Protein 7K28 (pdb70)

Solvent-accessible surface area: 22450 Å² total; per-residue (Å²): 217,33,0,13,0,4,0,0,61,104,79,80,0,12,23,66,0,8,0,8,35,40,111,98,37,51,42,84,143,30,27,70,7,151,63,36,4,11,12,8,14,16,10,38,21,77,41,60,4,8,1,0,0,0,56,36,41,36,132,108,34,89,97,11,18,30,34,2,17,17,2,46,44,171,75,68,119,40,62,107,28,28,81,7,69,44,27,0,20,81,13,4,17,7,46,8,97,26,42,0,11,0,0,0,0,8,76,49,123,101,32,13,39,26,0,1,47,4,26,34,126,152,64,47,32,80,114,23,20,77,8,103,24,112,0,17,8,10,5,14,5,31,9,53,94,2,0,7,0,4,0,0,39,42,32,116,89,76,22,48,26,0,0,2,4,10,38,18,59,75,67,13,102,96,31,65,42,6,90,30,68,2,5,7,17,2,13,13,52,5,122,62,21,0,5,0,0,0,0,58,45,37,153,70,31,15,36,28,1,0,73,9,42,19,38,91,43,66,9,71,83,19,24,81,4,121,65,115,0,9,18,13,4,25,16,44,10,160,28,110,0,14,0,2,0,0,78,48,26,168,75,48,15,41,3,1,0,10,1,27,26,131,80,62,69,32,62,59,64,25,137,5,91,34,9,0,10,13,11,3,12,9,28,28,157,42,0,12,0,5,0,0,7,81,191,78,1,15,21,65,0,6,1,9,29,39,105,98,38,58,51,76,140,35,29,64,9,139,88,35,6,0,10,9,15,20,12,40,23,74,40,60,4,9,1,0,0,0,35,35,9,35,118,144,36,64,95,24,20,36,36,1,20,12,3,45,52,182,72,62,111,21,55,113,30,24,83,9,70,41,25,0,10,27,11,3,17,6,43,8,81,30,57,0,8,0,0,0,0,9,77,59,124,97,34,11,41,25,0,1,69,5,35,41,180,173,71,56,26,75,108,19,16,81,4,98,26,111,0,11,10,9,6,16,6,43,6,21,107,15,0,7,0,3,1,0,34,38,32,119,87,48,18,48,22,0,0,1,5,66,35,154,168,71,68,13,118,66,37,66,42,7,89,26,63,1,0,4,17,2,11,12,37,5,14,10,0,0,0,0,1,0,0,11,48,29,155,81,11,17,38,30,2,0,34,9,15,33,79,60,43,62,15,70,93,24,12,76,6,117,78,118,0,0,12,13,4,25,14,45,8,132,22,107,2,12,0,1,0,0,18,42,31,163,76,32,17,44,5,0,0,5,1,24,13,99,84,65,69,13,56,63,62,24,148,5,92,32,10,0,1,10,10,2,13,9,25,28,86,29,104,0,8,8,6,148,140

Radius of gyration: 26.22 Å; Cα contacts (8 Å, |Δi|>4): 1902; chains: 3; bounding box: 52×44×84 Å

InterPro domains:
  IPR000210 BTB/POZ domain [PF00651] (67-178)
  IPR000210 BTB/POZ domain [PS50097] (77-149)
  IPR000210 BTB/POZ domain [SM00225] (77-179)
  IPR006652 Kelch repeat type 1 [PF01344] (321-359)
  IPR006652 Kelch repeat type 1 [PF01344] (361-410)
  IPR006652 Kelch repeat type 1 [PF01344] (412-456)
  IPR006652 Kelch repeat type 1 [SM00612] (327-372)
  IPR006652 Kelch repeat type 1 [SM00612] (373-423)
  IPR006652 Kelch repeat type 1 [SM00612] (424-470)
  IPR006652 Kelch repeat type 1 [SM00612] (471-517)
  IPR006652 Kelch repeat type 1 [SM00612] (518-564)
  IPR006652 Kelch repeat type 1 [SM00612] (565-611)
  IPR011333 SKP1/BTB/POZ domain superfamily [G3DSA:3.30.710.10] (45-180)
  IPR011333 SKP1/BTB/POZ domain superfamily [SSF54695] (53-177)
  IPR011705 BTB/Kelch-associated [PF07707] (184-284)
  IPR011705 BTB/Kelch-associated [SM00875] (184-286)
  IPR015915 Kelch-type beta-propeller [G3DSA:2.120.10.80] (309-624)
  IPR015915 Kelch-type beta-propeller [SSF117281] (327-608)
  IPR017096 BTB-kelch protein [PIRSF037037] (39-613)
  IPR030563 Kelch-like ECH-associated protein 1, BTB/POZ domain [cd18248] (56-180)

Organism: Homo sapiens (NCBI:txid9606)

Secondary structure (DSSP, 8-state):
--EEEE--BSSSB---EEEE-TTT--EEE-PPPSS--BS-EEEEETTEEEEE--EEEETTEEEE---EEEEETTTTEEEE-PPPSS--BT-EEEEETTEEEEE--EETTEE---EEEEETTTTEEEEEPPPSS--BS-EEEEETTEEEEEEEE-SS-EEEEEEEEETTTTEEEE-PPPSS--BS-EEEEETTEEEEE--B-SS-B---EEEEETTTTEEEEEPPPSS--BS-EEEEETTEEEEE--B-SS-B--EEEEEETTTTEEEEEEE-SS--BS-EEEE-/--EEEE--BSSSB---EEEEETTTTEEEE-PPPSS--BS-EEEEETTEEEEE--EEEETTEEEE---EEEEETTTTEEEE-PPPSS--BT-EEEEETTEEEEE--EETTEE---EEEEETTTTEEEEEPPPSS--BS-EEEEETTEEEEEEEE-SS-EEEEEEEEETTTTEEEE-PPPSS--BS-EEEEETTEEEEE--B-SS-B---EEEEETTTTEEEE-PPPSS--BS-EEEEETTEEEEE--B-SS-B--EEEEEETTTTEEEEEEE-SS--BS-EEEE-/--TTT----

GO terms:
  GO:0043161 proteasome-mediated ubiquitin-dependent protein catabolic process (P, IDA)
  GO:1902883 negative regulation of response to oxidative stress (P, IDA)
  GO:0006511 ubiquitin-dependent protein catabolic process (P, IDA)
  GO:1990756 ubiquitin-like ligase-substrate adaptor activity (F, IDA)
  GO:0140416 transcription regulator inhibitor activity (F, IDA)
  GO:0000122 negative regulation of transcription by RNA polymerase II (P, IDA)
  GO:0005829 cytosol (C, TAS)
  GO:0032436 positive regulation of proteasomal ubiquitin-dependent protein catabolic process (P, TAS)
  GO:0061629 RNA polymerase II-specific DNA-binding transcription factor binding (F, IPI)
  GO:0005515 protein binding (F, IPI)
  GO:0034599 cellular response to oxidative stress (P, IDA)
  GO:0005737 cytoplasm (C, IDA)
  GO:0016234 inclusion body (C, IDA)
  GO:0010506 regulation of autophagy (P, IDA)
  GO:0031463 Cul3-RING ubiquitin ligase complex (C, IDA)
  GO:0016567 protein ubiquitination (P, IDA)
  GO:0005634 nucleus (C, EXP)
  GO:0005737 cytoplasm (C, EXP)
  GO:0005654 nucleoplasm (C, IDA)
  GO:0005829 cytosol (C, IDA)

B-factor: mean 45.56, std 20.28, range [18.05, 123.78]

Structure (mmCIF, N/CA/C/O backbone):
data_7K28
#
_entry.id   7K28
#
_cell.length_a   162.008
_cell.length_b   68.615
_cell.length_c   77.350
_cell.angle_alpha   90.000
_cell.angle_beta   117.900
_cell.angle_gamma   90.000
#
_symmetry.space_group_name_H-M   'C 1 2 1'
#
loop_
_entity.id
_entity.type
_entity.pdbx_description
1 polymer 'Kelch-like ECH-associated protein 1'
2 polymer 'Nrf2 peptide,ADEETGEFL'
#
loop_
_atom_site.group_PDB
_atom_site.id
_atom_site.type_symbol
_atom_site.label_atom_id
_atom_site.label_alt_id
_atom_site.label_comp_id
_atom_site.label_asym_id
_atom_site.label_entity_id
_atom_site.label_seq_id
_atom_site.pdbx_PDB_ins_code
_atom_site.Cartn_x
_atom_site.Cartn_y
_atom_site.Cartn_z
_atom_site.occupancy
_atom_site.B_iso_or_equiv
_atom_site.auth_seq_id
_atom_site.auth_comp_id
_atom_site.auth_asym_id
_atom_site.auth_atom_id
_atom_site.pdbx_PDB_model_num
ATOM 1 N N . ARG A 1 2 ? 31.391 18.113 23.934 1.00 41.85 326 ARG A N 1
ATOM 2 C CA . ARG A 1 2 ? 30.269 19.006 24.210 1.00 36.23 326 ARG A CA 1
ATOM 3 C C . ARG A 1 2 ? 29.347 18.467 25.300 1.00 34.17 326 ARG A C 1
ATOM 4 O O . ARG A 1 2 ? 29.120 17.262 25.405 1.00 32.21 326 ARG A O 1
ATOM 12 N N . LEU A 1 3 ? 28.825 19.386 26.106 1.00 31.68 327 LEU A N 1
ATOM 13 C CA . LEU A 1 3 ? 27.982 19.073 27.245 1.00 30.31 327 LEU A CA 1
ATOM 14 C C . LEU A 1 3 ? 26.648 19.803 27.133 1.00 29.10 327 LEU A C 1
ATOM 15 O O . LEU A 1 3 ? 26.534 20.848 26.469 1.00 29.78 327 LEU A O 1
ATOM 20 N N . ILE A 1 4 ? 25.650 19.228 27.812 1.00 25.35 328 ILE A N 1
ATOM 21 C CA . ILE A 1 4 ? 24.304 19.784 27.932 1.00 24.04 328 ILE A CA 1
ATOM 22 C C . ILE A 1 4 ? 24.233 20.581 29.232 1.00 22.59 328 ILE A C 1
ATOM 23 O O . ILE A 1 4 ? 24.153 20.003 30.319 1.00 25.33 328 ILE A O 1
ATOM 28 N N . TYR A 1 5 ? 24.223 21.905 29.125 1.00 23.18 329 TYR A N 1
ATOM 29 C CA . TYR A 1 5 ? 24.179 22.800 30.274 1.00 24.79 329 TYR A CA 1
ATOM 30 C C . TYR A 1 5 ? 22.732 23.161 30.607 1.00 22.65 329 TYR A C 1
ATOM 31 O O . TYR A 1 5 ? 21.960 23.537 29.713 1.00 24.87 329 TYR A O 1
ATOM 40 N N . THR A 1 6 ? 22.382 23.054 31.894 1.00 23.19 330 THR A N 1
ATOM 41 C CA . THR A 1 6 ? 21.119 23.531 32.445 1.00 24.73 330 THR A CA 1
ATOM 42 C C . THR A 1 6 ? 21.409 24.612 33.481 1.00 26.91 330 THR A C 1
ATOM 43 O O . THR A 1 6 ? 22.214 24.410 34.400 1.00 28.54 330 THR A O 1
ATOM 47 N N . ALA A 1 7 ? 20.777 25.766 33.307 1.00 26.02 331 ALA A N 1
ATOM 48 C CA . ALA A 1 7 ? 20.969 26.928 34.156 1.00 27.55 331 ALA A CA 1
ATOM 49 C C . ALA A 1 7 ? 19.647 27.385 34.747 1.00 30.21 331 ALA A C 1
ATOM 50 O O . ALA A 1 7 ? 18.641 27.493 34.040 1.00 20.31 331 ALA A O 1
ATOM 52 N N . GLY A 1 8 ? 19.660 27.647 36.051 1.00 20.75 332 GLY A N 1
ATOM 53 C CA . GLY A 1 8 ? 18.486 28.168 36.746 1.00 23.26 332 GLY A CA 1
ATOM 54 C C . GLY A 1 8 ? 17.425 27.097 36.945 1.00 26.28 332 GLY A C 1
ATOM 55 O O . GLY A 1 8 ? 17.716 25.905 37.077 1.00 27.50 332 GLY A O 1
ATOM 56 N N . GLY A 1 9 ? 16.176 27.528 36.960 1.00 25.43 333 GLY A N 1
ATOM 57 C CA . GLY A 1 9 ? 15.067 26.635 37.204 1.00 25.63 333 GLY A CA 1
ATOM 58 C C . GLY A 1 9 ? 14.321 26.992 38.475 1.00 25.69 333 GLY A C 1
ATOM 59 O O . GLY A 1 9 ? 14.608 27.984 39.144 1.00 26.16 333 GLY A O 1
ATOM 60 N N . TYR A 1 10 ? 13.325 26.176 38.808 1.00 27.51 334 TYR A N 1
ATOM 61 C CA . TYR A 1 10 ? 12.507 26.442 39.986 1.00 25.09 334 TYR A CA 1
ATOM 62 C C . TYR A 1 10 ? 11.956 25.193 40.672 1.00 26.39 334 TYR A C 1
ATOM 63 O O . TYR A 1 10 ? 11.094 24.498 40.134 1.00 26.59 334 TYR A O 1
ATOM 72 N N . PHE A 1 11 ? 12.469 24.922 41.868 1.00 26.68 335 PHE A N 1
ATOM 73 C CA . PHE A 1 11 ? 12.030 23.795 42.681 1.00 31.50 335 PHE A CA 1
ATOM 74 C C . PHE A 1 11 ? 11.531 24.408 43.980 1.00 35.18 335 PHE A C 1
ATOM 75 O O . PHE A 1 11 ? 12.225 24.357 45.001 1.00 35.15 335 PHE A O 1
ATOM 83 N N . ARG A 1 12 ? 10.353 25.042 43.882 1.00 42.46 336 ARG A N 1
ATOM 84 C CA . ARG A 1 12 ? 9.624 25.774 44.947 1.00 42.59 336 ARG A CA 1
ATOM 85 C C . ARG A 1 12 ? 10.229 27.144 45.323 1.00 40.65 336 ARG A C 1
ATOM 86 O O . ARG A 1 12 ? 9.797 27.779 46.288 1.00 41.63 336 ARG A O 1
ATOM 88 N N . GLN A 1 13 ? 11.192 27.579 44.508 1.00 34.96 337 GLN A N 1
ATOM 89 C CA . GLN A 1 13 ? 11.942 28.830 44.614 1.00 34.32 337 GLN A CA 1
ATOM 90 C C . GLN A 1 13 ? 12.878 28.850 43.407 1.00 31.46 337 GLN A C 1
ATOM 91 O O . GLN A 1 13 ? 13.275 27.793 42.912 1.00 30.51 337 GLN A O 1
ATOM 97 N N . SER A 1 14 ? 13.256 30.032 42.929 1.00 28.87 338 SER A N 1
ATOM 98 C CA . SER A 1 14 ? 14.154 30.077 41.783 1.00 29.32 338 SER A CA 1
ATOM 99 C C . SER A 1 14 ? 15.554 29.638 42.189 1.00 27.13 338 SER A C 1
ATOM 100 O O . SER A 1 14 ? 15.959 29.766 43.347 1.00 27.47 338 SER A O 1
ATOM 103 N N . LEU A 1 15 ? 16.289 29.105 41.219 1.00 24.98 339 LEU A N 1
ATOM 104 C CA . LEU A 1 15 ? 17.533 28.397 41.472 1.00 24.27 339 LEU A CA 1
ATOM 105 C C . LEU A 1 15 ? 18.695 29.091 40.775 1.00 24.58 339 LEU A C 1
ATOM 106 O O . LEU A 1 15 ? 18.520 29.798 39.780 1.00 27.52 339 LEU A O 1
ATOM 111 N N . SER A 1 16 ? 19.893 28.865 41.311 1.00 26.45 340 SER A N 1
ATOM 112 C CA . SER A 1 16 ? 21.119 29.422 40.763 1.00 29.61 340 SER A CA 1
ATOM 113 C C . SER A 1 16 ? 21.981 28.379 40.063 1.00 27.51 340 SER A C 1
ATOM 114 O O . SER A 1 16 ? 23.047 28.727 39.541 1.00 25.85 340 SER A O 1
ATOM 117 N N . TYR A 1 17 ? 21.547 27.117 40.034 1.00 25.71 341 TYR A N 1
ATOM 118 C CA . TYR A 1 17 ? 22.385 26.024 39.550 1.00 25.88 341 TYR A CA 1
ATOM 119 C C . TYR A 1 17 ? 22.791 26.217 38.095 1.00 27.46 341 TYR A C 1
ATOM 120 O O . TYR A 1 17 ? 21.968 26.561 37.243 1.00 28.13 341 TYR A O 1
ATOM 129 N N . LEU A 1 18 ? 24.069 25.985 37.812 1.00 26.76 342 LEU A N 1
ATOM 130 C CA . LEU A 1 18 ? 24.542 25.720 36.460 1.00 23.65 342 LEU A CA 1
ATOM 131 C C . LEU A 1 18 ? 25.208 24.356 36.498 1.00 22.33 342 LEU A C 1
ATOM 132 O O . LEU A 1 18 ? 26.250 24.188 37.142 1.00 22.31 342 LEU A O 1
ATOM 137 N N . GLU A 1 19 ? 24.607 23.386 35.815 1.00 22.03 343 GLU A N 1
ATOM 138 C CA . GLU A 1 19 ? 25.131 22.030 35.790 1.00 25.38 343 GLU A CA 1
ATOM 139 C C . GLU A 1 19 ? 25.250 21.556 34.354 1.00 28.89 343 GLU A C 1
ATOM 140 O O . GLU A 1 19 ? 24.444 21.926 33.500 1.00 28.73 343 GLU A O 1
ATOM 146 N N . ALA A 1 20 ? 26.251 20.728 34.087 1.00 30.04 344 ALA A N 1
ATOM 147 C CA . ALA A 1 20 ? 26.515 20.261 32.735 1.00 26.87 344 ALA A CA 1
ATOM 148 C C . ALA A 1 20 ? 26.518 18.744 32.714 1.00 29.94 344 ALA A C 1
ATOM 149 O O . ALA A 1 20 ? 27.243 18.103 33.483 1.00 32.75 344 ALA A O 1
ATOM 151 N N . TYR A 1 21 ? 25.722 18.184 31.816 1.00 26.99 345 TYR A N 1
ATOM 152 C CA . TYR A 1 21 ? 25.578 16.751 31.662 1.00 27.01 345 TYR A CA 1
ATOM 153 C C . TYR A 1 21 ? 26.440 16.275 30.504 1.00 27.81 345 TYR A C 1
ATOM 154 O O . TYR A 1 21 ? 26.529 16.932 29.459 1.00 32.25 345 TYR A O 1
ATOM 163 N N . ASN A 1 22 ? 27.043 15.110 30.704 1.00 24.69 346 ASN A N 1
ATOM 164 C CA . ASN A 1 22 ? 27.918 14.460 29.734 1.00 25.31 346 ASN A CA 1
ATOM 165 C C . ASN A 1 22 ? 27.202 13.180 29.351 1.00 27.80 346 ASN A C 1
ATOM 166 O O . ASN A 1 22 ? 27.203 12.206 30.127 1.00 32.72 346 ASN A O 1
ATOM 171 N N . PRO A 1 23 ? 26.543 13.147 28.190 1.00 28.32 347 PRO A N 1
ATOM 172 C CA . PRO A 1 23 ? 25.792 11.945 27.803 1.00 27.71 347 PRO A CA 1
ATOM 173 C C . PRO A 1 23 ? 26.657 10.704 27.705 1.00 30.40 347 PRO A C 1
ATOM 174 O O . PRO A 1 23 ? 26.117 9.591 27.739 1.00 29.52 347 PRO A O 1
ATOM 178 N N . SER A 1 24 ? 27.980 10.865 27.598 1.00 34.72 348 SER A N 1
ATOM 179 C CA . SER A 1 24 ? 28.883 9.725 27.461 1.00 32.56 348 SER A CA 1
ATOM 180 C C . SER A 1 24 ? 29.155 9.042 28.803 1.00 28.51 348 SER A C 1
ATOM 181 O O . SER A 1 24 ? 28.895 7.845 28.960 1.00 27.80 348 SER A O 1
ATOM 184 N N . ASP A 1 25 ? 29.684 9.772 29.791 1.00 24.98 349 ASP A N 1
ATOM 185 C CA . ASP A 1 25 ? 30.009 9.150 31.074 1.00 25.05 349 ASP A CA 1
ATOM 186 C C . ASP A 1 25 ? 28.895 9.321 32.103 1.00 26.31 349 ASP A C 1
ATOM 187 O O . ASP A 1 25 ? 29.058 8.913 33.258 1.00 29.43 349 ASP A O 1
ATOM 192 N N . GLY A 1 26 ? 27.788 9.953 31.715 1.00 25.76 350 GLY A N 1
ATOM 193 C CA . GLY A 1 26 ? 26.623 10.136 32.558 1.00 27.91 350 GLY A CA 1
ATOM 194 C C . GLY A 1 26 ? 26.795 11.102 33.703 1.00 28.56 350 GLY A C 1
ATOM 195 O O . GLY A 1 26 ? 25.910 11.188 34.556 1.00 25.78 350 GLY A O 1
ATOM 196 N N . THR A 1 27 ? 27.882 11.863 33.719 1.00 27.63 351 THR A N 1
ATOM 197 C CA . THR A 1 27 ? 28.254 12.735 34.825 1.00 29.35 351 THR A CA 1
ATOM 198 C C . THR A 1 27 ? 27.512 14.073 34.782 1.00 29.35 351 THR A C 1
ATOM 199 O O . THR A 1 27 ? 27.155 14.577 33.713 1.00 25.19 351 THR A O 1
ATOM 203 N N . TRP A 1 28 ? 27.277 14.642 35.966 1.00 30.98 352 TRP A N 1
ATOM 204 C CA . TRP A 1 28 ? 26.738 15.992 36.108 1.00 31.95 352 TRP A CA 1
ATOM 205 C C . TRP A 1 28 ? 27.814 16.850 36.750 1.00 33.20 352 TRP A C 1
ATOM 206 O O . TRP A 1 28 ? 28.240 16.578 37.878 1.00 35.60 352 TRP A O 1
ATOM 217 N N . LEU A 1 29 ? 28.217 17.902 36.053 1.00 29.52 353 LEU A N 1
ATOM 218 C CA . LEU A 1 29 ? 29.287 18.776 36.503 1.00 30.09 353 LEU A CA 1
ATOM 219 C C . LEU A 1 29 ? 28.650 20.003 37.140 1.00 26.28 353 LEU A C 1
ATOM 220 O O . LEU A 1 29 ? 27.753 20.611 36.551 1.00 25.97 353 LEU A O 1
ATOM 225 N N . ARG A 1 30 ? 29.101 20.362 38.336 1.00 26.77 354 ARG A N 1
ATOM 226 C CA . ARG A 1 30 ? 28.588 21.541 39.025 1.00 28.77 354 ARG A CA 1
ATOM 227 C C . ARG A 1 30 ? 29.522 22.704 38.722 1.00 31.77 354 ARG A C 1
ATOM 228 O O . ARG A 1 30 ? 30.690 22.693 39.121 1.00 35.64 354 ARG A O 1
ATOM 236 N N . LEU A 1 31 ? 29.001 23.706 38.030 1.00 29.54 355 LEU A N 1
ATOM 237 C CA . LEU A 1 31 ? 29.762 24.861 37.592 1.00 28.40 355 LEU A CA 1
ATOM 238 C C . LEU A 1 31 ? 29.349 26.100 38.381 1.00 28.58 355 LEU A C 1
ATOM 239 O O . LEU A 1 31 ? 28.683 26.014 39.420 1.00 27.13 355 LEU A O 1
ATOM 244 N N . ALA A 1 32 ? 29.759 27.262 37.884 1.00 29.29 356 ALA A N 1
ATOM 245 C CA . ALA A 1 32 ? 29.546 28.509 38.604 1.00 28.84 356 ALA A CA 1
ATOM 246 C C . ALA A 1 32 ? 28.063 28.845 38.688 1.00 25.38 356 ALA A C 1
ATOM 247 O O . ALA A 1 32 ? 27.345 28.791 37.687 1.00 23.23 356 ALA A O 1
ATOM 249 N N . ASP A 1 33 ? 27.610 29.178 39.895 1.00 25.64 357 ASP A N 1
ATOM 250 C CA . ASP A 1 33 ? 26.238 29.620 40.100 1.00 25.33 357 ASP A CA 1
ATOM 251 C C . ASP A 1 33 ? 25.920 30.821 39.217 1.00 25.97 357 ASP A C 1
ATOM 252 O O . ASP A 1 33 ? 26.793 31.633 38.896 1.00 29.36 357 ASP A O 1
ATOM 257 N N . LEU A 1 34 ? 24.654 30.930 38.816 1.00 28.81 358 LEU A N 1
ATOM 258 C CA . LEU A 1 34 ? 24.172 32.193 38.277 1.00 26.23 358 LEU A CA 1
ATOM 259 C C . LEU A 1 34 ? 24.355 33.297 39.312 1.00 27.73 358 LEU A C 1
ATOM 260 O O . LEU A 1 34 ? 24.317 33.060 40.524 1.00 26.82 358 LEU A O 1
ATOM 265 N N . GLN A 1 35 ? 24.577 34.515 38.820 1.00 29.37 359 GLN A N 1
ATOM 266 C CA . GLN A 1 35 ? 24.694 35.653 39.723 1.00 31.19 359 GLN A CA 1
ATOM 267 C C . GLN A 1 35 ? 23.404 35.863 40.503 1.00 32.46 359 GLN A C 1
ATOM 268 O O . GLN A 1 35 ? 23.434 36.210 41.689 1.00 33.60 359 GLN A O 1
ATOM 274 N N . VAL A 1 36 ? 22.265 35.633 39.857 1.00 29.26 360 VAL A N 1
ATOM 275 C CA . VAL A 1 36 ? 20.942 35.787 40.461 1.00 29.59 360 VAL A CA 1
ATOM 276 C C . VAL A 1 36 ? 20.143 34.514 40.208 1.00 28.36 360 VAL A C 1
ATOM 277 O O . VAL A 1 36 ? 20.158 34.007 39.081 1.00 26.70 360 VAL A O 1
ATOM 281 N N . PRO A 1 37 ? 19.453 33.952 41.200 1.00 25.91 361 PRO A N 1
ATOM 282 C CA . PRO A 1 37 ? 18.575 32.813 40.907 1.00 28.94 361 PRO A CA 1
ATOM 283 C C . PRO A 1 37 ? 17.481 33.227 39.934 1.00 28.31 361 PRO A C 1
ATOM 284 O O . PRO A 1 37 ? 16.880 34.294 40.069 1.00 28.04 361 PRO A O 1
ATOM 288 N N . ARG A 1 38 ? 17.209 32.363 38.956 1.00 29.74 362 ARG A N 1
ATOM 289 C CA . ARG A 1 38 ? 16.177 32.653 37.969 1.00 29.67 362 ARG A CA 1
ATOM 290 C C . ARG A 1 38 ? 15.515 31.371 37.488 1.00 26.96 362 ARG A C 1
ATOM 291 O O . ARG A 1 38 ? 16.174 30.342 37.320 1.00 28.00 362 ARG A O 1
ATOM 299 N N . SER A 1 39 ? 14.206 31.463 37.253 1.00 28.00 363 SER A N 1
ATOM 300 C CA . SER A 1 39 ? 13.421 30.421 36.610 1.00 28.97 363 SER A CA 1
ATOM 301 C C . SER A 1 39 ? 12.630 31.040 35.468 1.00 26.08 363 SER A C 1
ATOM 302 O O . SER A 1 39 ? 12.446 32.256 35.403 1.00 24.98 363 SER A O 1
ATOM 305 N N . GLY A 1 40 ? 12.163 30.191 34.558 1.00 22.12 364 GLY A N 1
ATOM 306 C CA . GLY A 1 40 ? 11.515 30.705 33.368 1.00 21.97 364 GLY A CA 1
ATOM 307 C C . GLY A 1 40 ? 12.450 31.395 32.407 1.00 26.69 364 GLY A C 1
ATOM 308 O O . GLY A 1 40 ? 11.994 32.140 31.535 1.00 25.37 364 GLY A O 1
ATOM 309 N N . LEU A 1 41 ? 13.752 31.175 32.545 1.00 21.67 365 LEU A N 1
ATOM 310 C CA . LEU A 1 41 ? 14.727 31.782 31.661 1.00 24.64 365 LEU A CA 1
ATOM 311 C C . LEU A 1 41 ? 14.905 30.891 30.441 1.00 25.02 365 LEU A C 1
ATOM 312 O O . LEU A 1 41 ? 14.383 29.779 30.371 1.00 27.42 365 LEU A O 1
ATOM 317 N N . ALA A 1 42 ? 15.637 31.398 29.460 1.00 23.55 366 ALA A N 1
ATOM 318 C CA . ALA A 1 42 ? 16.021 30.585 28.320 1.00 24.17 366 ALA A CA 1
ATOM 319 C C . ALA A 1 42 ? 17.535 30.596 28.180 1.00 23.82 366 ALA A C 1
ATOM 320 O O . ALA A 1 42 ? 18.210 31.537 28.604 1.00 24.95 366 ALA A O 1
ATOM 322 N N . GLY A 1 43 ? 18.061 29.529 27.586 1.00 21.66 367 GLY A N 1
ATOM 323 C CA . GLY A 1 43 ? 19.483 29.409 27.339 1.00 22.96 367 GLY A CA 1
ATOM 324 C C . GLY A 1 43 ? 19.778 29.259 25.863 1.00 27.50 367 GLY A C 1
ATOM 325 O O . GLY A 1 43 ? 18.977 28.717 25.105 1.00 24.51 367 GLY A O 1
ATOM 326 N N . CYS A 1 44 ? 20.927 29.775 25.457 1.00 28.16 368 CYS A N 1
ATOM 327 C CA . CYS A 1 44 ? 21.347 29.635 24.072 1.00 27.35 368 CYS A CA 1
ATOM 328 C C . CYS A 1 44 ? 22.855 29.773 24.044 1.00 31.42 368 CYS A C 1
ATOM 329 O O . CYS A 1 44 ? 23.476 30.075 25.058 1.00 31.51 368 CYS A O 1
ATOM 332 N N . VAL A 1 45 ? 23.451 29.491 22.890 1.00 30.26 369 VAL A N 1
ATOM 333 C CA . VAL A 1 45 ? 24.900 29.523 22.728 1.00 29.40 369 VAL A CA 1
ATOM 334 C C . VAL A 1 45 ? 25.259 30.325 21.485 1.00 32.32 369 VAL A C 1
ATOM 335 O O . VAL A 1 45 ? 24.757 30.042 20.392 1.00 33.40 369 VAL A O 1
ATOM 339 N N . VAL A 1 46 ? 26.138 31.312 21.649 1.00 27.70 370 VAL A N 1
ATOM 340 C CA . VAL A 1 46 ? 26.696 32.049 20.517 1.00 27.80 370 VAL A CA 1
ATOM 341 C C . VAL A 1 46 ? 28.206 32.113 20.686 1.00 31.68 370 VAL A C 1
ATOM 342 O O . VAL A 1 46 ? 28.706 32.325 21.796 1.00 34.89 370 VAL A O 1
ATOM 346 N N . GLY A 1 47 ? 28.931 31.934 19.585 1.00 36.10 371 GLY A N 1
ATOM 347 C CA . GLY A 1 47 ? 30.338 31.600 19.723 1.00 37.92 371 GLY A CA 1
ATOM 348 C C . GLY A 1 47 ? 30.418 30.268 20.439 1.00 43.82 371 GLY A C 1
ATOM 349 O O . GLY A 1 47 ? 29.791 29.284 20.036 1.00 53.64 371 GLY A O 1
ATOM 350 N N . GLY A 1 48 ? 31.179 30.227 21.529 1.00 38.91 372 GLY A N 1
ATOM 351 C CA . GLY A 1 48 ? 31.120 29.093 22.430 1.00 37.60 372 GLY A CA 1
ATOM 352 C C . GLY A 1 48 ? 30.559 29.490 23.780 1.00 35.54 372 GLY A C 1
ATOM 353 O O . GLY A 1 48 ? 30.689 28.760 24.768 1.00 41.10 372 GLY A O 1
ATOM 354 N N . LEU A 1 49 ? 29.911 30.649 23.818 1.00 26.63 373 LEU A N 1
ATOM 355 C CA . LEU A 1 49 ? 29.466 31.282 25.052 1.00 25.54 373 LEU A CA 1
ATOM 356 C C . LEU A 1 49 ? 28.012 30.926 25.341 1.00 24.35 373 LEU A C 1
ATOM 357 O O . LEU A 1 49 ? 27.161 31.002 24.444 1.00 24.81 373 LEU A O 1
ATOM 362 N N . LEU A 1 50 ? 27.737 30.541 26.591 1.00 26.19 374 LEU A N 1
ATOM 363 C CA . LEU A 1 50 ? 26.391 30.161 27.016 1.00 32.81 374 LEU A CA 1
ATOM 364 C C . LEU A 1 50 ? 25.678 31.381 27.590 1.00 33.33 374 LEU A C 1
ATOM 365 O O . LEU A 1 50 ? 26.124 31.947 28.585 1.00 33.44 374 LEU A O 1
ATOM 370 N N . TYR A 1 51 ? 24.554 31.763 26.999 1.00 30.93 375 TYR A N 1
ATOM 371 C CA . TYR A 1 51 ? 23.788 32.919 27.438 1.00 29.56 375 TYR A CA 1
ATOM 372 C C . TYR A 1 51 ? 22.537 32.467 28.179 1.00 27.78 375 TYR A C 1
ATOM 373 O O . TYR A 1 51 ? 21.827 31.561 27.716 1.00 26.69 375 TYR A O 1
ATOM 382 N N . ALA A 1 52 ? 22.289 33.097 29.327 1.00 28.12 376 ALA A N 1
ATOM 383 C CA . ALA A 1 52 ? 21.056 32.970 30.092 1.00 25.76 376 ALA A CA 1
ATOM 384 C C . ALA A 1 52 ? 20.258 34.257 29.931 1.00 26.45 376 ALA A C 1
ATOM 385 O O . ALA A 1 52 ? 20.785 35.348 30.182 1.00 29.73 376 ALA A O 1
ATOM 387 N N . VAL A 1 53 ? 18.999 34.129 29.514 1.00 25.82 377 VAL A N 1
ATOM 388 C CA . VAL A 1 53 ? 18.176 35.251 29.084 1.00 24.93 377 VAL A CA 1
ATOM 389 C C . VAL A 1 53 ? 16.872 35.259 29.874 1.00 25.15 377 VAL A C 1
ATOM 390 O O . VAL A 1 53 ? 16.138 34.261 29.892 1.00 24.81 377 VAL A O 1
ATOM 394 N N . GLY A 1 54 ? 16.588 36.394 30.517 1.00 26.85 378 GLY A N 1
ATOM 395 C CA . GLY A 1 54 ? 15.288 36.642 31.123 1.00 30.59 378 GLY A CA 1
ATOM 396 C C . GLY A 1 54 ? 14.998 35.771 32.334 1.00 33.67 378 GLY A C 1
ATOM 397 O O . GLY A 1 54 ? 15.887 35.407 33.111 1.00 24.85 378 GLY A O 1
ATOM 398 N N . GLY A 1 55 ? 13.718 35.445 32.496 1.00 31.33 379 GLY A N 1
ATOM 399 C CA . GLY A 1 55 ? 13.262 34.647 33.613 1.00 26.17 379 GLY A CA 1
ATOM 400 C C . GLY A 1 55 ? 12.701 35.470 34.756 1.00 32.75 379 GLY A C 1
ATOM 401 O O . GLY A 1 55 ? 12.177 36.569 34.535 1.00 27.73 379 GLY A O 1
ATOM 402 N N . ARG A 1 56 ? 12.819 34.961 35.983 1.00 27.87 380 ARG A N 1
ATOM 403 C CA . ARG A 1 56 ? 12.305 35.661 37.151 1.00 29.23 380 ARG A CA 1
ATOM 404 C C . ARG A 1 56 ? 12.996 35.119 38.392 1.00 31.52 380 ARG A C 1
ATOM 405 O O . ARG A 1 56 ? 13.273 33.920 38.486 1.00 30.58 380 ARG A O 1
ATOM 413 N N . ASN A 1 57 ? 13.244 36.011 39.347 1.00 35.82 381 ASN A N 1
ATOM 414 C CA . ASN A 1 57 ? 13.812 35.669 40.646 1.00 41.83 381 ASN A CA 1
ATOM 415 C C . ASN A 1 57 ? 12.658 35.577 41.632 1.00 49.26 381 ASN A C 1
ATOM 416 O O . ASN A 1 57 ? 12.085 36.596 42.034 1.00 49.34 381 ASN A O 1
ATOM 421 N N . ASN A 1 58 ? 12.282 34.342 41.956 1.00 55.04 382 ASN A N 1
ATOM 422 C CA . ASN A 1 58 ? 11.255 34.040 42.946 1.00 60.19 382 ASN A CA 1
ATOM 423 C C . ASN A 1 58 ? 11.991 33.592 44.209 1.00 62.97 382 ASN A C 1
ATOM 424 O O . ASN A 1 58 ? 12.463 32.454 44.288 1.00 62.00 382 ASN A O 1
ATOM 429 N N . SER A 1 59 ? 12.101 34.476 45.192 1.00 65.89 383 SER A N 1
ATOM 430 C CA . SER A 1 59 ? 12.918 34.261 46.374 1.00 67.54 383 SER A CA 1
ATOM 431 C C . SER A 1 59 ? 12.060 34.460 47.613 1.00 70.95 383 SER A C 1
ATOM 432 O O . SER A 1 59 ? 11.051 35.174 47.570 1.00 72.16 383 SER A O 1
ATOM 435 N N . PRO A 1 60 ? 12.467 33.888 48.752 1.00 73.73 384 PRO A N 1
ATOM 436 C CA . PRO A 1 60 ? 11.668 34.032 49.983 1.00 82.37 384 PRO A CA 1
ATOM 437 C C . PRO A 1 60 ? 11.372 35.470 50.377 1.00 91.95 384 PRO A C 1
ATOM 438 O O . PRO A 1 60 ? 10.515 35.681 51.245 1.00 91.84 384 PRO A O 1
ATOM 442 N N . ASP A 1 61 ? 12.037 36.461 49.778 1.00 101.37 385 ASP A N 1
ATOM 443 C CA . ASP A 1 61 ? 11.803 37.854 50.139 1.00 106.47 385 ASP A CA 1
ATOM 444 C C . ASP A 1 61 ? 11.466 38.721 48.929 1.00 106.37 385 ASP A C 1
ATOM 445 O O . ASP A 1 61 ? 11.494 39.951 49.038 1.00 108.74 385 ASP A O 1
ATOM 447 N N . GLY A 1 62 ? 11.140 38.125 47.786 1.00 103.28 386 GLY A N 1
ATOM 448 C CA . GLY A 1 62 ? 10.786 38.940 46.634 1.00 99.67 386 GLY A CA 1
ATOM 449 C C . GLY A 1 62 ? 10.413 38.085 45.443 1.00 95.37 386 GLY A C 1
ATOM 450 O O . GLY A 1 62 ? 10.562 36.862 45.457 1.00 96.31 386 GLY A O 1
ATOM 451 N N . ASN A 1 63 ? 9.975 38.762 44.378 1.00 84.39 387 ASN A N 1
ATOM 452 C CA . ASN A 1 63 ? 9.475 38.101 43.173 1.00 69.29 387 ASN A CA 1
ATOM 453 C C . ASN A 1 63 ? 9.563 38.988 41.936 1.00 59.00 387 ASN A C 1
ATOM 454 O O . ASN A 1 63 ? 8.544 39.512 41.473 1.00 63.97 387 ASN A O 1
ATOM 459 N N . THR A 1 64 ? 10.769 39.197 41.417 1.00 44.90 388 THR A N 1
ATOM 460 C CA . THR A 1 64 ? 10.999 40.160 40.340 1.00 41.38 388 THR A CA 1
ATOM 461 C C . THR A 1 64 ? 11.291 39.455 39.016 1.00 36.15 388 THR A C 1
ATOM 462 O O . THR A 1 64 ? 12.226 38.655 38.933 1.00 31.86 388 THR A O 1
ATOM 466 N N . ASP A 1 65 ? 10.494 39.749 37.986 1.00 33.15 389 ASP A N 1
ATOM 467 C CA . ASP A 1 65 ? 10.838 39.312 36.634 1.00 34.63 389 ASP A CA 1
ATOM 468 C C . ASP A 1 65 ? 12.145 39.970 36.191 1.00 33.06 389 ASP A C 1
ATOM 469 O O . ASP A 1 65 ? 12.465 41.088 36.597 1.00 35.32 389 ASP A O 1
ATOM 474 N N . SER A 1 66 ? 12.913 39.273 35.352 1.00 28.74 390 SER A N 1
ATOM 475 C CA . SER A 1 66 ? 14.269 39.696 35.007 1.00 29.85 390 SER A CA 1
ATOM 476 C C . SER A 1 66 ? 14.378 40.053 33.528 1.00 32.81 390 SER A C 1
ATOM 477 O O . SER A 1 66 ? 13.955 39.278 32.663 1.00 31.12 390 SER A O 1
ATOM 480 N N . SER A 1 67 ? 14.937 41.231 33.247 1.00 27.50 391 SER A N 1
ATOM 481 C CA . SER A 1 67 ? 15.353 41.645 31.907 1.00 27.02 391 SER A CA 1
ATOM 482 C C . SER A 1 67 ? 16.773 41.200 31.557 1.00 32.91 391 SER A C 1
ATOM 483 O O . SER A 1 67 ? 17.269 41.544 30.479 1.00 27.08 391 SER A O 1
ATOM 486 N N . ALA A 1 68 ? 17.437 40.462 32.442 1.00 27.91 392 ALA A N 1
ATOM 487 C CA . ALA A 1 68 ? 18.888 40.339 32.387 1.00 25.95 392 ALA A CA 1
ATOM 488 C C . ALA A 1 68 ? 19.347 39.391 31.286 1.00 27.52 392 ALA A C 1
ATOM 489 O O . ALA A 1 68 ? 18.639 38.457 30.899 1.00 32.20 392 ALA A O 1
ATOM 491 N N . LEU A 1 69 ? 20.549 39.659 30.780 1.00 27.40 393 LEU A N 1
ATOM 492 C CA . LEU A 1 69 ? 21.287 38.760 29.900 1.00 29.05 393 LEU A CA 1
ATOM 493 C C . LEU A 1 69 ? 22.643 38.502 30.536 1.00 30.89 393 LEU A C 1
ATOM 494 O O . LEU A 1 69 ? 23.351 39.448 30.892 1.00 27.78 393 LEU A O 1
ATOM 499 N N . ASP A 1 70 ? 23.002 37.232 30.691 1.00 31.65 394 ASP A N 1
ATOM 500 C CA . ASP A 1 70 ? 24.264 36.876 31.326 1.00 26.20 394 ASP A CA 1
ATOM 501 C C . ASP A 1 70 ? 24.979 35.830 30.487 1.00 27.24 394 ASP A C 1
ATOM 502 O O . ASP A 1 70 ? 24.346 35.002 29.834 1.00 27.92 394 ASP A O 1
ATOM 507 N N . CYS A 1 71 ? 26.308 35.892 30.490 1.00 27.97 395 CYS A N 1
ATOM 508 C CA . CYS A 1 71 ? 27.151 35.101 29.605 1.00 29.32 395 CYS A CA 1
ATOM 509 C C . CYS A 1 71 ? 28.134 34.269 30.418 1.00 26.83 395 CYS A C 1
ATOM 510 O O . CYS A 1 71 ? 28.871 34.806 31.247 1.00 26.30 395 CYS A O 1
ATOM 513 N N . TYR A 1 72 ? 28.144 32.965 30.169 1.00 25.90 396 TYR A N 1
ATOM 514 C CA . TYR A 1 72 ? 29.024 32.012 30.825 1.00 27.70 396 TYR A CA 1
ATOM 515 C C . TYR A 1 72 ? 30.089 31.530 29.851 1.00 30.15 396 TYR A C 1
ATOM 516 O O . TYR A 1 72 ? 29.771 31.123 28.722 1.00 28.11 396 TYR A O 1
ATOM 525 N N . ASN A 1 73 ? 31.349 31.585 30.295 1.00 26.23 397 ASN A N 1
ATOM 526 C CA . ASN A 1 73 ? 32.467 31.117 29.491 1.00 30.18 397 ASN A CA 1
ATOM 527 C C . ASN A 1 73 ? 32.964 29.790 30.039 1.00 31.74 397 ASN A C 1
ATOM 528 O O . ASN A 1 73 ? 33.523 29.763 31.145 1.00 29.87 397 ASN A O 1
ATOM 533 N N . PRO A 1 74 ? 32.805 28.678 29.319 1.00 32.88 398 PRO A N 1
ATOM 534 C CA . PRO A 1 74 ? 33.332 27.399 29.825 1.00 31.96 398 PRO A CA 1
ATOM 535 C C . PRO A 1 74 ? 34.844 27.379 29.968 1.00 35.29 398 PRO A C 1
ATOM 536 O O . PRO A 1 74 ? 35.368 26.507 30.672 1.00 34.05 398 PRO A O 1
ATOM 540 N N . MET A 1 75 ? 35.558 28.306 29.325 1.00 41.44 399 MET A N 1
ATOM 541 C CA . MET A 1 75 ? 37.014 28.319 29.404 1.00 44.75 399 MET A CA 1
ATOM 542 C C . MET A 1 75 ? 37.519 28.957 30.692 1.00 42.60 399 MET A C 1
ATOM 543 O O . MET A 1 75 ? 38.643 28.670 31.121 1.00 42.76 399 MET A O 1
ATOM 548 N N . THR 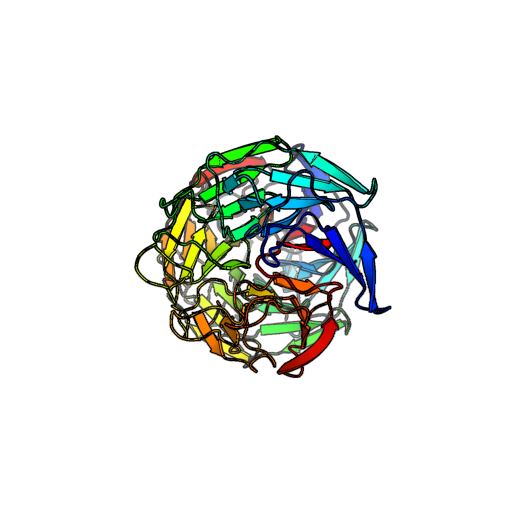A 1 76 ? 36.716 29.820 31.313 1.00 38.85 400 THR A N 1
ATOM 549 C CA . THR A 1 76 ? 37.064 30.440 32.583 1.00 35.74 400 THR A CA 1
ATOM 550 C C . THR A 1 76 ? 36.186 29.964 33.732 1.00 30.95 400 THR A C 1
ATOM 551 O O . THR A 1 76 ? 36.535 30.202 34.894 1.00 31.91 400 THR A O 1
ATOM 555 N N . ASN A 1 77 ? 35.061 29.305 33.438 1.00 29.89 401 ASN A N 1
ATOM 556 C CA . ASN A 1 77 ? 34.057 28.949 34.443 1.00 33.54 401 ASN A CA 1
ATOM 557 C C . ASN A 1 77 ? 33.578 30.193 35.184 1.00 34.78 401 ASN A C 1
ATOM 558 O O . ASN A 1 77 ? 33.430 30.197 36.407 1.00 33.36 401 ASN A O 1
ATOM 563 N N . GLN A 1 78 ? 33.350 31.270 34.439 1.00 34.96 402 GLN A N 1
ATOM 564 C CA . GLN A 1 78 ? 32.840 32.497 35.022 1.00 34.72 402 GLN A CA 1
ATOM 565 C C . GLN A 1 78 ? 31.666 33.050 34.223 1.00 31.52 402 GLN A C 1
ATOM 566 O O . GLN A 1 78 ? 31.586 32.908 32.993 1.00 26.62 402 GLN A O 1
ATOM 572 N N . TRP A 1 79 ? 30.742 33.658 34.968 1.00 33.44 403 TRP A N 1
ATOM 573 C CA . TRP A 1 79 ? 29.643 34.446 34.434 1.00 31.84 403 TRP A CA 1
ATOM 574 C C . TRP A 1 79 ? 30.036 35.915 34.360 1.00 29.74 403 TRP A C 1
ATOM 575 O O . TRP A 1 79 ? 30.792 36.421 35.193 1.00 32.33 403 TRP A O 1
ATOM 586 N N . SER A 1 80 ? 29.505 36.598 33.350 1.00 29.47 404 SER A N 1
ATOM 587 C CA . SER A 1 80 ? 29.696 38.018 33.156 1.00 31.39 404 SER A CA 1
ATOM 588 C C . SER A 1 80 ? 28.388 38.608 32.646 1.00 29.26 404 SER A C 1
ATOM 589 O O . SER A 1 80 ? 27.736 38.017 31.774 1.00 25.73 404 SER A O 1
ATOM 592 N N . PRO A 1 81 ? 27.970 39.752 33.168 1.00 27.99 405 PRO A N 1
ATOM 593 C CA . PRO A 1 81 ? 26.716 40.344 32.697 1.00 26.96 405 PRO A CA 1
ATOM 594 C C . PRO A 1 81 ? 26.872 40.960 31.316 1.00 28.17 405 PRO A C 1
ATOM 595 O O . PRO A 1 81 ? 27.963 41.375 30.916 1.00 27.57 405 PRO A O 1
ATOM 599 N N . CYS A 1 82 ? 25.763 41.008 30.584 1.00 23.94 406 CYS A N 1
ATOM 600 C CA . CYS A 1 82 ? 25.665 41.733 29.330 1.00 27.22 406 CYS A CA 1
ATOM 601 C C . CYS A 1 82 ? 24.639 42.843 29.504 1.00 26.36 406 CYS A C 1
ATOM 602 O O . CYS A 1 82 ? 24.033 42.999 30.569 1.00 25.32 406 CYS A O 1
ATOM 605 N N . ALA A 1 83 ? 24.459 43.629 28.452 1.00 28.38 407 ALA A N 1
ATOM 606 C CA . ALA A 1 83 ? 23.414 44.638 28.474 1.00 25.55 407 ALA A CA 1
ATOM 607 C C . ALA A 1 83 ? 22.055 43.956 28.619 1.00 26.52 407 ALA A C 1
ATOM 608 O O . ALA A 1 83 ? 21.830 42.890 28.034 1.00 32.59 407 ALA A O 1
ATOM 610 N N . PRO A 1 84 ? 21.138 44.522 29.388 1.00 24.54 408 PRO A N 1
ATOM 611 C CA . PRO A 1 84 ? 19.835 43.879 29.574 1.00 26.43 408 PRO A CA 1
ATOM 612 C C . PRO A 1 84 ? 18.864 44.203 28.446 1.00 29.00 408 PRO A C 1
ATOM 613 O O . PRO A 1 84 ? 19.033 45.165 27.696 1.00 31.92 408 PRO A O 1
ATOM 617 N N . MET A 1 85 ? 17.826 43.372 28.349 1.00 28.82 409 MET A N 1
ATOM 618 C CA . MET A 1 85 ? 16.744 43.612 27.406 1.00 26.45 409 MET A CA 1
ATOM 619 C C . MET A 1 85 ? 15.957 44.846 27.832 1.00 24.68 409 MET A C 1
ATOM 620 O O . MET A 1 85 ? 16.067 45.331 28.964 1.00 23.52 409 MET A O 1
ATOM 625 N N . SER A 1 86 ? 15.134 45.342 26.908 1.00 23.55 410 SER A N 1
ATOM 626 C CA . SER A 1 86 ? 14.396 46.568 27.175 1.00 29.20 410 SER A CA 1
ATOM 627 C C . SER A 1 86 ? 13.320 46.356 28.229 1.00 30.82 410 SER A C 1
ATOM 628 O O . SER A 1 86 ? 12.916 47.314 28.894 1.00 33.01 410 SER A O 1
ATOM 631 N N . VAL A 1 87 ? 12.850 45.122 28.403 1.00 32.05 411 VAL A N 1
ATOM 632 C CA . VAL A 1 87 ? 11.819 44.828 29.404 1.00 30.08 411 VAL A CA 1
ATOM 633 C C . VAL A 1 87 ? 12.105 43.476 30.025 1.00 28.52 411 VAL A C 1
ATOM 634 O O . VAL A 1 87 ? 12.735 42.607 29.410 1.00 28.74 411 VAL A O 1
ATOM 638 N N . PRO A 1 88 ? 11.653 43.270 31.263 1.00 27.06 412 PRO A N 1
ATOM 639 C CA . PRO A 1 88 ? 11.715 41.920 31.839 1.00 27.12 412 PRO A CA 1
ATOM 640 C C . PRO A 1 88 ? 10.849 40.950 31.043 1.00 26.74 412 PRO A C 1
ATOM 641 O O . PRO A 1 88 ? 9.827 41.327 30.462 1.00 28.81 412 PRO A O 1
ATOM 645 N N . ARG A 1 89 ? 11.280 39.687 31.002 1.00 25.04 413 ARG A N 1
ATOM 646 C CA . ARG A 1 89 ? 10.626 38.654 30.187 1.00 21.74 413 ARG A CA 1
ATOM 647 C C . ARG A 1 89 ? 10.696 37.335 30.950 1.00 23.68 413 ARG A C 1
ATOM 648 O O . ARG A 1 89 ? 11.670 36.594 30.818 1.00 26.50 413 ARG A O 1
ATOM 656 N N . ASN A 1 90 ? 9.674 37.060 31.753 1.00 24.13 414 ASN A N 1
ATOM 657 C CA . ASN A 1 90 ? 9.561 35.763 32.402 1.00 22.63 414 ASN A CA 1
ATOM 658 C C . ASN A 1 90 ? 8.864 34.775 31.482 1.00 21.46 414 ASN A C 1
ATOM 659 O O . ASN A 1 90 ? 7.933 35.139 30.761 1.00 23.32 414 ASN A O 1
ATOM 664 N N . ARG A 1 91 ? 9.311 33.516 31.517 1.00 20.46 415 ARG A N 1
ATOM 665 C CA . ARG A 1 91 ? 8.824 32.476 30.606 1.00 19.98 415 ARG A CA 1
ATOM 666 C C . ARG A 1 91 ? 9.041 32.899 29.151 1.00 21.64 415 ARG A C 1
ATOM 667 O O . ARG A 1 91 ? 8.141 32.853 28.309 1.00 21.83 415 ARG A O 1
ATOM 675 N N . ILE A 1 92 ? 10.284 33.295 28.881 1.00 22.70 416 ILE A N 1
ATOM 676 C CA . ILE A 1 92 ? 10.721 33.827 27.597 1.00 21.67 416 ILE A CA 1
ATOM 677 C C . ILE A 1 92 ? 10.995 32.689 26.620 1.00 20.22 416 ILE A C 1
ATOM 678 O O . ILE A 1 92 ? 11.160 31.532 27.000 1.00 20.50 416 ILE A O 1
ATOM 683 N N . GLY A 1 93 ? 11.046 33.024 25.335 1.00 21.17 417 GLY A N 1
ATOM 684 C CA . GLY A 1 93 ? 11.613 32.143 24.335 1.00 22.82 417 GLY A CA 1
ATOM 685 C C . GLY A 1 93 ? 12.739 32.871 23.629 1.00 27.23 417 GLY A C 1
ATOM 686 O O . GLY A 1 93 ? 12.740 34.095 23.543 1.00 28.96 417 GLY A O 1
ATOM 687 N N . VAL A 1 94 ? 13.723 32.112 23.150 1.00 28.16 418 VAL A N 1
ATOM 688 C CA . VAL A 1 94 ? 14.862 32.701 22.453 1.00 25.34 418 VAL A CA 1
ATOM 689 C C . VAL A 1 94 ? 15.292 31.808 21.296 1.00 24.40 418 VAL A C 1
ATOM 690 O O . VAL A 1 94 ? 15.154 30.580 21.333 1.00 24.97 418 VAL A O 1
ATOM 694 N N . GLY A 1 95 ? 15.810 32.458 20.259 1.00 21.09 419 GLY A N 1
ATOM 695 C CA . GLY A 1 95 ? 16.407 31.752 19.148 1.00 25.24 419 GLY A CA 1
ATOM 696 C C . GLY A 1 95 ? 17.642 32.490 18.677 1.00 27.55 419 GLY A C 1
ATOM 697 O O . GLY A 1 95 ? 17.858 33.648 19.012 1.00 29.93 419 GLY A O 1
ATOM 698 N N . VAL A 1 96 ? 18.470 31.795 17.905 1.00 29.22 420 VAL A N 1
ATOM 699 C CA . VAL A 1 96 ? 19.717 32.380 17.423 1.00 28.84 420 VAL A CA 1
ATOM 700 C C . VAL A 1 96 ? 19.711 32.377 15.903 1.00 30.96 420 VAL A C 1
ATOM 701 O O . VAL A 1 96 ? 19.432 31.349 15.276 1.00 33.55 420 VAL A O 1
ATOM 705 N N . ILE A 1 97 ? 20.016 33.532 15.312 1.00 32.14 421 ILE A N 1
ATOM 706 C CA . ILE A 1 97 ? 20.100 33.667 13.861 1.00 32.69 421 ILE A CA 1
ATOM 707 C C . ILE A 1 97 ? 21.294 34.555 13.550 1.00 35.77 421 ILE A C 1
ATOM 708 O O . ILE A 1 97 ? 21.346 35.701 14.009 1.00 37.53 421 ILE A O 1
ATOM 713 N N . ASP A 1 98 ? 22.232 34.044 12.752 1.00 36.13 422 ASP A N 1
ATOM 714 C CA . ASP A 1 98 ? 23.412 34.798 12.317 1.00 38.18 422 ASP A CA 1
ATOM 715 C C . ASP A 1 98 ? 24.160 35.397 13.507 1.00 34.29 422 ASP A C 1
ATOM 716 O O . ASP A 1 98 ? 24.598 36.549 13.484 1.00 33.93 422 ASP A O 1
ATOM 721 N N . GLY A 1 99 ? 24.312 34.594 14.559 1.00 32.39 423 GLY A N 1
ATOM 722 C CA . GLY A 1 99 ? 25.004 35.048 15.748 1.00 32.44 423 GLY A CA 1
ATOM 723 C C . GLY A 1 99 ? 24.288 36.107 16.555 1.00 32.39 423 GLY A C 1
ATOM 724 O O . GLY A 1 99 ? 24.908 36.716 17.432 1.00 32.96 423 GLY A O 1
ATOM 725 N N . HIS A 1 100 ? 23.010 36.354 16.283 1.00 30.26 424 HIS A N 1
ATOM 726 C CA . HIS A 1 100 ? 22.204 37.299 17.043 1.00 28.04 424 HIS A CA 1
ATOM 727 C C . HIS A 1 100 ? 21.139 36.556 17.844 1.00 29.26 424 HIS A C 1
ATOM 728 O O . HIS A 1 100 ? 20.557 35.576 17.360 1.00 29.83 424 HIS A O 1
ATOM 735 N N . ILE A 1 101 ? 20.883 37.026 19.068 1.00 28.88 425 ILE A N 1
ATOM 736 C CA . ILE A 1 101 ? 19.939 36.369 19.974 1.00 29.27 425 ILE A CA 1
ATOM 737 C C . ILE A 1 101 ? 18.604 37.097 19.903 1.00 25.92 425 ILE A C 1
ATOM 738 O O . ILE A 1 101 ? 18.511 38.273 20.257 1.00 26.58 425 ILE A O 1
ATOM 743 N N . TYR A 1 102 ? 17.561 36.401 19.480 1.00 22.60 426 TYR A N 1
ATOM 744 C CA . TYR A 1 102 ? 16.211 36.938 19.492 1.00 23.89 426 TYR A CA 1
ATOM 745 C C . TYR A 1 102 ? 15.521 36.502 20.774 1.00 24.32 426 TYR A C 1
ATOM 746 O O . TYR A 1 102 ? 15.411 35.301 21.049 1.00 24.89 426 TYR A O 1
ATOM 755 N N . ALA A 1 103 ? 15.070 37.482 21.547 1.00 22.19 427 ALA A N 1
ATOM 756 C CA . ALA A 1 103 ? 14.246 37.286 22.726 1.00 23.03 427 ALA A CA 1
ATOM 757 C C . ALA A 1 103 ? 12.800 37.577 22.358 1.00 27.16 427 ALA A C 1
ATOM 758 O O . ALA A 1 103 ? 12.491 38.658 21.839 1.00 29.44 427 ALA A O 1
ATOM 760 N N . VAL A 1 104 ? 11.931 36.610 22.635 1.00 26.17 428 VAL A N 1
ATOM 761 C CA . VAL A 1 104 ? 10.566 36.566 22.146 1.00 27.31 428 VAL A CA 1
ATOM 762 C C . VAL A 1 104 ? 9.619 36.400 23.322 1.00 28.07 428 VAL A C 1
ATOM 763 O O . VAL A 1 104 ? 9.774 35.471 24.129 1.00 27.95 428 VAL A O 1
ATOM 767 N N . GLY A 1 105 ? 8.638 37.297 23.406 1.00 27.75 429 GLY A N 1
ATOM 768 C CA . GLY A 1 105 ? 7.532 37.111 24.324 1.00 27.13 429 GLY A CA 1
ATOM 769 C C . GLY A 1 105 ? 7.956 37.227 25.771 1.00 23.01 429 GLY A C 1
ATOM 770 O O . GLY A 1 105 ? 8.841 38.010 26.134 1.00 23.61 429 GLY A O 1
ATOM 771 N N . GLY A 1 106 ? 7.322 36.419 26.609 1.00 20.51 430 GLY A N 1
ATOM 772 C CA . GLY A 1 106 ? 7.521 36.500 28.036 1.00 23.66 430 GLY A CA 1
ATOM 773 C C . GLY A 1 106 ? 6.575 37.492 28.681 1.00 25.62 430 GLY A C 1
ATOM 774 O O . GLY A 1 106 ? 5.835 38.228 28.024 1.00 31.76 430 GLY A O 1
ATOM 775 N N . SER A 1 107 ? 6.603 37.505 30.007 1.00 23.31 431 SER A N 1
ATOM 776 C CA . SER A 1 107 ? 5.731 38.360 30.790 1.00 22.72 431 SER A CA 1
ATOM 777 C C . SER A 1 107 ? 6.549 39.294 31.669 1.00 26.27 431 SER A C 1
ATOM 778 O O . SER A 1 107 ? 7.694 39.003 32.028 1.00 27.66 431 SER A O 1
ATOM 781 N N . HIS A 1 108 ? 5.945 40.431 32.001 1.00 26.98 432 HIS A N 1
ATOM 782 C CA . HIS A 1 108 ? 6.448 41.331 33.036 1.00 30.29 432 HIS A CA 1
ATOM 783 C C . HIS A 1 108 ? 5.253 41.645 33.928 1.00 32.50 432 HIS A C 1
ATOM 784 O O . HIS A 1 108 ? 4.392 42.450 33.561 1.00 23.72 432 HIS A O 1
ATOM 791 N N . GLY A 1 109 ? 5.210 41.030 35.102 1.00 32.64 433 GLY A N 1
ATOM 792 C CA . GLY A 1 109 ? 4.018 41.169 35.915 1.00 33.10 433 GLY A CA 1
ATOM 793 C C . GLY A 1 109 ? 2.844 40.597 35.148 1.00 34.11 433 GLY A C 1
ATOM 794 O O . GLY A 1 109 ? 2.884 39.460 34.667 1.00 33.60 433 GLY A O 1
ATOM 795 N N . CYS A 1 110 ? 1.793 41.396 34.995 1.00 33.47 434 CYS A N 1
ATOM 796 C CA A CYS A 1 110 ? 0.635 40.931 34.248 0.58 34.75 434 CYS A CA 1
ATOM 797 C CA B CYS A 1 110 ? 0.597 41.007 34.261 0.42 34.84 434 CYS A CA 1
ATOM 798 C C . CYS A 1 110 ? 0.684 41.324 32.775 1.00 32.57 434 CYS A C 1
ATOM 799 O O . CYS A 1 110 ? -0.222 40.949 32.022 1.00 32.14 434 CYS A O 1
ATOM 804 N N . ILE A 1 111 ? 1.729 42.027 32.343 1.00 30.76 435 ILE A N 1
ATOM 805 C CA . ILE A 1 111 ? 1.915 42.344 30.931 1.00 29.95 435 ILE A CA 1
ATOM 806 C C . ILE A 1 111 ? 2.410 41.097 30.214 1.00 31.04 435 ILE A C 1
ATOM 807 O O . ILE A 1 111 ? 3.442 40.527 30.584 1.00 28.92 435 ILE A O 1
ATOM 812 N N . HIS A 1 112 ? 1.679 40.667 29.188 1.00 27.93 436 HIS A N 1
ATOM 813 C CA . HIS A 1 112 ? 2.090 39.548 28.345 1.00 28.48 436 HIS A CA 1
ATOM 814 C C . HIS A 1 112 ? 2.613 40.114 27.029 1.00 27.52 436 HIS A C 1
ATOM 815 O O . HIS A 1 112 ? 1.850 40.696 26.253 1.00 26.74 436 HIS A O 1
ATOM 822 N N . HIS A 1 113 ? 3.914 39.947 26.785 1.00 26.88 437 HIS A N 1
ATOM 823 C CA . HIS A 1 113 ? 4.572 40.596 25.657 1.00 25.90 437 HIS A CA 1
ATOM 824 C C . HIS A 1 113 ? 4.230 39.915 24.338 1.00 25.13 437 HIS A C 1
ATOM 825 O O . HIS A 1 113 ? 4.211 38.683 24.249 1.00 28.63 437 HIS A O 1
ATOM 832 N N . ASN A 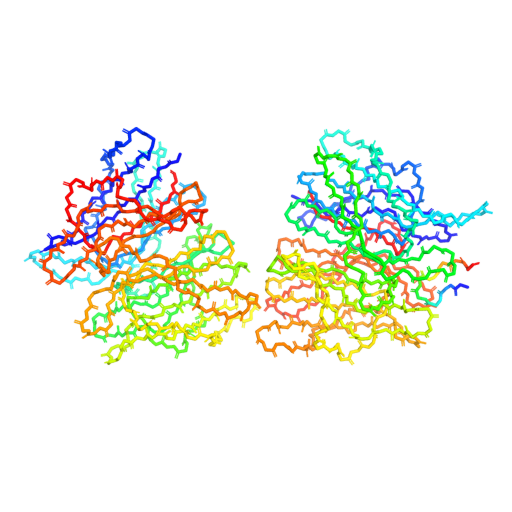1 114 ? 3.964 40.723 23.312 1.00 25.86 438 ASN A N 1
ATOM 833 C CA . ASN A 1 114 ? 4.161 40.315 21.928 1.00 25.88 438 ASN A CA 1
ATOM 834 C C . ASN A 1 114 ? 5.449 40.882 21.339 1.00 28.27 438 ASN A C 1
ATOM 835 O O . ASN A 1 114 ? 5.809 40.529 20.212 1.00 31.25 438 ASN A O 1
ATOM 840 N N . SER A 1 115 ? 6.143 41.750 22.075 1.00 28.11 439 SER A N 1
ATOM 841 C CA . SER A 1 115 ? 7.359 42.378 21.575 1.00 27.18 439 SER A CA 1
ATOM 842 C C . SER A 1 115 ? 8.494 41.367 21.443 1.00 30.19 439 SER A C 1
ATOM 843 O O . SER A 1 115 ? 8.553 40.363 22.157 1.00 28.14 439 SER A O 1
ATOM 846 N N . VAL A 1 116 ? 9.408 41.661 20.519 1.00 33.53 440 VAL A N 1
ATOM 847 C CA . VAL A 1 116 ? 10.573 40.834 20.229 1.00 30.91 440 VAL A CA 1
ATOM 848 C C . VAL A 1 116 ? 11.777 41.755 20.096 1.00 31.94 440 VAL A C 1
ATOM 849 O O . VAL A 1 116 ? 11.671 42.842 19.518 1.00 29.90 440 VAL A O 1
ATOM 853 N N . GLU A 1 117 ? 12.922 41.334 20.634 1.00 27.33 441 GLU A N 1
ATOM 854 C CA . GLU A 1 117 ? 14.121 42.150 20.487 1.00 23.96 441 GLU A CA 1
ATOM 855 C C . GLU A 1 117 ? 15.333 41.277 20.188 1.00 23.78 441 GLU A C 1
ATOM 856 O O . GLU A 1 117 ? 15.342 40.073 20.434 1.00 23.13 441 GLU A O 1
ATOM 862 N N . ARG A 1 118 ? 16.357 41.910 19.624 1.00 29.27 442 ARG A N 1
ATOM 863 C CA . ARG A 1 118 ? 17.504 41.233 19.043 1.00 28.11 442 ARG A CA 1
ATOM 864 C C . ARG A 1 118 ? 18.783 41.743 19.690 1.00 29.20 442 ARG A C 1
ATOM 865 O O . ARG A 1 118 ? 19.002 42.954 19.774 1.00 29.17 442 ARG A O 1
ATOM 873 N N . TYR A 1 119 ? 19.618 40.816 20.141 1.00 26.66 443 TYR A N 1
ATOM 874 C CA . TYR A 1 119 ? 20.875 41.114 20.807 1.00 25.47 443 TYR A CA 1
ATOM 875 C C . TYR A 1 119 ? 22.032 40.836 19.863 1.00 29.09 443 TYR A C 1
ATOM 876 O O . TYR A 1 119 ? 22.127 39.736 19.301 1.00 29.37 443 TYR A O 1
ATOM 885 N N . GLU A 1 120 ? 22.908 41.834 19.710 1.00 31.68 444 GLU A N 1
ATOM 886 C CA . GLU A 1 120 ? 24.157 41.688 18.983 1.00 34.24 444 GLU A CA 1
ATOM 887 C C . GLU A 1 120 ? 25.282 41.578 19.998 1.00 34.17 444 GLU A C 1
ATOM 888 O O . GLU A 1 120 ? 25.524 42.539 20.757 1.00 34.75 444 GLU A O 1
ATOM 894 N N . PRO A 1 121 ? 25.9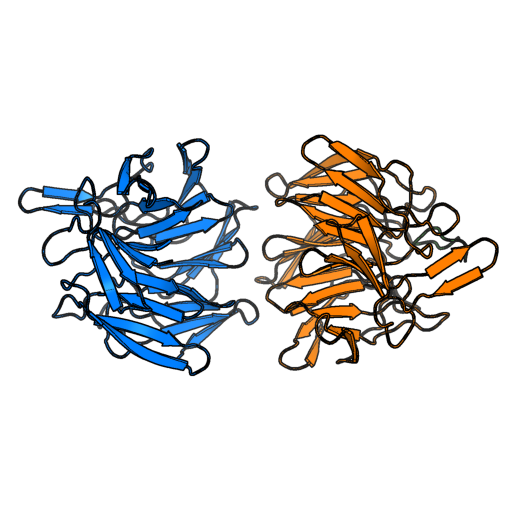58 40.425 20.076 1.00 30.56 445 PRO A N 1
ATOM 895 C CA . PRO A 1 121 ? 27.054 40.262 21.043 1.00 28.32 445 PRO A CA 1
ATOM 896 C C . PRO A 1 121 ? 28.276 41.089 20.716 1.00 30.90 445 PRO A C 1
ATOM 897 O O . PRO A 1 121 ? 29.044 41.425 21.626 1.00 31.20 445 PRO A O 1
ATOM 901 N N . GLU A 1 122 ? 28.487 41.423 19.445 1.00 33.70 446 GLU A N 1
ATOM 902 C CA . GLU A 1 122 ? 29.720 42.095 19.072 1.00 38.14 446 GLU A CA 1
ATOM 903 C C . GLU A 1 122 ? 29.655 43.586 19.356 1.00 37.63 446 GLU A C 1
ATOM 904 O O . GLU A 1 122 ? 30.702 44.237 19.444 1.00 41.56 446 GLU A O 1
ATOM 910 N N . ARG A 1 123 ? 28.453 44.128 19.535 1.00 34.68 447 ARG A N 1
ATOM 911 C CA . ARG A 1 123 ? 28.258 45.469 20.063 1.00 34.55 447 ARG A CA 1
ATOM 912 C C . ARG A 1 123 ? 27.666 45.468 21.467 1.00 31.67 447 ARG A C 1
ATOM 913 O O . ARG A 1 123 ? 27.488 46.545 22.048 1.00 33.81 447 ARG A O 1
ATOM 921 N N . ASP A 1 124 ? 27.382 44.294 22.032 1.00 30.37 448 ASP A N 1
ATOM 922 C CA . ASP A 1 124 ? 26.670 44.154 23.304 1.00 31.97 448 ASP A CA 1
ATOM 923 C C . ASP A 1 124 ? 25.458 45.087 23.367 1.00 35.06 448 ASP A C 1
ATOM 924 O O . ASP A 1 124 ? 25.362 45.973 24.219 1.00 26.97 448 ASP A O 1
ATOM 929 N N . GLU A 1 125 ? 24.528 44.901 22.431 1.00 33.24 449 GLU A N 1
ATOM 930 C CA . GLU A 1 125 ? 23.404 45.831 22.433 1.00 32.50 449 GLU A CA 1
ATOM 931 C C . GLU A 1 125 ? 22.140 45.164 21.907 1.00 29.41 449 GLU A C 1
ATOM 932 O O . GLU A 1 125 ? 22.186 44.311 21.018 1.00 26.90 449 GLU A O 1
ATOM 938 N N . TRP A 1 126 ? 21.008 45.589 22.466 1.00 30.95 450 TRP A N 1
ATOM 939 C CA . TRP A 1 126 ? 19.685 45.091 22.116 1.00 30.60 450 TRP A CA 1
ATOM 940 C C . TRP A 1 126 ? 18.951 46.134 21.285 1.00 33.35 450 TRP A C 1
ATOM 941 O O . TRP A 1 126 ? 19.075 47.336 21.534 1.00 35.27 450 TRP A O 1
ATOM 952 N N . HIS A 1 127 ? 18.190 45.671 20.296 1.00 31.75 451 HIS A N 1
ATOM 953 C CA . HIS A 1 127 ? 17.316 46.539 19.519 1.00 32.51 451 HIS A CA 1
ATOM 954 C C . HIS A 1 127 ? 15.979 45.849 19.295 1.00 29.99 451 HIS A C 1
ATOM 955 O O . HIS A 1 127 ? 15.930 44.643 19.047 1.00 28.76 451 HIS A O 1
ATOM 962 N N . LEU A 1 128 ? 14.898 46.619 19.353 1.00 35.02 452 LEU A N 1
ATOM 963 C CA . LEU A 1 128 ? 13.569 46.061 19.153 1.00 36.54 452 LEU A CA 1
ATOM 964 C C . LEU A 1 128 ? 13.317 45.782 17.676 1.00 35.96 452 LEU A C 1
ATOM 965 O O . LEU A 1 128 ? 13.657 46.591 16.809 1.00 38.36 452 LEU A O 1
ATOM 970 N N . VAL A 1 129 ? 12.742 44.615 17.390 1.00 31.30 453 VAL A N 1
ATOM 971 C CA . VAL A 1 129 ? 12.296 44.302 16.037 1.00 32.71 453 VAL A CA 1
ATOM 972 C C . VAL A 1 129 ? 10.773 44.264 16.025 1.00 32.21 453 VAL A C 1
ATOM 973 O O . VAL A 1 129 ? 10.128 44.603 17.024 1.00 34.10 453 VAL A O 1
ATOM 977 N N . ALA A 1 130 ? 10.188 43.847 14.906 1.00 30.56 454 ALA A N 1
ATOM 978 C CA . ALA A 1 130 ? 8.737 43.869 14.772 1.00 32.25 454 ALA A CA 1
ATOM 979 C C . ALA A 1 130 ? 8.089 42.938 15.796 1.00 32.99 454 ALA A C 1
ATOM 980 O O . ALA A 1 130 ? 8.557 41.805 15.976 1.00 34.75 454 ALA A O 1
ATOM 982 N N . PRO A 1 131 ? 7.017 43.357 16.466 1.00 33.06 455 PRO A N 1
ATOM 983 C CA . PRO A 1 131 ? 6.368 42.477 17.445 1.00 32.19 455 PRO A CA 1
ATOM 984 C C . PRO A 1 131 ? 5.615 41.337 16.775 1.00 32.55 455 PRO A C 1
ATOM 985 O O . PRO A 1 131 ? 5.223 41.412 15.607 1.00 31.93 455 PRO A O 1
ATOM 989 N N . MET A 1 132 ? 5.415 40.262 17.545 1.00 32.64 456 MET A N 1
ATOM 990 C CA . MET A 1 132 ? 4.617 39.132 17.081 1.00 30.03 456 MET A CA 1
ATOM 991 C C . MET A 1 132 ? 3.164 39.543 16.836 1.00 34.16 456 MET A C 1
ATOM 992 O O . MET A 1 132 ? 2.689 40.593 17.283 1.00 34.14 456 MET A O 1
ATOM 997 N N . LEU A 1 133 ? 2.455 38.685 16.106 1.00 32.22 457 LEU A N 1
ATOM 998 C CA . LEU A 1 133 ? 1.014 38.828 15.968 1.00 33.36 457 LEU A CA 1
ATOM 999 C C . LEU A 1 133 ? 0.279 38.499 17.257 1.00 32.47 457 LEU A C 1
ATOM 1000 O O . LEU A 1 133 ? -0.895 38.860 17.392 1.00 28.92 457 LEU A O 1
ATOM 1005 N N . THR A 1 134 ? 0.938 37.829 18.199 1.00 32.39 458 THR A N 1
ATOM 1006 C CA . THR A 1 134 ? 0.280 37.286 19.375 1.00 30.09 458 THR A CA 1
ATOM 1007 C C . THR A 1 134 ? 1.145 37.533 20.601 1.00 28.13 458 THR A C 1
ATOM 1008 O O . THR A 1 134 ? 2.372 37.412 20.538 1.00 26.13 458 THR A O 1
ATOM 1012 N N . ARG A 1 135 ? 0.505 37.894 21.712 1.00 28.10 459 ARG A N 1
ATOM 1013 C CA . ARG A 1 135 ? 1.187 37.880 22.997 1.00 28.71 459 ARG A CA 1
ATOM 1014 C C . ARG A 1 135 ? 1.390 36.432 23.421 1.00 29.13 459 ARG A C 1
ATOM 1015 O O . ARG A 1 135 ? 0.437 35.648 23.444 1.00 26.77 459 ARG A O 1
ATOM 1023 N N . ARG A 1 136 ? 2.633 36.056 23.711 1.00 26.07 460 ARG A N 1
ATOM 1024 C CA . ARG A 1 136 ? 2.957 34.672 24.042 1.00 29.56 460 ARG A CA 1
ATOM 1025 C C . ARG A 1 136 ? 3.948 34.651 25.191 1.00 30.36 460 ARG A C 1
ATOM 1026 O O . ARG A 1 136 ? 5.071 35.141 25.044 1.00 29.78 460 ARG A O 1
ATOM 1034 N N . ILE A 1 137 ? 3.544 34.081 26.321 1.00 26.52 461 ILE A N 1
ATOM 1035 C CA . ILE A 1 137 ? 4.485 33.689 27.359 1.00 24.68 461 ILE A CA 1
ATOM 1036 C C . ILE A 1 137 ? 4.417 32.172 27.471 1.00 24.40 461 ILE A C 1
ATOM 1037 O O . ILE A 1 137 ? 3.422 31.541 27.108 1.00 26.60 461 ILE A O 1
ATOM 1042 N N . GLY A 1 138 ? 5.479 31.583 28.008 1.00 19.94 462 GLY A N 1
ATOM 1043 C CA . GLY A 1 138 ? 5.617 30.139 27.891 1.00 19.80 462 GLY A CA 1
ATOM 1044 C C . GLY A 1 138 ? 5.680 29.701 26.445 1.00 24.47 462 GLY A C 1
ATOM 1045 O O . GLY A 1 138 ? 5.115 28.663 26.079 1.00 22.94 462 GLY A O 1
ATOM 1046 N N . VAL A 1 139 ? 6.341 30.503 25.602 1.00 27.02 463 VAL A N 1
ATOM 1047 C CA . VAL A 1 139 ? 6.394 30.307 24.157 1.00 26.27 463 VAL A CA 1
ATOM 1048 C C . VAL A 1 139 ? 7.617 29.473 23.811 1.00 21.58 463 VAL A C 1
ATOM 1049 O O . VAL A 1 139 ? 8.691 29.661 24.387 1.00 26.04 463 VAL A O 1
ATOM 1053 N N . GLY A 1 140 ? 7.453 28.541 22.875 1.00 23.43 464 GLY A N 1
ATOM 1054 C CA . GLY A 1 140 ? 8.580 27.793 22.342 1.00 25.08 464 GLY A CA 1
ATOM 1055 C C . GLY A 1 140 ? 9.134 28.489 21.112 1.00 28.03 464 GLY A C 1
ATOM 1056 O O . GLY A 1 140 ? 8.393 29.059 20.326 1.00 28.49 464 GLY A O 1
ATOM 1057 N N . VAL A 1 141 ? 10.449 28.472 20.975 1.00 26.74 465 VAL A N 1
ATOM 1058 C CA . VAL A 1 141 ? 11.098 29.197 19.894 1.00 25.28 465 VAL A CA 1
ATOM 1059 C C . VAL A 1 141 ? 12.121 28.287 19.246 1.00 25.20 465 VAL A C 1
ATOM 1060 O O . VAL A 1 141 ? 12.883 27.601 19.937 1.00 26.06 465 VAL A O 1
ATOM 1064 N N . ALA A 1 142 ? 12.137 28.287 17.918 1.00 28.36 466 ALA A N 1
ATOM 1065 C CA . ALA A 1 142 ? 13.088 27.488 17.161 1.00 32.62 466 ALA A CA 1
ATOM 1066 C C . ALA A 1 142 ? 13.514 28.269 15.927 1.00 33.38 466 ALA A C 1
ATOM 1067 O O . ALA A 1 142 ? 12.843 29.206 15.498 1.00 32.85 466 ALA A O 1
ATOM 1069 N N . VAL A 1 143 ? 14.663 27.907 15.372 1.00 32.36 467 VAL A N 1
ATOM 1070 C CA . VAL A 1 143 ? 15.178 28.568 14.181 1.00 30.16 467 VAL A CA 1
ATOM 1071 C C . VAL A 1 143 ? 15.377 27.519 13.105 1.00 29.48 467 VAL A C 1
ATOM 1072 O O . VAL A 1 143 ? 16.026 26.494 13.341 1.00 34.73 467 VAL A O 1
ATOM 1076 N N . LEU A 1 144 ? 14.812 27.774 11.929 1.00 28.75 468 LEU A N 1
ATOM 1077 C CA . LEU A 1 144 ? 14.929 26.844 10.817 1.00 34.63 468 LEU A CA 1
ATOM 1078 C C . LEU A 1 144 ? 15.150 27.661 9.557 1.00 37.81 468 LEU A C 1
ATOM 1079 O O . LEU A 1 144 ? 14.351 28.549 9.241 1.00 37.05 468 LEU A O 1
ATOM 1084 N N . ASN A 1 145 ? 16.266 27.390 8.877 1.00 44.07 469 ASN A N 1
ATOM 1085 C CA . ASN A 1 145 ? 16.636 28.089 7.648 1.00 46.90 469 ASN A CA 1
ATOM 1086 C C . ASN A 1 145 ? 16.686 29.599 7.871 1.00 46.75 469 ASN A C 1
ATOM 1087 O O . ASN A 1 145 ? 16.256 30.386 7.025 1.00 47.58 469 ASN A O 1
ATOM 1092 N N . ARG A 1 146 ? 17.187 29.997 9.044 1.00 42.30 470 ARG A N 1
ATOM 1093 C CA . ARG A 1 146 ? 17.374 31.403 9.406 1.00 44.07 470 ARG A CA 1
ATOM 1094 C C . ARG A 1 146 ? 16.044 32.139 9.562 1.00 39.91 470 ARG A C 1
ATOM 1095 O O . ARG A 1 146 ? 15.990 33.369 9.497 1.00 39.02 470 ARG A O 1
ATOM 1103 N N . LEU A 1 147 ? 14.955 31.391 9.753 1.00 37.11 471 LEU A N 1
ATOM 1104 C CA . LEU A 1 147 ? 13.652 31.971 10.052 1.00 35.66 471 LEU A CA 1
ATOM 1105 C C . LEU A 1 147 ? 13.307 31.604 11.485 1.00 33.94 471 LEU A C 1
ATOM 1106 O O . LEU A 1 147 ? 13.634 30.499 11.942 1.00 34.06 471 LEU A O 1
ATOM 1111 N N . LEU A 1 148 ? 12.646 32.521 12.193 1.00 30.11 472 LEU A N 1
ATOM 1112 C CA . LEU A 1 148 ? 12.443 32.362 13.631 1.00 29.81 472 LEU A CA 1
ATOM 1113 C C . LEU A 1 148 ? 10.991 31.999 13.910 1.00 28.62 472 LEU A C 1
ATOM 1114 O O . LEU A 1 148 ? 10.087 32.753 13.563 1.00 30.75 472 LEU A O 1
ATOM 1119 N N . TYR A 1 149 ? 10.766 30.862 14.559 1.00 26.72 473 TYR A N 1
ATOM 1120 C CA . TYR A 1 149 ? 9.426 30.361 14.819 1.00 28.32 473 TYR A CA 1
ATOM 1121 C C . TYR A 1 149 ? 9.078 30.508 16.291 1.00 28.24 473 TYR A C 1
ATOM 1122 O O . TYR A 1 149 ? 9.836 30.058 17.163 1.00 25.86 473 TYR A O 1
ATOM 1131 N N . ALA A 1 150 ? 7.922 31.119 16.547 1.00 28.09 474 ALA A N 1
ATOM 1132 C CA . ALA A 1 150 ? 7.306 31.190 17.864 1.00 27.61 474 ALA A CA 1
ATOM 1133 C C . ALA A 1 150 ? 6.074 30.299 17.879 1.00 30.40 474 ALA A C 1
ATOM 1134 O O . ALA A 1 150 ? 5.191 30.434 17.027 1.00 28.22 474 ALA A O 1
ATOM 1136 N N . VAL A 1 151 ? 6.022 29.399 18.854 1.00 29.47 475 VAL A N 1
ATOM 1137 C CA . VAL A 1 151 ? 5.113 28.261 18.861 1.00 28.40 475 VAL A CA 1
ATOM 1138 C C . VAL A 1 151 ? 4.394 28.212 20.202 1.00 26.82 475 VAL A C 1
ATOM 1139 O O . VAL A 1 151 ? 5.038 28.191 21.258 1.00 23.80 475 VAL A O 1
ATOM 1143 N N . GLY A 1 152 ? 3.060 28.207 20.156 1.00 25.93 476 GLY A N 1
ATOM 1144 C CA . GLY A 1 152 ? 2.255 28.000 21.348 1.00 25.58 476 GLY A CA 1
ATOM 1145 C C . GLY A 1 152 ? 2.362 29.157 22.329 1.00 28.66 476 GLY A C 1
ATOM 1146 O O . GLY A 1 152 ? 2.609 30.307 21.959 1.00 31.52 476 GLY A O 1
ATOM 1147 N N . GLY A 1 153 ? 2.148 28.842 23.601 1.00 22.66 477 GLY A N 1
ATOM 1148 C CA . GLY A 1 153 ? 2.242 29.806 24.676 1.00 24.91 477 GLY A CA 1
ATOM 1149 C C . GLY A 1 153 ? 0.901 30.199 25.264 1.00 27.85 477 GLY A C 1
ATOM 1150 O O . GLY A 1 153 ? -0.110 29.515 25.104 1.00 28.67 477 GLY A O 1
ATOM 1151 N N . PHE A 1 154 ? 0.911 31.326 25.975 1.00 25.68 478 PHE A N 1
ATOM 1152 C CA . PHE A 1 154 ? 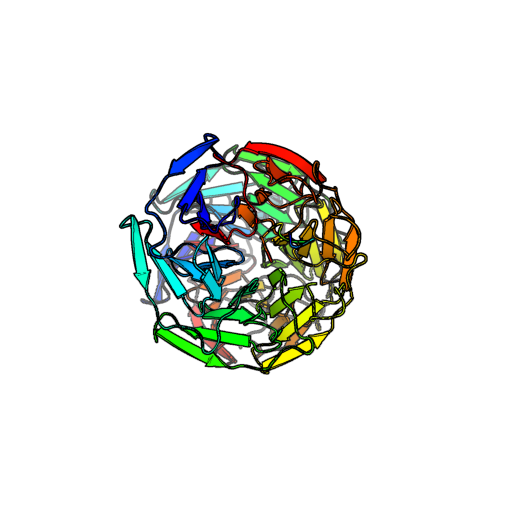-0.225 31.799 26.756 1.00 25.36 478 PHE A CA 1
ATOM 1153 C C . PHE A 1 154 ? -0.307 33.310 26.609 1.00 24.95 478 PHE A C 1
ATOM 1154 O O . PHE A 1 154 ? 0.658 34.012 26.919 1.00 23.52 478 PHE A O 1
ATOM 1162 N N . ASP A 1 155 ? -1.455 33.814 26.148 1.00 25.16 479 ASP A N 1
ATOM 1163 C CA . ASP A 1 155 ? -1.596 35.236 25.853 1.00 28.11 479 ASP A CA 1
ATOM 1164 C C . ASP A 1 155 ? -2.171 36.038 27.010 1.00 28.46 479 ASP A C 1
ATOM 1165 O O . ASP A 1 155 ? -2.463 37.223 26.837 1.00 29.01 479 ASP A O 1
ATOM 1170 N N . GLY A 1 156 ? -2.350 35.423 28.176 1.00 25.03 480 GLY A N 1
ATOM 1171 C CA . GLY A 1 156 ? -2.945 36.065 29.323 1.00 28.12 480 GLY A CA 1
ATOM 1172 C C . GLY A 1 156 ? -4.376 35.647 29.573 1.00 30.95 480 GLY A C 1
ATOM 1173 O O . GLY A 1 156 ? -4.851 35.735 30.711 1.00 31.65 480 GLY A O 1
ATOM 1174 N N . THR A 1 157 ? -5.063 35.184 28.534 1.00 29.70 481 THR A N 1
ATOM 1175 C CA . THR A 1 157 ? -6.429 34.689 28.629 1.00 31.04 481 THR A CA 1
ATOM 1176 C C . THR A 1 157 ? -6.561 33.267 28.111 1.00 29.68 481 THR A C 1
ATOM 1177 O O . THR A 1 157 ? -7.189 32.426 28.767 1.00 29.70 481 THR A O 1
ATOM 1181 N N . ASN A 1 158 ? -5.991 32.973 26.948 1.00 29.35 482 ASN A N 1
ATOM 1182 C CA . ASN A 1 158 ? -6.044 31.650 26.349 1.00 28.36 482 ASN A CA 1
ATOM 1183 C C . ASN A 1 158 ? -4.645 31.112 26.091 1.00 29.93 482 ASN A C 1
ATOM 1184 O O . ASN A 1 158 ? -3.704 31.868 25.831 1.00 34.77 482 ASN A O 1
ATOM 1189 N N . ARG A 1 159 ? -4.517 29.796 26.211 1.00 26.94 483 ARG A N 1
ATOM 1190 C CA . ARG A 1 159 ? -3.345 29.078 25.745 1.00 25.15 483 ARG A CA 1
ATOM 1191 C C . ARG A 1 159 ? -3.527 28.701 24.277 1.00 29.29 483 ARG A C 1
ATOM 1192 O O . ARG A 1 159 ? -4.651 28.568 23.785 1.00 24.48 483 ARG A O 1
ATOM 1200 N N . LEU A 1 160 ? -2.404 28.555 23.577 1.00 29.05 484 LEU A N 1
ATOM 1201 C CA . LEU A 1 160 ? -2.356 28.626 22.123 1.00 26.51 484 LEU A CA 1
ATOM 1202 C C . LEU A 1 160 ? -1.798 27.349 21.511 1.00 25.46 484 LEU A C 1
ATOM 1203 O O . LEU A 1 160 ? -0.885 26.731 22.064 1.00 24.70 484 LEU A O 1
ATOM 1208 N N . ASN A 1 161 ? -2.369 26.948 20.375 1.00 27.30 485 ASN A N 1
ATOM 1209 C CA . ASN A 1 161 ? -1.725 25.996 19.481 1.00 24.55 485 ASN A CA 1
ATOM 1210 C C . ASN A 1 161 ? -1.193 26.660 18.219 1.00 27.62 485 ASN A C 1
ATOM 1211 O O . ASN A 1 161 ? -0.559 25.987 17.401 1.00 31.29 485 ASN A O 1
ATOM 1216 N N . SER A 1 162 ? -1.436 27.958 18.045 1.00 24.52 486 SER A N 1
ATOM 1217 C CA . SER A 1 162 ? -0.999 28.661 16.850 1.00 24.95 486 SER A CA 1
ATOM 1218 C C . SER A 1 162 ? 0.516 28.860 16.872 1.00 30.79 486 SER A C 1
ATOM 1219 O O . SER A 1 162 ? 1.167 28.816 17.920 1.00 24.12 486 SER A O 1
ATOM 1222 N N . ALA A 1 163 ? 1.079 29.070 15.686 1.00 27.87 487 ALA A N 1
ATOM 1223 C CA . ALA A 1 163 ? 2.493 29.376 15.549 1.00 30.14 487 ALA A CA 1
ATOM 1224 C C . ALA A 1 163 ? 2.689 30.418 14.461 1.00 33.54 487 ALA A C 1
ATOM 1225 O O . ALA A 1 163 ? 1.904 30.501 13.515 1.00 29.96 487 ALA A O 1
ATOM 1227 N N . GLU A 1 164 ? 3.740 31.223 14.616 1.00 33.22 488 GLU A N 1
ATOM 1228 C CA . GLU A 1 164 ? 4.072 32.248 13.637 1.00 28.52 488 GLU A CA 1
ATOM 1229 C C . GLU A 1 164 ? 5.576 32.256 13.377 1.00 28.65 488 GLU A C 1
ATOM 1230 O O . GLU A 1 164 ? 6.370 31.704 14.143 1.00 28.87 488 GLU A O 1
ATOM 1236 N N . CYS A 1 165 ? 5.948 32.870 12.255 1.00 31.72 489 CYS A N 1
ATOM 1237 C CA . CYS A 1 165 ? 7.292 32.822 11.695 1.00 32.82 489 CYS A CA 1
ATOM 1238 C C . CYS A 1 165 ? 7.755 34.242 11.403 1.00 32.62 489 CYS A C 1
ATOM 1239 O O . CYS A 1 165 ? 7.046 35.006 10.742 1.00 34.49 489 CYS A O 1
ATOM 1242 N N . TYR A 1 166 ? 8.937 34.590 11.900 1.00 31.91 490 TYR A N 1
ATOM 1243 C CA . TYR A 1 166 ? 9.556 35.890 11.704 1.00 32.63 490 TYR A CA 1
ATOM 1244 C C . TYR A 1 166 ? 10.595 35.792 10.599 1.00 33.71 490 TYR A C 1
ATOM 1245 O O . TYR A 1 166 ? 11.479 34.916 10.645 1.00 34.27 490 TYR A O 1
ATOM 1254 N N . TYR A 1 167 ? 10.462 36.683 9.601 1.00 35.02 491 TYR A N 1
ATOM 1255 C CA . TYR A 1 167 ? 11.408 36.866 8.510 1.00 36.18 491 TYR A CA 1
ATOM 1256 C C . TYR A 1 167 ? 12.304 38.044 8.858 1.00 36.98 491 TYR A C 1
ATOM 1257 O O . TYR A 1 167 ? 11.850 39.197 8.797 1.00 37.58 491 TYR A O 1
ATOM 1266 N N . PRO A 1 168 ? 13.565 37.826 9.236 1.00 39.34 492 PRO A N 1
ATOM 1267 C CA . PRO A 1 168 ? 14.419 38.972 9.592 1.00 44.98 492 PRO A CA 1
ATOM 1268 C C . PRO A 1 168 ? 14.655 39.927 8.435 1.00 56.18 492 PRO A C 1
ATOM 1269 O O . PRO A 1 168 ? 14.818 41.133 8.665 1.00 53.31 492 PRO A O 1
ATOM 1273 N N . GLU A 1 169 ? 14.665 39.431 7.195 1.00 71.36 493 GLU A N 1
ATOM 1274 C CA . GLU A 1 169 ? 14.989 40.292 6.063 1.00 76.36 493 GLU A CA 1
ATOM 1275 C C . GLU A 1 169 ? 13.836 41.221 5.708 1.00 73.83 493 GLU A C 1
ATOM 1276 O O . GLU A 1 169 ? 14.045 42.242 5.043 1.00 75.87 493 GLU A O 1
ATOM 1282 N N . ARG A 1 170 ? 12.623 40.893 6.146 1.00 65.91 494 ARG A N 1
ATOM 1283 C CA . ARG A 1 170 ? 11.456 41.728 5.912 1.00 59.67 494 ARG A CA 1
ATOM 1284 C C . ARG A 1 170 ? 10.870 42.281 7.202 1.00 49.95 494 ARG A C 1
ATOM 1285 O O . ARG A 1 170 ? 9.931 43.084 7.147 1.00 46.68 494 ARG A O 1
ATOM 1293 N N . ASN A 1 171 ? 11.433 41.905 8.353 1.00 47.00 495 ASN A N 1
ATOM 1294 C CA . ASN A 1 171 ? 11.031 42.402 9.669 1.00 42.78 495 ASN A CA 1
ATOM 1295 C C . ASN A 1 171 ? 9.516 42.307 9.832 1.00 39.26 495 ASN A C 1
ATOM 1296 O O . ASN A 1 171 ? 8.819 43.286 10.108 1.00 38.03 495 ASN A O 1
ATOM 1301 N N . GLU A 1 172 ? 9.011 41.094 9.631 1.00 40.86 496 GLU A N 1
ATOM 1302 C CA . GLU A 1 172 ? 7.580 40.865 9.706 1.00 41.45 496 GLU A CA 1
ATOM 1303 C C . GLU A 1 172 ? 7.309 39.426 10.119 1.00 37.87 496 GLU A C 1
ATOM 1304 O O . GLU A 1 172 ? 8.084 38.505 9.819 1.00 38.21 496 GLU A O 1
ATOM 1310 N N . TRP A 1 173 ? 6.201 39.261 10.836 1.00 31.41 497 TRP A N 1
ATOM 1311 C CA . TRP A 1 173 ? 5.728 37.974 11.317 1.00 30.37 497 TRP A CA 1
ATOM 1312 C C . TRP A 1 173 ? 4.572 37.515 10.435 1.00 33.84 497 TRP A C 1
ATOM 1313 O O . TRP A 1 173 ? 3.745 38.326 10.005 1.00 37.07 497 TRP A O 1
ATOM 1324 N N . ARG A 1 174 ? 4.521 36.210 10.178 1.00 36.46 498 ARG A N 1
ATOM 1325 C CA . ARG A 1 174 ? 3.488 35.570 9.372 1.00 38.93 498 ARG A CA 1
ATOM 1326 C C . ARG A 1 174 ? 2.981 34.344 10.114 1.00 37.01 498 ARG A C 1
ATOM 1327 O O . ARG A 1 174 ? 3.784 33.532 10.578 1.00 33.86 498 ARG A O 1
ATOM 1335 N N . MET A 1 175 ? 1.665 34.177 10.182 1.00 34.55 499 MET A N 1
ATOM 1336 C CA . MET A 1 175 ? 1.118 32.986 10.815 1.00 31.65 499 MET A CA 1
ATOM 1337 C C . MET A 1 175 ? 1.427 31.758 9.967 1.00 34.57 499 MET A C 1
ATOM 1338 O O . MET A 1 175 ? 1.388 31.813 8.736 1.00 36.71 499 MET A O 1
ATOM 1343 N N . ILE A 1 176 ? 1.733 30.641 10.629 1.00 34.89 500 ILE A N 1
ATOM 1344 C CA . ILE A 1 176 ? 1.915 29.370 9.929 1.00 34.79 500 ILE A CA 1
ATOM 1345 C C . ILE A 1 176 ? 0.827 28.401 10.370 1.00 33.99 500 ILE A C 1
ATOM 1346 O O . ILE A 1 176 ? -0.099 28.782 11.095 1.00 29.55 500 ILE A O 1
ATOM 1351 N N . THR A 1 177 ? 0.924 27.148 9.926 1.00 34.21 501 THR A N 1
ATOM 1352 C CA . THR A 1 177 ? -0.019 26.128 10.363 1.00 35.11 501 THR A CA 1
ATOM 1353 C C . THR A 1 177 ? 0.050 25.951 11.873 1.00 35.97 501 THR A C 1
ATOM 1354 O O . THR A 1 177 ? 1.135 25.900 12.457 1.00 36.23 501 THR A O 1
ATOM 1358 N N . ALA A 1 178 ? -1.115 25.875 12.504 1.00 31.60 502 ALA A N 1
ATOM 1359 C CA . ALA A 1 178 ? -1.166 25.692 13.945 1.00 27.05 502 ALA A CA 1
ATOM 1360 C C . ALA A 1 178 ? -0.814 24.255 14.305 1.00 28.80 502 ALA A C 1
ATOM 1361 O O . ALA A 1 178 ? -0.979 23.331 13.501 1.00 29.87 502 ALA A O 1
ATOM 1363 N N . MET A 1 179 ? -0.318 24.073 15.526 1.00 28.48 503 MET A N 1
ATOM 1364 C CA . MET A 1 179 ? -0.060 22.740 16.041 1.00 29.42 503 MET A CA 1
ATOM 1365 C C . MET A 1 179 ? -1.359 21.948 16.167 1.00 30.97 503 MET A C 1
ATOM 1366 O O . MET A 1 179 ? -2.464 22.492 16.139 1.00 31.81 503 MET A O 1
ATOM 1371 N N . ASN A 1 180 ? -1.209 20.632 16.315 1.00 29.25 504 ASN A N 1
ATOM 1372 C CA . ASN A 1 180 ? -2.367 19.806 16.630 1.00 28.50 504 ASN A CA 1
ATOM 1373 C C . ASN A 1 180 ? -2.861 20.056 18.048 1.00 29.42 504 ASN A C 1
ATOM 1374 O O . ASN A 1 180 ? -4.060 19.930 18.314 1.00 30.82 504 ASN A O 1
ATOM 1379 N N . THR A 1 181 ? -1.966 20.420 18.964 1.00 25.80 505 THR A N 1
ATOM 1380 C CA . THR A 1 181 ? -2.290 20.528 20.381 1.00 26.86 505 THR A CA 1
ATOM 1381 C C . THR A 1 181 ? -1.941 21.900 20.933 1.00 27.25 505 THR A C 1
ATOM 1382 O O . THR A 1 181 ? -0.899 22.469 20.600 1.00 26.78 505 THR A O 1
ATOM 1386 N N . ILE A 1 182 ? -2.820 22.414 21.793 1.00 26.89 506 ILE A N 1
ATOM 1387 C CA . ILE A 1 182 ? -2.545 23.644 22.528 1.00 27.52 506 ILE A CA 1
ATOM 1388 C C . ILE A 1 182 ? -1.468 23.369 23.570 1.00 24.58 506 ILE A C 1
ATOM 1389 O O . ILE A 1 182 ? -1.559 22.402 24.339 1.00 26.48 506 ILE A O 1
ATOM 1394 N N . ARG A 1 183 ? -0.434 24.213 23.596 1.00 24.37 507 ARG A N 1
ATOM 1395 C CA . ARG A 1 183 ? 0.724 23.999 24.459 1.00 26.52 507 ARG A CA 1
ATOM 1396 C C . ARG A 1 183 ? 1.258 25.336 24.938 1.00 31.61 507 ARG A C 1
ATOM 1397 O O . ARG A 1 183 ? 1.630 26.183 24.123 1.00 29.62 507 ARG A O 1
ATOM 1405 N N . SER A 1 184 ? 1.290 25.520 26.250 1.00 29.90 508 SER A N 1
ATOM 1406 C CA . SER A 1 184 ? 2.112 26.536 26.885 1.00 25.70 508 SER A CA 1
ATOM 1407 C C . SER A 1 184 ? 3.184 25.836 27.709 1.00 24.55 508 SER A C 1
ATOM 1408 O O . SER A 1 184 ? 2.942 24.769 28.274 1.00 27.19 508 SER A O 1
ATOM 1411 N N . GLY A 1 185 ? 4.360 26.447 27.784 1.00 23.13 509 GLY A N 1
ATOM 1412 C CA . GLY A 1 185 ? 5.493 25.823 28.446 1.00 19.72 509 GLY A CA 1
ATOM 1413 C C . GLY A 1 185 ? 5.950 24.526 27.822 1.00 19.07 509 GLY A C 1
ATOM 1414 O O . GLY A 1 185 ? 6.431 23.643 28.538 1.00 19.22 509 GLY A O 1
ATOM 1415 N N . ALA A 1 186 ? 5.824 24.387 26.504 1.00 18.05 510 ALA A N 1
ATOM 1416 C CA . ALA A 1 186 ? 6.391 23.214 25.860 1.00 21.94 510 ALA A CA 1
ATOM 1417 C C . ALA A 1 186 ? 7.876 23.425 25.574 1.00 23.00 510 ALA A C 1
ATOM 1418 O O . ALA A 1 186 ? 8.377 24.554 25.610 1.00 21.91 510 ALA A O 1
ATOM 1420 N N . GLY A 1 187 ? 8.569 22.341 25.257 1.00 23.30 511 GLY A N 1
ATOM 1421 C CA . GLY A 1 187 ? 9.929 22.416 24.775 1.00 26.19 511 GLY A CA 1
ATOM 1422 C C . GLY A 1 187 ? 9.945 22.361 23.263 1.00 28.55 511 GLY A C 1
ATOM 1423 O O . GLY A 1 187 ? 9.421 21.425 22.662 1.00 31.53 511 GLY A O 1
ATOM 1424 N N . VAL A 1 188 ? 10.559 23.366 22.652 1.00 24.28 512 VAL A N 1
ATOM 1425 C CA . VAL A 1 188 ? 10.541 23.507 21.204 1.00 23.74 512 VAL A CA 1
ATOM 1426 C C . VAL A 1 188 ? 11.973 23.638 20.722 1.00 28.73 512 VAL A C 1
ATOM 1427 O O . VAL A 1 188 ? 12.727 24.482 21.220 1.00 27.83 512 VAL A O 1
ATOM 1431 N N . CYS A 1 189 ? 12.340 22.796 19.762 1.00 28.48 513 CYS A N 1
ATOM 1432 C CA . CYS A 1 189 ? 13.697 22.760 19.239 1.00 28.71 513 CYS A CA 1
ATOM 1433 C C . CYS A 1 189 ? 13.651 22.399 17.763 1.00 28.81 513 CYS A C 1
ATOM 1434 O O . CYS A 1 189 ? 12.602 22.051 17.224 1.00 29.34 513 CYS A O 1
ATOM 1437 N N . VAL A 1 190 ? 14.796 22.502 17.096 1.00 33.01 514 VAL A N 1
ATOM 1438 C CA . VAL A 1 190 ? 14.936 22.038 15.723 1.00 34.95 514 VAL A CA 1
ATOM 1439 C C . VAL A 1 190 ? 15.808 20.793 15.751 1.00 36.78 514 VAL A C 1
ATOM 1440 O O . VAL A 1 190 ? 16.863 20.776 16.398 1.00 34.61 514 VAL A O 1
ATOM 1444 N N . LEU A 1 191 ? 15.368 19.757 15.042 1.00 40.48 515 LEU A N 1
ATOM 1445 C CA . LEU A 1 191 ? 16.144 18.538 14.874 1.00 41.00 515 LEU A CA 1
ATOM 1446 C C . LEU A 1 191 ? 16.047 18.106 13.424 1.00 43.63 515 LEU A C 1
ATOM 1447 O O . LEU A 1 191 ? 14.949 18.054 12.856 1.00 42.66 515 LEU A O 1
ATOM 1452 N N . HIS A 1 192 ? 17.202 17.809 12.833 1.00 47.53 516 HIS A N 1
ATOM 1453 C CA . HIS A 1 192 ? 17.317 17.509 11.408 1.00 51.65 516 HIS A CA 1
ATOM 1454 C C . HIS A 1 192 ? 16.709 18.706 10.683 1.00 54.24 516 HIS A C 1
ATOM 1455 O O . HIS A 1 192 ? 17.235 19.820 10.849 1.00 60.03 516 HIS A O 1
ATOM 1462 N N . ASN A 1 193 ? 15.639 18.563 9.910 1.00 52.15 517 ASN A N 1
ATOM 1463 C CA . ASN A 1 193 ? 15.019 19.735 9.302 1.00 53.26 517 ASN A CA 1
ATOM 1464 C C . ASN A 1 193 ? 13.569 19.914 9.739 1.00 47.45 517 ASN A C 1
ATOM 1465 O O . ASN A 1 193 ? 12.719 20.355 8.963 1.00 49.89 517 ASN A O 1
ATOM 1470 N N . CYS A 1 194 ? 13.267 19.600 10.997 1.00 37.77 518 CYS A N 1
ATOM 1471 C CA . CYS A 1 194 ? 11.906 19.708 11.505 1.00 39.07 518 CYS A CA 1
ATOM 1472 C C . CYS A 1 194 ? 11.903 20.418 12.850 1.00 34.43 518 CYS A C 1
ATOM 1473 O O . CYS A 1 194 ? 12.900 20.410 13.582 1.00 31.07 518 CYS A O 1
ATOM 1476 N N . ILE A 1 195 ? 10.767 21.035 13.174 1.00 30.36 519 ILE A N 1
ATOM 1477 C CA . ILE A 1 195 ? 10.602 21.709 14.461 1.00 30.78 519 ILE A CA 1
ATOM 1478 C C . ILE A 1 195 ? 9.825 20.775 15.376 1.00 32.17 519 ILE A C 1
ATOM 1479 O O . ILE A 1 195 ? 8.728 20.336 15.033 1.00 33.95 519 ILE A O 1
ATOM 1484 N N . TYR A 1 196 ? 10.375 20.469 16.541 1.00 24.36 520 TYR A N 1
ATOM 1485 C CA . TYR A 1 196 ? 9.699 19.615 17.504 1.00 26.86 520 TYR A CA 1
ATOM 1486 C C . TYR A 1 196 ? 9.141 20.451 18.646 1.00 28.35 520 TYR A C 1
ATOM 1487 O O . TYR A 1 196 ? 9.809 21.359 19.157 1.00 27.24 520 TYR A O 1
ATOM 1496 N N . ALA A 1 197 ? 7.912 20.119 19.042 1.00 26.25 521 ALA A N 1
ATOM 1497 C CA . ALA A 1 197 ? 7.232 20.687 20.194 1.00 24.56 521 ALA A CA 1
ATOM 1498 C C . ALA A 1 197 ? 6.826 19.519 21.074 1.00 27.28 521 ALA A C 1
ATOM 1499 O O . ALA A 1 197 ? 6.041 18.664 20.650 1.00 23.45 521 ALA A O 1
ATOM 1501 N N . ALA A 1 198 ? 7.385 19.473 22.278 1.00 23.54 522 ALA A N 1
ATOM 1502 C CA . ALA A 1 198 ? 7.251 18.353 23.196 1.00 23.61 522 ALA A CA 1
ATOM 1503 C C . ALA A 1 198 ? 6.622 18.833 24.494 1.00 23.24 522 ALA A C 1
ATOM 1504 O O . ALA A 1 198 ? 7.051 19.848 25.057 1.00 25.35 522 ALA A O 1
ATOM 1506 N N . GLY A 1 199 ? 5.600 18.111 24.949 1.00 21.49 523 GLY A N 1
ATOM 1507 C CA . GLY A 1 199 ? 4.984 18.406 26.227 1.00 25.96 523 GLY A CA 1
ATOM 1508 C C . GLY A 1 199 ? 4.281 19.749 26.235 1.00 26.10 523 GLY A C 1
ATOM 1509 O O . GLY A 1 199 ? 3.739 20.216 25.228 1.00 28.55 523 GLY A O 1
ATOM 1510 N N . GLY A 1 200 ? 4.300 20.385 27.392 1.00 23.03 524 GLY A N 1
ATOM 1511 C CA . GLY A 1 200 ? 3.588 21.625 27.609 1.00 19.97 524 GLY A CA 1
ATOM 1512 C C . GLY A 1 200 ? 2.378 21.425 28.500 1.00 25.73 524 GLY A C 1
ATOM 1513 O O . GLY A 1 200 ? 2.232 20.418 29.193 1.00 27.45 524 GLY A O 1
ATOM 1514 N N . TYR A 1 201 ? 1.513 22.435 28.491 1.00 27.48 525 TYR A N 1
ATOM 1515 C CA . TYR A 1 201 ? 0.294 22.459 29.289 1.00 25.47 525 TYR A CA 1
ATOM 1516 C C . TYR A 1 201 ? -0.825 23.059 28.455 1.00 26.30 525 TYR A C 1
ATOM 1517 O O . TYR A 1 201 ? -0.650 24.134 27.879 1.00 26.02 525 TYR A O 1
ATOM 1526 N N . ASP A 1 202 ? -1.956 22.362 28.365 1.00 26.77 526 ASP A N 1
ATOM 1527 C CA . ASP A 1 202 ? -3.049 22.828 27.525 1.00 28.33 526 ASP A CA 1
ATOM 1528 C C . ASP A 1 202 ? -4.157 23.512 28.313 1.00 32.59 526 ASP A C 1
ATOM 1529 O O . ASP A 1 202 ? -5.246 23.719 27.771 1.00 34.71 526 ASP A O 1
ATOM 1534 N N . GLY A 1 203 ? -3.911 23.868 29.570 1.00 34.10 527 GLY A N 1
ATOM 1535 C CA . GLY A 1 203 ? -4.943 24.419 30.417 1.00 32.54 527 GLY A CA 1
ATOM 1536 C C . GLY A 1 203 ? -5.737 23.394 31.200 1.00 36.22 527 GLY A C 1
ATOM 1537 O O . GLY A 1 203 ? -6.541 23.781 32.057 1.00 32.50 527 GLY A O 1
ATOM 1538 N N . GLN A 1 204 ? -5.548 22.109 30.934 1.00 36.90 528 GLN A N 1
ATOM 1539 C CA . GLN A 1 204 ? -6.195 21.040 31.686 1.00 37.95 528 GLN A CA 1
ATOM 1540 C C . GLN A 1 204 ? -5.221 19.971 32.145 1.00 33.91 528 GLN A C 1
ATOM 1541 O O . GLN A 1 204 ? -5.282 19.544 33.300 1.00 35.85 528 GLN A O 1
ATOM 1547 N N . ASP A 1 205 ? -4.310 19.545 31.278 1.00 28.63 529 ASP A N 1
ATOM 1548 C CA . ASP A 1 205 ? -3.367 18.491 31.605 1.00 29.42 529 ASP A CA 1
ATOM 1549 C C . ASP A 1 205 ? -1.988 18.877 31.104 1.00 29.33 529 ASP A C 1
ATOM 1550 O O . ASP A 1 205 ? -1.845 19.558 30.085 1.00 31.29 529 ASP A O 1
ATOM 1555 N N . GLN A 1 206 ? -0.978 18.457 31.855 1.00 30.39 530 GLN A N 1
ATOM 1556 C CA . GLN A 1 206 ? 0.377 18.427 31.335 1.00 28.08 530 GLN A CA 1
ATOM 1557 C C . GLN A 1 206 ? 0.452 17.330 30.277 1.00 24.08 530 GLN A C 1
ATOM 1558 O O . GLN A 1 206 ? -0.229 16.304 30.369 1.00 26.04 530 GLN A O 1
ATOM 1564 N N . LEU A 1 207 ? 1.268 17.555 29.254 1.00 23.91 531 LEU A N 1
ATOM 1565 C CA . LEU A 1 207 ? 1.249 16.722 28.058 1.00 25.51 531 LEU A CA 1
ATOM 1566 C C . LEU A 1 207 ? 2.533 15.919 27.928 1.00 25.41 531 LEU A C 1
ATOM 1567 O O . LEU A 1 207 ? 3.617 16.403 28.268 1.00 24.60 531 LEU A O 1
ATOM 1572 N N . ASN A 1 208 ? 2.401 14.678 27.451 1.00 23.54 532 ASN A N 1
ATOM 1573 C CA . ASN A 1 208 ? 3.547 13.897 27.008 1.00 24.49 532 ASN A CA 1
ATOM 1574 C C . ASN A 1 208 ? 3.655 13.806 25.494 1.00 26.54 532 ASN A C 1
ATOM 1575 O O . ASN A 1 208 ? 4.657 13.285 24.991 1.00 30.05 532 ASN A O 1
ATOM 1580 N N . SER A 1 209 ? 2.663 14.295 24.755 1.00 23.23 533 SER A N 1
ATOM 1581 C CA . SER A 1 209 ? 2.703 14.205 23.303 1.00 24.06 533 SER A CA 1
ATOM 1582 C C . SER A 1 209 ? 3.831 15.059 22.729 1.00 23.24 533 SER A C 1
ATOM 1583 O O . SER A 1 209 ? 4.261 16.049 23.326 1.00 23.80 533 SER A O 1
ATOM 1586 N N . VAL A 1 210 ? 4.304 14.664 21.552 1.00 27.76 534 VAL A N 1
ATOM 1587 C CA . VAL A 1 210 ? 5.343 15.382 20.822 1.00 28.11 534 VAL A CA 1
ATOM 1588 C C . VAL A 1 210 ? 4.913 15.460 19.365 1.00 26.56 534 VAL A C 1
ATOM 1589 O O . VAL A 1 210 ? 4.454 14.466 18.795 1.00 25.47 534 VAL A O 1
ATOM 1593 N N . GLU A 1 211 ? 5.051 16.635 18.757 1.00 26.10 535 GLU A N 1
ATOM 1594 C CA . GLU A 1 211 ? 4.736 16.767 17.339 1.00 28.17 535 GLU A CA 1
ATOM 1595 C C . GLU A 1 211 ? 5.796 17.610 16.647 1.00 30.13 535 GLU A C 1
ATOM 1596 O O . GLU A 1 211 ? 6.398 18.498 17.250 1.00 29.59 535 GLU A O 1
ATOM 1602 N N . ARG A 1 212 ? 6.001 17.337 15.361 1.00 28.69 536 ARG A N 1
ATOM 1603 C CA . ARG A 1 212 ? 7.033 18.007 14.584 1.00 27.97 536 ARG A CA 1
ATOM 1604 C C . ARG A 1 212 ? 6.449 18.623 13.319 1.00 29.32 536 ARG A C 1
ATOM 1605 O O . ARG A 1 212 ? 5.578 18.046 12.662 1.00 29.52 536 ARG A O 1
ATOM 1613 N N . TYR A 1 213 ? 6.950 19.811 13.006 1.00 26.86 537 TYR A N 1
ATOM 1614 C CA . TYR A 1 213 ? 6.525 20.623 11.877 1.00 30.34 537 TYR A CA 1
ATOM 1615 C C . TYR A 1 213 ? 7.525 20.445 10.746 1.00 35.48 537 TYR A C 1
ATOM 1616 O O . TYR A 1 213 ? 8.738 20.608 10.956 1.00 32.53 537 TYR A O 1
ATOM 1625 N N . ASP A 1 214 ? 7.010 20.062 9.576 1.00 38.29 538 ASP A N 1
ATOM 1626 C CA . ASP A 1 214 ? 7.764 19.996 8.331 1.00 42.57 538 ASP A CA 1
ATOM 1627 C C . ASP A 1 214 ? 7.391 21.199 7.470 1.00 41.09 538 ASP A C 1
ATOM 1628 O O . ASP A 1 214 ? 6.209 21.389 7.135 1.00 40.77 538 ASP A O 1
ATOM 1633 N N . VAL A 1 215 ? 8.393 22.038 7.180 1.00 41.43 539 VAL A N 1
ATOM 1634 C CA . VAL A 1 215 ? 8.194 23.252 6.389 1.00 44.17 539 VAL A CA 1
ATOM 1635 C C . VAL A 1 215 ? 7.761 22.904 4.971 1.00 44.73 539 VAL A C 1
ATOM 1636 O O . VAL A 1 215 ? 6.919 23.591 4.377 1.00 46.90 539 VAL A O 1
ATOM 1640 N N . ALA A 1 216 ? 8.348 21.849 4.398 1.00 44.74 540 ALA A N 1
ATOM 1641 C CA . ALA A 1 216 ? 8.041 21.491 3.017 1.00 48.48 540 ALA A CA 1
ATOM 1642 C C . ALA A 1 216 ? 6.559 21.191 2.845 1.00 50.80 540 ALA A C 1
ATOM 1643 O O . ALA A 1 216 ? 5.930 21.663 1.890 1.00 52.74 540 ALA A O 1
ATOM 1645 N N . THR A 1 217 ? 5.984 20.410 3.756 1.00 49.45 541 THR A N 1
ATOM 1646 C CA . THR A 1 217 ? 4.555 20.132 3.742 1.00 47.27 541 THR A CA 1
ATOM 1647 C C . THR A 1 217 ? 3.756 21.120 4.580 1.00 43.53 541 THR A C 1
ATOM 1648 O O . THR A 1 217 ? 2.522 21.090 4.535 1.00 41.81 541 THR A O 1
ATOM 1652 N N . ALA A 1 218 ? 4.431 22.003 5.316 1.00 42.66 542 ALA A N 1
ATOM 1653 C CA . ALA A 1 218 ? 3.792 22.902 6.276 1.00 40.04 542 ALA A CA 1
ATOM 1654 C C . ALA A 1 218 ? 2.803 22.149 7.161 1.00 37.15 542 ALA A C 1
ATOM 1655 O O . ALA A 1 218 ? 1.658 22.567 7.351 1.00 36.77 542 ALA A O 1
ATOM 1657 N N . THR A 1 219 ? 3.250 21.019 7.710 1.00 37.92 543 THR A N 1
ATOM 1658 C CA . THR A 1 219 ? 2.349 20.151 8.464 1.00 37.36 543 THR A CA 1
ATOM 1659 C C . THR A 1 219 ? 2.972 19.719 9.787 1.00 34.65 543 THR A C 1
ATOM 1660 O O . THR A 1 219 ? 4.172 19.433 9.856 1.00 36.12 543 THR A O 1
ATOM 1664 N N . TRP A 1 220 ? 2.190 19.783 10.864 1.00 31.04 544 TRP A N 1
ATOM 1665 C CA . TRP A 1 220 ? 2.667 19.396 12.187 1.00 30.19 544 TRP A CA 1
ATOM 1666 C C . TRP A 1 220 ? 2.295 17.950 12.499 1.00 32.02 544 TRP A C 1
ATOM 1667 O O . TRP A 1 220 ? 1.184 17.669 12.949 1.00 34.82 544 TRP A O 1
ATOM 1678 N N . THR A 1 221 ? 3.230 17.037 12.257 1.00 30.14 545 THR A N 1
ATOM 1679 C CA . THR A 1 221 ? 2.999 15.620 12.512 1.00 30.50 545 THR A CA 1
ATOM 1680 C C . THR A 1 221 ? 3.299 15.263 13.963 1.00 30.72 545 THR A C 1
ATOM 1681 O O . THR A 1 221 ? 4.148 15.884 14.604 1.00 33.50 545 THR A O 1
ATOM 1685 N N . PHE A 1 222 ? 2.600 14.254 14.474 1.00 28.60 546 PHE A N 1
ATOM 1686 C CA . PHE A 1 222 ? 2.793 13.803 15.846 1.00 30.73 546 PHE A CA 1
ATOM 1687 C C . PHE A 1 222 ? 3.659 12.549 15.883 1.00 28.76 546 PHE A C 1
ATOM 1688 O O . PHE A 1 222 ? 3.401 11.585 15.161 1.00 30.02 546 PHE A O 1
ATOM 1696 N N . VAL A 1 223 ? 4.686 12.567 16.724 1.00 32.83 547 VAL A N 1
ATOM 1697 C CA . VAL A 1 223 ? 5.590 11.430 16.851 1.00 33.45 547 VAL A CA 1
ATOM 1698 C C . VAL A 1 223 ? 5.398 10.715 18.185 1.00 30.91 547 VAL A C 1
ATOM 1699 O O . VAL A 1 223 ? 4.483 11.033 18.945 1.00 30.44 547 VAL A O 1
ATOM 1703 N N . ALA A 1 224 ? 6.266 9.748 18.461 1.00 33.38 548 ALA A N 1
ATOM 1704 C CA . ALA A 1 224 ? 6.194 8.984 19.702 1.00 33.15 548 ALA A CA 1
ATOM 1705 C C . ALA A 1 224 ? 6.207 9.902 20.920 1.00 32.72 548 ALA A C 1
ATOM 1706 O O . ALA A 1 224 ? 7.106 10.728 21.071 1.00 30.78 548 ALA A O 1
ATOM 1708 N N . PRO A 1 225 ? 5.201 9.756 21.795 1.00 33.66 549 PRO A N 1
ATOM 1709 C CA . PRO A 1 225 ? 5.088 10.569 23.010 1.00 31.48 549 PRO A CA 1
ATOM 1710 C C . PRO A 1 225 ? 6.151 10.195 24.038 1.00 33.92 549 PRO A C 1
ATOM 1711 O O . PRO A 1 225 ? 6.618 9.056 24.054 1.00 30.70 549 PRO A O 1
ATOM 1715 N N . MET A 1 226 ? 6.524 11.149 24.885 1.00 34.97 550 MET A N 1
ATOM 1716 C CA . MET A 1 226 ? 7.532 10.912 25.911 1.00 32.03 550 MET A CA 1
ATOM 1717 C C . MET A 1 226 ? 6.957 10.127 27.086 1.00 30.76 550 MET A C 1
ATOM 1718 O O . MET A 1 226 ? 5.746 10.118 27.306 1.00 28.38 550 MET A O 1
ATOM 1723 N N . LYS A 1 227 ? 7.835 9.470 27.837 1.00 30.66 551 LYS A N 1
ATOM 1724 C CA . LYS A 1 227 ? 7.420 8.677 28.990 1.00 35.91 551 LYS A CA 1
ATOM 1725 C C . LYS A 1 227 ? 6.569 9.499 29.961 1.00 36.14 551 LYS A C 1
ATOM 1726 O O . LYS A 1 227 ? 5.509 9.050 30.411 1.00 34.96 551 LYS A O 1
ATOM 1732 N N . HIS A 1 228 ? 7.033 10.698 30.324 1.00 34.97 552 HIS A N 1
ATOM 1733 C CA . HIS A 1 228 ? 6.450 11.463 31.423 1.00 34.36 552 HIS A CA 1
ATOM 1734 C C . HIS A 1 228 ? 5.897 12.787 30.919 1.00 31.90 552 HIS A C 1
ATOM 1735 O O . HIS A 1 228 ? 6.632 13.583 30.318 1.00 31.65 552 HIS A O 1
ATOM 1742 N N . ARG A 1 229 ? 4.597 13.005 31.144 1.00 29.29 553 ARG A N 1
ATOM 1743 C CA . ARG A 1 229 ? 4.009 14.319 30.917 1.00 27.24 553 ARG A CA 1
ATOM 1744 C C . ARG A 1 229 ? 4.769 15.384 31.694 1.00 25.56 553 ARG A C 1
ATOM 1745 O O . ARG A 1 229 ? 5.175 15.165 32.838 1.00 29.79 553 ARG A O 1
ATOM 1753 N N . ARG A 1 230 ? 4.948 16.554 31.078 1.00 24.07 554 ARG A N 1
ATOM 1754 C CA . ARG A 1 230 ? 5.737 17.606 31.705 1.00 24.26 554 ARG A CA 1
ATOM 1755 C C . ARG A 1 230 ? 5.449 18.937 31.024 1.00 23.94 554 ARG A C 1
ATOM 1756 O O . ARG A 1 230 ? 5.296 18.996 29.804 1.00 23.29 554 ARG A O 1
ATOM 1764 N N . SER A 1 231 ? 5.367 19.994 31.827 1.00 21.86 555 SER A N 1
ATOM 1765 C CA . SER A 1 231 ? 5.308 21.362 31.341 1.00 24.57 555 SER A CA 1
ATOM 1766 C C . SER A 1 231 ? 6.458 22.152 31.953 1.00 21.04 555 SER A C 1
ATOM 1767 O O . SER A 1 231 ? 6.992 21.803 33.011 1.00 24.64 555 SER A O 1
ATOM 1770 N N . ALA A 1 232 ? 6.853 23.214 31.247 1.00 23.62 556 ALA A N 1
ATOM 1771 C CA . ALA A 1 232 ? 8.003 24.039 31.627 1.00 26.31 556 ALA A CA 1
ATOM 1772 C C . ALA A 1 232 ? 9.273 23.198 31.689 1.00 22.26 556 ALA A C 1
ATOM 1773 O O . ALA A 1 232 ? 10.072 23.311 32.616 1.00 24.40 556 ALA A O 1
ATOM 1775 N N . LEU A 1 233 ? 9.449 22.354 30.681 1.00 21.04 557 LEU A N 1
ATOM 1776 C CA . LEU A 1 233 ? 10.630 21.520 30.556 1.00 20.58 557 LEU A CA 1
ATOM 1777 C C . LEU A 1 233 ? 11.725 22.252 29.791 1.00 29.72 557 LEU A C 1
ATOM 1778 O O . LEU A 1 233 ? 11.453 23.111 28.948 1.00 29.47 557 LEU A O 1
ATOM 1783 N N . GLY A 1 234 ? 12.973 21.883 30.074 1.00 27.84 558 GLY A N 1
ATOM 1784 C CA . GLY A 1 234 ? 14.090 22.320 29.260 1.00 22.98 558 GLY A CA 1
ATOM 1785 C C . GLY A 1 234 ? 14.315 21.337 28.125 1.00 27.17 558 GLY A C 1
ATOM 1786 O O . GLY A 1 234 ? 13.986 20.161 28.234 1.00 26.50 558 GLY A O 1
ATOM 1787 N N . ILE A 1 235 ? 14.852 21.828 27.011 1.00 25.39 559 ILE A N 1
ATOM 1788 C CA . ILE A 1 235 ? 15.019 20.978 25.841 1.00 27.93 559 ILE A CA 1
ATOM 1789 C C . ILE A 1 235 ? 16.237 21.443 25.058 1.00 28.55 559 ILE A C 1
ATOM 1790 O O . ILE A 1 235 ? 16.574 22.632 25.053 1.00 21.87 559 ILE A O 1
ATOM 1795 N N . THR A 1 236 ? 16.912 20.485 24.414 1.00 25.93 560 THR A N 1
ATOM 1796 C CA . THR A 1 236 ? 18.040 20.802 23.540 1.00 29.03 560 THR A CA 1
ATOM 1797 C C . THR A 1 236 ? 18.338 19.607 22.642 1.00 28.98 560 THR A C 1
ATOM 1798 O O . THR A 1 236 ? 17.776 18.523 22.803 1.00 29.23 560 THR A O 1
ATOM 1802 N N . VAL A 1 237 ? 19.198 19.835 21.653 1.00 26.84 561 VAL A N 1
ATOM 1803 C CA . VAL A 1 237 ? 19.628 18.791 20.730 1.00 26.25 561 VAL A CA 1
ATOM 1804 C C . VAL A 1 237 ? 21.113 18.557 20.935 1.00 27.28 561 VAL A C 1
ATOM 1805 O O . VAL A 1 237 ? 21.906 19.505 20.923 1.00 31.21 561 VAL A O 1
ATOM 1809 N N . HIS A 1 238 ? 21.481 17.293 21.136 1.00 28.87 562 HIS A N 1
ATOM 1810 C CA . HIS A 1 238 ? 22.871 16.881 21.280 1.00 32.18 562 HIS A CA 1
ATOM 1811 C C . HIS A 1 238 ? 23.101 15.669 20.396 1.00 32.15 562 HIS A C 1
ATOM 1812 O O . HIS A 1 238 ? 22.386 14.667 20.516 1.00 30.10 562 HIS A O 1
ATOM 1819 N N . GLN A 1 239 ? 24.074 15.782 19.491 1.00 32.86 563 GLN A N 1
ATOM 1820 C CA . GLN A 1 239 ? 24.504 14.687 18.623 1.00 35.48 563 GLN A CA 1
ATOM 1821 C C . GLN A 1 239 ? 23.318 14.012 17.937 1.00 37.78 563 GLN A C 1
ATOM 1822 O O . GLN A 1 239 ? 23.190 12.785 17.911 1.00 37.29 563 GLN A O 1
ATOM 1828 N N . GLY A 1 240 ? 22.435 14.839 17.385 1.00 36.58 564 GLY A N 1
ATOM 1829 C CA . GLY A 1 240 ? 21.315 14.329 16.621 1.00 32.51 564 GLY A CA 1
ATOM 1830 C C . GLY A 1 240 ? 20.218 13.675 17.429 1.00 32.35 564 GLY A C 1
ATOM 1831 O O . GLY A 1 240 ? 19.418 12.922 16.868 1.00 34.61 564 GLY A O 1
ATOM 1832 N N . ARG A 1 241 ? 20.147 13.937 18.731 1.00 29.81 565 ARG A N 1
ATOM 1833 C CA . ARG A 1 241 ? 19.044 13.451 19.544 1.00 30.65 565 ARG A CA 1
ATOM 1834 C C . ARG A 1 241 ? 18.508 14.570 20.416 1.00 30.82 565 ARG A C 1
ATOM 1835 O O . ARG A 1 241 ? 19.228 15.510 20.764 1.00 33.31 565 ARG A O 1
ATOM 1843 N N . ILE A 1 242 ? 17.234 14.459 20.764 1.00 29.30 566 ILE A N 1
ATOM 1844 C CA . ILE A 1 242 ? 16.591 15.484 21.582 1.00 28.38 566 ILE A CA 1
ATOM 1845 C C . ILE A 1 242 ? 16.694 15.064 23.037 1.00 27.64 566 ILE A C 1
ATOM 1846 O O . ILE A 1 242 ? 16.582 13.884 23.360 1.00 28.45 566 ILE A O 1
ATOM 1851 N N . TYR A 1 243 ? 16.948 16.024 23.913 1.00 24.55 567 TYR A N 1
ATOM 1852 C CA . TYR A 1 243 ? 16.959 15.799 25.348 1.00 24.60 567 TYR A CA 1
ATOM 1853 C C . TYR A 1 243 ? 15.957 16.750 25.981 1.00 28.18 567 TYR A C 1
ATOM 1854 O O . TYR A 1 243 ? 15.975 17.956 25.699 1.00 30.80 567 TYR A O 1
ATOM 1863 N N . VAL A 1 244 ? 15.079 16.201 26.815 1.00 28.05 568 VAL A N 1
ATOM 1864 C CA . VAL A 1 244 ? 14.167 16.987 27.636 1.00 27.05 568 VAL A CA 1
ATOM 1865 C C . VAL A 1 244 ? 14.547 16.779 29.095 1.00 26.51 568 VAL A C 1
ATOM 1866 O O . VAL A 1 244 ? 14.834 15.653 29.526 1.00 29.23 568 VAL A O 1
ATOM 1870 N N . LEU A 1 245 ? 14.550 17.875 29.848 1.00 23.33 569 LEU A N 1
ATOM 1871 C CA . LEU A 1 245 ? 15.098 17.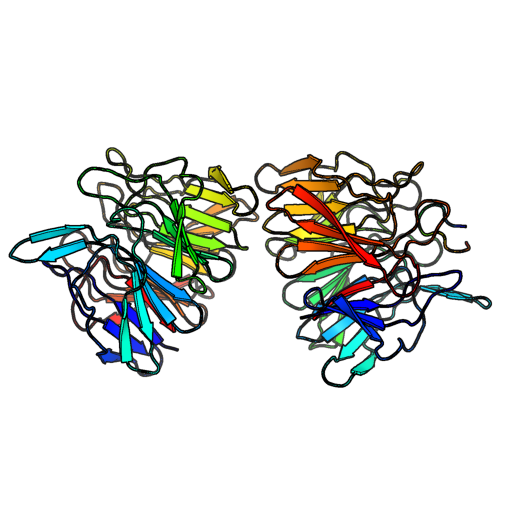939 31.196 1.00 24.47 569 LEU A CA 1
ATOM 1872 C C . LEU A 1 245 ? 14.058 18.549 32.121 1.00 26.29 569 LEU A C 1
ATOM 1873 O O . LEU A 1 245 ? 13.586 19.666 31.876 1.00 28.48 569 LEU A O 1
ATOM 1878 N N . GLY A 1 246 ? 13.708 17.825 33.180 1.00 23.67 570 GLY A N 1
ATOM 1879 C CA . GLY A 1 246 ? 12.836 18.363 34.212 1.00 25.07 570 GLY A CA 1
ATOM 1880 C C . GLY A 1 246 ? 11.444 18.691 33.708 1.00 24.32 570 GLY A C 1
ATOM 1881 O O . GLY A 1 246 ? 10.917 18.076 32.777 1.00 24.40 570 GLY A O 1
ATOM 1882 N N . GLY A 1 247 ? 10.847 19.693 34.332 1.00 24.43 571 GLY A N 1
ATOM 1883 C CA . GLY A 1 247 ? 9.476 20.070 34.072 1.00 25.95 571 GLY A CA 1
ATOM 1884 C C . GLY A 1 247 ? 8.589 19.781 35.265 1.00 25.70 571 GLY A C 1
ATOM 1885 O O . GLY A 1 247 ? 9.042 19.375 36.335 1.00 23.67 571 GLY A O 1
ATOM 1886 N N . TYR A 1 248 ? 7.297 19.991 35.056 1.00 28.11 572 TYR A N 1
ATOM 1887 C CA . TYR A 1 248 ? 6.294 19.889 36.101 1.00 24.43 572 TYR A CA 1
ATOM 1888 C C . TYR A 1 248 ? 5.127 19.069 35.580 1.00 27.98 572 TYR A C 1
ATOM 1889 O O . TYR A 1 248 ? 4.638 19.332 34.483 1.00 26.12 572 TYR A O 1
ATOM 1898 N N . ASP A 1 249 ? 4.655 18.099 36.367 1.00 23.13 573 ASP A N 1
ATOM 1899 C CA . ASP A 1 249 ? 3.623 17.190 35.879 1.00 27.00 573 ASP A CA 1
ATOM 1900 C C . ASP A 1 249 ? 2.292 17.362 36.607 1.00 28.22 573 ASP A C 1
ATOM 1901 O O . ASP A 1 249 ? 1.481 16.429 36.640 1.00 28.84 573 ASP A O 1
ATOM 1906 N N . GLY A 1 250 ? 2.064 18.515 37.228 1.00 28.16 574 GLY A N 1
ATOM 1907 C CA . GLY A 1 250 ? 0.883 18.715 38.034 1.00 27.03 574 GLY A CA 1
ATOM 1908 C C . GLY A 1 250 ? 1.026 18.308 39.483 1.00 30.23 574 GLY A C 1
ATOM 1909 O O . GLY A 1 250 ? 0.156 18.652 40.293 1.00 32.06 574 GLY A O 1
ATOM 1910 N N . HIS A 1 251 ? 2.100 17.603 39.839 1.00 27.73 575 HIS A N 1
ATOM 1911 C CA . HIS A 1 251 ? 2.317 17.187 41.219 1.00 31.91 575 HIS A CA 1
ATOM 1912 C C . HIS A 1 251 ? 3.769 17.356 41.636 1.00 33.54 575 HIS A C 1
ATOM 1913 O O . HIS A 1 251 ? 4.059 17.780 42.758 1.00 36.06 575 HIS A O 1
ATOM 1920 N N . THR A 1 252 ? 4.690 17.028 40.738 1.00 32.63 576 THR A N 1
ATOM 1921 C CA . THR A 1 252 ? 6.101 16.936 41.075 1.00 33.64 576 THR A CA 1
ATOM 1922 C C . THR A 1 252 ? 6.920 17.802 40.130 1.00 30.64 576 THR A C 1
ATOM 1923 O O . THR A 1 252 ? 6.562 17.997 38.964 1.00 32.12 576 THR A O 1
ATOM 1927 N N . PHE A 1 253 ? 8.025 18.324 40.647 1.00 31.03 577 PHE A N 1
ATOM 1928 C CA . PHE A 1 253 ? 9.050 18.929 39.813 1.00 32.07 577 PHE A CA 1
ATOM 1929 C C . PHE A 1 253 ? 10.004 17.807 39.424 1.00 29.27 577 PHE A C 1
ATOM 1930 O O . PHE A 1 253 ? 10.649 17.197 40.284 1.00 30.07 577 PHE A O 1
ATOM 1938 N N . LEU A 1 254 ? 10.072 17.529 38.128 1.00 27.70 578 LEU A N 1
ATOM 1939 C CA . LEU A 1 254 ? 10.725 16.330 37.628 1.00 29.12 578 LEU A CA 1
ATOM 1940 C C . LEU A 1 254 ? 12.234 16.522 37.586 1.00 30.10 578 LEU A C 1
ATOM 1941 O O . LEU A 1 254 ? 12.727 17.611 37.284 1.00 22.23 578 LEU A O 1
ATOM 1946 N N . ASP A 1 255 ? 12.966 15.457 37.906 1.00 28.64 579 ASP A N 1
ATOM 1947 C CA . ASP A 1 255 ? 14.388 15.388 37.607 1.00 27.50 579 ASP A CA 1
ATOM 1948 C C . ASP A 1 255 ? 14.701 14.430 36.462 1.00 28.85 579 ASP A C 1
ATOM 1949 O O . ASP A 1 255 ? 15.858 14.346 36.041 1.00 27.11 579 ASP A O 1
ATOM 1954 N N . SER A 1 256 ? 13.696 13.719 35.950 1.00 25.17 580 SER A N 1
ATOM 1955 C CA . SER A 1 256 ? 13.854 12.848 34.790 1.00 26.70 580 SER A CA 1
ATOM 1956 C C . SER A 1 256 ? 14.400 13.608 33.584 1.00 27.78 580 SER A C 1
ATOM 1957 O O . SER A 1 256 ? 13.975 14.729 33.290 1.00 29.56 580 SER A O 1
ATOM 1960 N N . VAL A 1 257 ? 15.344 12.989 32.876 1.00 27.39 581 VAL A N 1
ATOM 1961 C CA . VAL A 1 257 ? 15.818 13.467 31.581 1.00 24.42 581 VAL A CA 1
ATOM 1962 C C . VAL A 1 257 ? 15.551 12.374 30.556 1.00 29.01 581 VAL A C 1
ATOM 1963 O O . VAL A 1 257 ? 16.029 11.243 30.711 1.00 27.65 581 VAL A O 1
ATOM 1967 N N . GLU A 1 258 ? 14.775 12.702 29.527 1.00 27.37 582 GLU A N 1
ATOM 1968 C CA . GLU A 1 258 ? 14.459 11.757 28.466 1.00 26.04 582 GLU A CA 1
ATOM 1969 C C . GLU A 1 258 ? 15.170 12.159 27.181 1.00 26.79 582 GLU A C 1
ATOM 1970 O O . GLU A 1 258 ? 15.434 13.339 26.946 1.00 31.10 582 GLU A O 1
ATOM 1976 N N . CYS A 1 259 ? 15.482 11.167 26.348 1.00 25.59 583 CYS A N 1
ATOM 1977 C CA . CYS A 1 259 ? 16.210 11.411 25.111 1.00 26.88 583 CYS A CA 1
ATOM 1978 C C . CYS A 1 259 ? 15.492 10.718 23.959 1.00 28.33 583 CYS A C 1
ATOM 1979 O O . CYS A 1 259 ? 15.106 9.549 24.067 1.00 28.43 583 CYS A O 1
ATOM 1982 N N . TYR A 1 260 ? 15.321 11.451 22.863 1.00 29.22 584 TYR A N 1
ATOM 1983 C CA . TYR A 1 260 ? 14.588 11.017 21.683 1.00 30.73 584 TYR A CA 1
ATOM 1984 C C . TYR A 1 260 ? 15.562 10.755 20.543 1.00 33.49 584 TYR A C 1
ATOM 1985 O O . TYR A 1 260 ? 16.324 11.651 20.154 1.00 32.81 584 TYR A O 1
ATOM 1994 N N . ASP A 1 261 ? 15.513 9.525 20.019 1.00 34.19 585 ASP A N 1
ATOM 1995 C CA . ASP A 1 261 ? 16.247 9.084 18.842 1.00 36.19 585 ASP A CA 1
ATOM 1996 C C . ASP A 1 261 ? 15.309 9.099 17.645 1.00 38.41 585 ASP A C 1
ATOM 1997 O O . ASP A 1 261 ? 14.350 8.312 17.613 1.00 35.35 585 ASP A O 1
ATOM 2002 N N . PRO A 1 262 ? 15.527 9.963 16.650 1.00 39.09 586 PRO A N 1
ATOM 2003 C CA . PRO A 1 262 ? 14.566 10.045 15.540 1.00 36.51 586 PRO A CA 1
ATOM 2004 C C . PRO A 1 262 ? 14.611 8.855 14.598 1.00 37.18 586 PRO A C 1
ATOM 2005 O O . PRO A 1 262 ? 13.616 8.597 13.910 1.00 37.61 586 PRO A O 1
ATOM 2009 N N . ASP A 1 263 ? 15.727 8.120 14.539 1.00 40.90 587 ASP A N 1
ATOM 2010 C CA . ASP A 1 263 ? 15.792 6.972 13.638 1.00 42.05 587 ASP A CA 1
ATOM 2011 C C . ASP A 1 263 ? 14.936 5.814 14.132 1.00 40.58 587 ASP A C 1
ATOM 2012 O O . ASP A 1 263 ? 14.482 5.001 13.321 1.00 44.46 587 ASP A O 1
ATOM 2017 N N . THR A 1 264 ? 14.701 5.717 15.439 1.00 37.92 588 THR A N 1
ATOM 2018 C CA . THR A 1 264 ? 13.828 4.685 15.982 1.00 37.52 588 THR A CA 1
ATOM 2019 C C . THR A 1 264 ? 12.497 5.224 16.492 1.00 35.13 588 THR A C 1
ATOM 2020 O O . THR A 1 264 ? 11.641 4.427 16.888 1.00 37.66 588 THR A O 1
ATOM 2024 N N . ASP A 1 265 ? 12.279 6.536 16.435 1.00 32.40 589 ASP A N 1
ATOM 2025 C CA . ASP A 1 265 ? 11.087 7.176 16.993 1.00 32.85 589 ASP A CA 1
ATOM 2026 C C . ASP A 1 265 ? 10.781 6.633 18.392 1.00 37.62 589 ASP A C 1
ATOM 2027 O O . ASP A 1 265 ? 9.676 6.177 18.689 1.00 42.74 589 ASP A O 1
ATOM 2032 N N . THR A 1 266 ? 11.796 6.681 19.256 1.00 38.08 590 THR A N 1
ATOM 2033 C CA . THR A 1 266 ? 11.671 6.179 20.618 1.00 35.05 590 THR A CA 1
ATOM 2034 C C . THR A 1 266 ? 12.275 7.169 21.604 1.00 32.64 590 THR A C 1
ATOM 2035 O O . THR A 1 266 ? 13.265 7.843 21.310 1.00 36.48 590 THR A O 1
ATOM 2039 N N . TRP A 1 267 ? 11.666 7.235 22.784 1.00 31.80 591 TRP A N 1
ATOM 2040 C CA . TRP A 1 267 ? 12.147 8.035 23.901 1.00 35.19 591 TRP A CA 1
ATOM 2041 C C . TRP A 1 267 ? 12.772 7.109 24.932 1.00 36.23 591 TRP A C 1
ATOM 2042 O O . TRP A 1 267 ? 12.193 6.072 25.267 1.00 36.86 591 TRP A O 1
ATOM 2053 N N . SER A 1 268 ? 13.948 7.482 25.428 1.00 34.16 592 SER A N 1
ATOM 2054 C CA . SER A 1 268 ? 14.627 6.749 26.486 1.00 32.21 592 SER A CA 1
ATOM 2055 C C . SER A 1 268 ? 14.902 7.685 27.651 1.00 31.45 592 SER A C 1
ATOM 2056 O O . SER A 1 268 ? 15.245 8.854 27.451 1.00 33.16 592 SER A O 1
ATOM 2059 N N . GLU A 1 269 ? 14.734 7.179 28.868 1.00 30.96 593 GLU A N 1
ATOM 2060 C CA . GLU A 1 269 ? 15.159 7.912 30.052 1.00 26.80 593 GLU A CA 1
ATOM 2061 C C . GLU A 1 269 ? 16.636 7.627 30.290 1.00 29.49 593 GLU A C 1
ATOM 2062 O O . GLU A 1 269 ? 17.020 6.472 30.492 1.00 32.44 593 GLU A O 1
ATOM 2068 N N . VAL A 1 270 ? 17.466 8.669 30.267 1.00 26.40 594 VAL A N 1
ATOM 2069 C CA . VAL A 1 270 ? 18.905 8.479 30.245 1.00 28.26 594 VAL A CA 1
ATOM 2070 C C . VAL A 1 270 ? 19.575 8.898 31.548 1.00 30.67 594 VAL A C 1
ATOM 2071 O O . VAL A 1 270 ? 20.625 8.342 31.892 1.00 30.55 594 VAL A O 1
ATOM 2075 N N . THR A 1 271 ? 18.998 9.835 32.292 1.00 30.60 595 THR A N 1
ATOM 2076 C CA . THR A 1 271 ? 19.615 10.283 33.531 1.00 29.70 595 THR A CA 1
ATOM 2077 C C . THR A 1 271 ? 18.582 11.028 34.367 1.00 27.27 595 THR A C 1
ATOM 2078 O O . THR A 1 271 ? 17.459 11.291 33.928 1.00 31.02 595 THR A O 1
ATOM 2082 N N . ARG A 1 272 ? 18.970 11.328 35.602 1.00 26.30 596 ARG A N 1
ATOM 2083 C CA . ARG A 1 272 ? 18.206 12.199 36.479 1.00 26.99 596 ARG A CA 1
ATOM 2084 C C . ARG A 1 272 ? 19.076 13.388 36.854 1.00 29.32 596 ARG A C 1
ATOM 2085 O O . ARG A 1 272 ? 20.260 13.228 37.168 1.00 29.72 596 ARG A O 1
ATOM 2093 N N . MET A 1 273 ? 18.494 14.581 36.813 1.00 27.10 597 MET A N 1
ATOM 2094 C CA . MET A 1 273 ? 19.184 15.738 37.353 1.00 25.42 597 MET A CA 1
ATOM 2095 C C . MET A 1 273 ? 19.426 15.547 38.848 1.00 27.76 597 MET A C 1
ATOM 2096 O O . MET A 1 273 ? 18.750 14.762 39.517 1.00 29.78 597 MET A O 1
ATOM 2101 N N . THR A 1 274 ? 20.420 16.271 39.371 1.00 27.10 598 THR A N 1
ATOM 2102 C CA . THR A 1 274 ? 20.733 16.166 40.793 1.00 25.57 598 THR A CA 1
ATOM 2103 C C . THR A 1 274 ? 19.563 16.579 41.676 1.00 25.33 598 THR A C 1
ATOM 2104 O O . THR A 1 274 ? 19.512 16.179 42.847 1.00 25.91 598 THR A O 1
ATOM 2108 N N . SER A 1 275 ? 18.619 17.352 41.139 1.00 23.89 599 SER A N 1
ATOM 2109 C CA . SER A 1 275 ? 17.438 17.760 41.886 1.00 27.05 599 SER A CA 1
ATOM 2110 C C . SER A 1 275 ? 16.361 18.185 40.893 1.00 26.25 599 SER A C 1
ATOM 2111 O O . SER A 1 275 ? 16.659 18.848 39.892 1.00 25.59 599 SER A O 1
ATOM 2114 N N . GLY A 1 276 ? 15.121 17.775 41.160 1.00 24.16 600 GLY A N 1
ATOM 2115 C CA . GLY A 1 276 ? 14.024 18.139 40.287 1.00 28.25 600 GLY A CA 1
ATOM 2116 C C . GLY A 1 276 ? 13.836 19.639 40.181 1.00 23.61 600 GLY A C 1
ATOM 2117 O O . GLY A 1 276 ? 14.038 20.388 41.133 1.00 28.81 600 GLY A O 1
ATOM 2118 N N . ARG A 1 277 ? 13.412 20.065 38.997 1.00 23.35 601 ARG A N 1
ATOM 2119 C CA . ARG A 1 277 ? 13.233 21.482 38.729 1.00 30.42 601 ARG A CA 1
ATOM 2120 C C . ARG A 1 277 ? 12.489 21.656 37.415 1.00 27.75 601 ARG A C 1
ATOM 2121 O O . ARG A 1 277 ? 12.481 20.761 36.566 1.00 27.50 601 ARG A O 1
ATOM 2129 N N . SER A 1 278 ? 11.841 22.808 37.284 1.00 22.82 602 SER A N 1
ATOM 2130 C CA . SER A 1 278 ? 11.163 23.229 36.071 1.00 22.96 602 SER A CA 1
ATOM 2131 C C . SER A 1 278 ? 11.690 24.597 35.654 1.00 23.60 602 SER A C 1
ATOM 2132 O O . SER A 1 278 ? 12.455 25.243 36.374 1.00 25.86 602 SER A O 1
ATOM 2135 N N . GLY A 1 279 ? 11.283 25.022 34.463 1.00 26.42 603 GLY A N 1
ATOM 2136 C CA . GLY A 1 279 ? 11.649 26.334 33.946 1.00 25.49 603 GLY A CA 1
ATOM 2137 C C . GLY A 1 279 ? 13.132 26.636 33.893 1.00 25.68 603 GLY A C 1
ATOM 2138 O O . GLY A 1 279 ? 13.554 27.728 34.292 1.00 24.45 603 GLY A O 1
ATOM 2139 N N . VAL A 1 280 ? 13.930 25.693 33.420 1.00 23.41 604 VAL A N 1
ATOM 2140 C CA . VAL A 1 280 ? 15.364 25.895 33.274 1.00 26.91 604 VAL A CA 1
ATOM 2141 C C . VAL A 1 280 ? 15.650 26.496 31.903 1.00 27.66 604 VAL A C 1
ATOM 2142 O O . VAL A 1 280 ? 14.801 26.490 31.007 1.00 26.98 604 VAL A O 1
ATOM 2146 N N . GLY A 1 281 ? 16.851 27.044 31.743 1.00 25.49 605 GLY A N 1
ATOM 2147 C CA . GLY A 1 281 ? 17.418 27.278 30.430 1.00 23.74 605 GLY A CA 1
ATOM 2148 C C . GLY A 1 281 ? 18.409 26.167 30.138 1.00 26.85 605 GLY A C 1
ATOM 2149 O O . GLY A 1 281 ? 19.054 25.649 31.041 1.00 30.14 605 GLY A O 1
ATOM 2150 N N . VAL A 1 282 ? 18.555 25.819 28.862 1.00 21.49 606 VAL A N 1
ATOM 2151 C CA . VAL A 1 282 ? 19.357 24.664 28.465 1.00 28.21 606 VAL A CA 1
ATOM 2152 C C . VAL A 1 282 ? 19.990 24.937 27.113 1.00 26.42 606 VAL A C 1
ATOM 2153 O O . VAL A 1 282 ? 19.336 25.454 26.200 1.00 22.73 606 VAL A O 1
ATOM 2157 N N . ALA A 1 283 ? 21.261 24.567 26.983 1.00 25.93 607 ALA A N 1
ATOM 2158 C CA . ALA A 1 283 ? 21.942 24.672 25.698 1.00 23.58 607 ALA A CA 1
ATOM 2159 C C . ALA A 1 283 ? 23.163 23.766 25.716 1.00 27.18 607 ALA A C 1
ATOM 2160 O O . ALA A 1 283 ? 23.559 23.251 26.757 1.00 29.96 607 ALA A O 1
ATOM 2162 N N . VAL A 1 284 ? 23.792 23.620 24.554 1.00 26.74 608 VAL A N 1
ATOM 2163 C CA . VAL A 1 284 ? 24.912 22.704 24.375 1.00 29.01 608 VAL A CA 1
ATOM 2164 C C . VAL A 1 284 ? 26.148 23.509 24.015 1.00 29.11 608 VAL A C 1
ATOM 2165 O O . VAL A 1 284 ? 26.113 24.329 23.089 1.00 30.54 608 VAL A O 1
ATOM 2169 N N . THR A 1 285 ? 27.232 23.280 24.751 1.00 29.61 609 THR A N 1
ATOM 2170 C CA . THR A 1 285 ? 28.513 23.890 24.369 1.00 31.61 609 THR A CA 1
ATOM 2171 C C . THR A 1 285 ? 29.684 23.180 25.034 1.00 32.78 609 THR A C 1
ATOM 2172 O O . THR A 1 285 ? 29.518 22.106 25.601 1.00 34.50 609 THR A O 1
ATOM 2176 N N . ARG B 1 2 ? 35.384 33.287 3.413 1.00 85.91 326 ARG B N 1
ATOM 2177 C CA . ARG B 1 2 ? 34.812 32.671 2.221 1.00 82.70 326 ARG B CA 1
ATOM 2178 C C . ARG B 1 2 ? 34.863 33.627 1.033 1.00 80.86 326 ARG B C 1
ATOM 2179 O O . ARG B 1 2 ? 34.706 34.839 1.188 1.00 79.61 326 ARG B O 1
ATOM 2187 N N . LEU B 1 3 ? 35.084 33.065 -0.151 1.00 74.07 327 LEU B N 1
ATOM 2188 C CA . LEU B 1 3 ? 35.237 33.820 -1.383 1.00 72.18 327 LEU B CA 1
ATOM 2189 C C . LEU B 1 3 ? 34.197 33.366 -2.398 1.00 76.01 327 LEU B C 1
ATOM 2190 O O . LEU B 1 3 ? 33.709 32.229 -2.357 1.00 68.42 327 LEU B O 1
ATOM 2195 N N . ILE B 1 4 ? 33.876 34.273 -3.319 1.00 70.81 328 ILE B N 1
ATOM 2196 C CA . ILE B 1 4 ? 32.985 33.998 -4.441 1.00 69.28 328 ILE B CA 1
ATOM 2197 C C . ILE B 1 4 ? 33.845 33.643 -5.648 1.00 67.48 328 ILE B C 1
ATOM 2198 O O . ILE B 1 4 ? 34.486 34.513 -6.243 1.00 66.96 328 ILE B O 1
ATOM 2203 N N . TYR B 1 5 ? 33.862 32.371 -6.019 1.00 66.22 329 TYR B N 1
ATOM 2204 C CA . TYR B 1 5 ? 34.630 31.909 -7.161 1.00 64.56 329 TYR B CA 1
ATOM 2205 C C . TYR B 1 5 ? 33.750 31.905 -8.405 1.00 62.89 329 TYR B C 1
ATOM 2206 O O . TYR B 1 5 ? 32.620 31.393 -8.378 1.00 62.43 329 TYR B O 1
ATOM 2215 N N . THR B 1 6 ? 34.279 32.478 -9.488 1.00 60.01 330 THR B N 1
ATOM 2216 C CA . THR B 1 6 ? 33.688 32.422 -10.818 1.00 57.39 330 THR B CA 1
ATOM 2217 C C . THR B 1 6 ? 34.638 31.681 -11.751 1.00 57.21 330 THR B C 1
ATOM 2218 O O . THR B 1 6 ? 35.829 32.009 -11.836 1.00 58.38 330 THR B O 1
ATOM 2222 N N . ALA B 1 7 ? 34.105 30.664 -12.419 1.00 55.08 331 ALA B N 1
ATOM 2223 C CA . ALA B 1 7 ? 34.850 29.773 -13.293 1.00 53.57 331 ALA B CA 1
ATOM 2224 C C . ALA B 1 7 ? 34.254 29.791 -14.692 1.00 53.46 331 ALA B C 1
ATOM 2225 O O . ALA B 1 7 ? 33.030 29.746 -14.859 1.00 45.22 331 ALA B O 1
ATOM 2227 N N . GLY B 1 8 ? 35.133 29.887 -15.689 1.00 45.93 332 GLY B N 1
ATOM 2228 C CA . GLY B 1 8 ? 34.742 29.806 -17.083 1.00 43.28 332 GLY B CA 1
ATOM 2229 C C . GLY B 1 8 ? 34.038 31.062 -17.566 1.00 46.05 332 GLY B C 1
ATOM 2230 O O . GLY B 1 8 ? 34.258 32.169 -17.065 1.00 46.04 332 GLY B O 1
ATOM 2231 N N . GLY B 1 9 ? 33.159 30.882 -18.540 1.00 41.61 333 GLY B N 1
ATOM 2232 C CA . GLY B 1 9 ? 32.473 31.981 -19.183 1.00 40.45 333 GLY B CA 1
ATOM 2233 C C . GLY B 1 9 ? 32.835 32.080 -20.652 1.00 40.87 333 GLY B C 1
ATOM 2234 O O . GLY B 1 9 ? 33.574 31.262 -21.197 1.00 41.58 333 GLY B O 1
ATOM 2235 N N . TYR B 1 10 ? 32.301 33.119 -21.290 1.00 40.83 334 TYR B N 1
ATOM 2236 C CA . TYR B 1 10 ? 32.462 33.299 -22.727 1.00 39.56 334 TYR B CA 1
ATOM 2237 C C . TYR B 1 10 ? 32.664 34.768 -23.060 1.00 43.14 334 TYR B C 1
ATOM 2238 O O . TYR B 1 10 ? 31.916 35.629 -22.586 1.00 44.00 334 TYR B O 1
ATOM 2247 N N . PHE B 1 11 ? 33.684 35.052 -23.863 1.00 43.44 335 PHE B N 1
ATOM 2248 C CA . PHE B 1 11 ? 34.004 36.408 -24.299 1.00 46.51 335 PHE B CA 1
ATOM 2249 C C . PHE B 1 11 ? 34.661 36.256 -25.660 1.00 47.98 335 PHE B C 1
ATOM 2250 O O . PHE B 1 11 ? 35.885 36.365 -25.779 1.00 50.15 335 PHE B O 1
ATOM 2258 N N . ARG B 1 12 ? 33.811 35.926 -26.646 1.00 41.37 336 ARG B N 1
ATOM 2259 C CA . ARG B 1 12 ? 34.103 35.643 -28.077 1.00 40.07 336 ARG B CA 1
ATOM 2260 C C . ARG B 1 12 ? 34.673 34.231 -28.342 1.00 36.67 336 ARG B C 1
ATOM 2261 O O . ARG B 1 12 ? 34.956 33.871 -29.488 1.00 35.86 336 ARG B O 1
ATOM 2269 N N . GLN B 1 13 ? 34.775 33.455 -27.261 1.00 37.84 337 GLN B N 1
ATOM 2270 C CA . GLN B 1 13 ? 35.271 32.084 -27.183 1.00 36.27 337 GLN B CA 1
ATOM 2271 C C . GLN B 1 13 ? 35.153 31.694 -25.709 1.00 37.37 337 GLN B C 1
ATOM 2272 O O . GLN B 1 13 ? 35.219 32.554 -24.827 1.00 37.53 337 GLN B O 1
ATOM 2278 N N . SER B 1 14 ? 34.994 30.402 -25.422 1.00 31.02 338 SER B N 1
ATOM 2279 C CA . SER B 1 14 ? 34.884 29.937 -24.048 1.00 36.39 338 SER B CA 1
ATOM 2280 C C . SER B 1 14 ? 36.210 30.139 -23.321 1.00 38.18 338 SER B C 1
ATOM 2281 O O . SER B 1 14 ? 37.285 30.110 -23.924 1.00 36.49 338 SER B O 1
ATOM 2284 N N . LEU B 1 15 ? 36.125 30.334 -22.008 1.00 41.64 339 LEU B N 1
ATOM 2285 C CA . LEU B 1 15 ? 37.239 30.825 -21.212 1.00 47.94 339 LEU B CA 1
ATOM 2286 C C . LEU B 1 15 ? 37.638 29.827 -20.132 1.00 48.31 339 LEU B C 1
ATOM 2287 O O . LEU B 1 15 ? 36.854 28.969 -19.717 1.00 45.65 339 LEU B O 1
ATOM 2292 N N . SER B 1 16 ? 38.886 29.958 -19.685 1.00 51.43 340 SER B N 1
ATOM 2293 C CA . SER B 1 16 ? 39.458 29.101 -18.658 1.00 55.10 340 SER B CA 1
ATOM 2294 C C . SER B 1 16 ? 39.602 29.793 -17.310 1.00 56.23 340 SER B C 1
ATOM 2295 O O . SER B 1 16 ? 40.101 29.173 -16.365 1.00 57.09 340 SER B O 1
ATOM 2298 N N . TYR B 1 17 ? 39.194 31.056 -17.199 1.00 55.35 341 TYR B N 1
ATOM 2299 C CA . TYR B 1 17 ? 39.436 31.832 -15.988 1.00 56.83 341 TYR B CA 1
ATOM 2300 C C . TYR B 1 17 ? 38.792 31.186 -14.768 1.00 55.37 341 TYR B C 1
ATOM 2301 O O . TYR B 1 17 ? 37.626 30.780 -14.801 1.00 52.61 341 TYR B O 1
ATOM 2310 N N . LEU B 1 18 ? 39.560 31.099 -13.684 1.00 59.33 342 LEU B N 1
ATOM 2311 C CA . LEU B 1 18 ? 39.026 30.879 -12.344 1.00 59.51 342 LEU B CA 1
ATOM 2312 C C . LEU B 1 18 ? 39.483 32.044 -11.482 1.00 62.47 342 LEU B C 1
ATOM 2313 O O . LEU B 1 18 ? 40.684 32.204 -11.237 1.00 61.68 342 LEU B O 1
ATOM 2318 N N . GLU B 1 19 ? 38.533 32.853 -11.024 1.00 65.26 343 GLU B N 1
ATOM 2319 C CA . GLU B 1 19 ? 38.844 34.025 -10.222 1.00 68.78 343 GLU B CA 1
ATOM 2320 C C . GLU B 1 19 ? 38.011 34.009 -8.949 1.00 71.90 343 GLU B C 1
ATOM 2321 O O . GLU B 1 19 ? 36.912 33.453 -8.915 1.00 70.88 343 GLU B O 1
ATOM 2327 N N . ALA B 1 20 ? 38.556 34.599 -7.890 1.00 74.06 344 ALA B N 1
ATOM 2328 C CA . ALA B 1 20 ? 37.892 34.626 -6.595 1.00 74.68 344 ALA B CA 1
ATOM 2329 C C . ALA B 1 20 ? 37.750 36.064 -6.121 1.00 76.66 344 ALA B C 1
ATOM 2330 O O . ALA B 1 20 ? 38.736 36.808 -6.071 1.00 74.96 344 ALA B O 1
ATOM 2332 N N . TYR B 1 21 ? 36.520 36.452 -5.798 1.00 82.20 345 TYR B N 1
ATOM 2333 C CA . TYR B 1 21 ? 36.195 37.777 -5.294 1.00 87.77 345 TYR B CA 1
ATOM 2334 C C . TYR B 1 21 ? 35.958 37.729 -3.788 1.00 92.01 345 TYR B C 1
ATOM 2335 O O . TYR B 1 21 ? 35.378 36.770 -3.266 1.00 91.76 345 TYR B O 1
ATOM 2344 N N . ASN B 1 22 ? 36.428 38.762 -3.093 1.00 95.21 346 ASN B N 1
ATOM 2345 C CA . ASN B 1 22 ? 36.238 38.899 -1.648 1.00 97.41 346 ASN B CA 1
ATOM 2346 C C . ASN B 1 22 ? 35.498 40.192 -1.333 1.00 96.21 346 ASN B C 1
ATOM 2347 O O . ASN B 1 22 ? 36.089 41.284 -1.423 1.00 97.27 346 ASN B O 1
ATOM 2352 N N . PRO B 1 23 ? 34.205 40.130 -0.975 1.00 94.47 347 PRO B N 1
ATOM 2353 C CA . PRO B 1 23 ? 33.443 41.358 -0.692 1.00 95.29 347 PRO B CA 1
ATOM 2354 C C . PRO B 1 23 ? 34.024 42.228 0.417 1.00 98.61 347 PRO B C 1
ATOM 2355 O O . PRO B 1 23 ? 33.631 43.391 0.556 1.00 98.70 347 PRO B O 1
ATOM 2359 N N . SER B 1 24 ? 34.954 41.693 1.212 1.00 101.05 348 SER B N 1
ATOM 2360 C CA . SER B 1 24 ? 35.502 42.467 2.321 1.00 106.83 348 SER B CA 1
ATOM 2361 C C . SER B 1 24 ? 36.429 43.563 1.812 1.00 109.58 348 SER B C 1
ATOM 2362 O O . SER B 1 24 ? 36.200 44.753 2.055 1.00 112.32 348 SER B O 1
ATOM 2365 N N . ASP B 1 25 ? 37.490 43.179 1.108 1.00 108.61 349 ASP B N 1
ATOM 2366 C CA . ASP B 1 25 ? 38.460 44.127 0.579 1.00 107.26 349 ASP B CA 1
ATOM 2367 C C . ASP B 1 25 ? 38.264 44.439 -0.901 1.00 103.24 349 ASP B C 1
ATOM 2368 O O . ASP B 1 25 ? 38.988 45.283 -1.439 1.00 103.99 349 ASP B O 1
ATOM 2373 N N . GLY B 1 26 ? 37.302 43.800 -1.568 1.00 98.10 350 GLY B N 1
ATOM 2374 C CA . GLY B 1 26 ? 37.121 44.046 -2.985 1.00 92.86 350 GLY B CA 1
ATOM 2375 C C . GLY B 1 26 ? 38.204 43.463 -3.867 1.00 91.17 350 GLY B C 1
ATOM 2376 O O . GLY B 1 26 ? 38.303 43.837 -5.038 1.00 89.73 350 GLY B O 1
ATOM 2377 N N . THR B 1 27 ? 39.025 42.562 -3.332 1.00 90.21 351 THR B N 1
ATOM 2378 C CA . THR B 1 27 ? 40.178 42.033 -4.048 1.00 87.91 351 THR B CA 1
ATOM 2379 C C . THR B 1 27 ? 39.744 40.944 -5.027 1.00 85.44 351 THR B C 1
ATOM 2380 O O . THR B 1 27 ? 38.780 40.214 -4.787 1.00 84.14 351 THR B O 1
ATOM 2384 N N . TRP B 1 28 ? 40.467 40.843 -6.144 1.00 87.72 352 TRP B N 1
ATOM 2385 C CA . TRP B 1 28 ? 40.270 39.785 -7.130 1.00 85.19 352 TRP B CA 1
ATOM 2386 C C . TRP B 1 28 ? 41.515 38.912 -7.209 1.00 85.32 352 TRP B C 1
ATOM 2387 O O . TRP B 1 28 ? 42.607 39.408 -7.506 1.00 82.55 352 TRP B O 1
ATOM 2398 N N . LEU B 1 29 ? 41.347 37.621 -6.934 1.00 84.76 353 LEU B N 1
ATOM 2399 C CA . LEU B 1 29 ? 42.423 36.639 -6.993 1.00 79.64 353 LEU B CA 1
ATOM 2400 C C . LEU B 1 29 ? 42.283 35.824 -8.272 1.00 75.28 353 LEU B C 1
ATOM 2401 O O . LEU B 1 29 ? 41.198 35.312 -8.561 1.00 70.07 353 LEU B O 1
ATOM 2406 N N . ARG B 1 30 ? 43.369 35.701 -9.032 1.00 74.61 354 ARG B N 1
ATOM 2407 C CA . ARG B 1 30 ? 43.402 34.859 -10.226 1.00 71.42 354 ARG B CA 1
ATOM 2408 C C . ARG B 1 30 ? 44.029 33.524 -9.843 1.00 72.43 354 ARG B C 1
ATOM 2409 O O . ARG B 1 30 ? 45.196 33.475 -9.447 1.00 75.64 354 ARG B O 1
ATOM 2417 N N . LEU B 1 31 ? 43.261 32.446 -9.954 1.00 68.19 355 LEU B N 1
ATOM 2418 C CA . LEU B 1 31 ? 43.724 31.129 -9.547 1.00 67.47 355 LEU B CA 1
ATOM 2419 C C . LEU B 1 31 ? 43.965 30.247 -10.768 1.00 65.82 355 LEU B C 1
ATOM 2420 O O . LEU B 1 31 ? 43.993 30.723 -11.908 1.00 65.82 355 LEU B O 1
ATOM 2425 N N . ALA B 1 32 ? 44.122 28.946 -10.522 1.00 66.72 356 ALA B N 1
ATOM 2426 C CA . ALA B 1 32 ? 44.520 28.015 -11.572 1.00 67.72 356 ALA B CA 1
ATOM 2427 C C . ALA B 1 32 ? 43.439 27.893 -12.637 1.00 66.91 356 ALA B C 1
ATOM 2428 O O . ALA B 1 32 ? 42.261 27.698 -12.324 1.00 67.78 356 ALA B O 1
ATOM 2430 N N . ASP B 1 33 ? 43.850 28.018 -13.899 1.00 66.09 357 ASP B N 1
ATOM 2431 C CA . ASP B 1 33 ? 42.936 27.868 -15.024 1.00 64.60 357 ASP B CA 1
ATOM 2432 C C . ASP B 1 33 ? 42.254 26.505 -15.015 1.00 63.55 357 ASP B C 1
ATOM 2433 O O . ASP B 1 33 ? 42.797 25.510 -14.527 1.00 65.66 357 ASP B O 1
ATOM 2438 N N . LEU B 1 34 ? 41.038 26.477 -15.555 1.00 58.88 358 LEU B N 1
ATOM 2439 C CA . LEU B 1 34 ? 40.404 25.215 -15.907 1.00 57.48 358 LEU B CA 1
ATOM 2440 C C . LEU B 1 34 ? 41.281 24.454 -16.893 1.00 58.08 358 LEU B C 1
ATOM 2441 O O . LEU B 1 34 ? 41.971 25.053 -17.722 1.00 55.72 358 LEU B O 1
ATOM 2446 N N . GLN B 1 35 ? 41.259 23.123 -16.797 1.00 63.29 359 GLN B N 1
ATOM 2447 C CA . GLN B 1 35 ? 41.989 22.312 -17.768 1.00 64.31 359 GLN B CA 1
ATOM 2448 C C . GLN B 1 35 ? 41.396 22.474 -19.163 1.00 61.37 359 GLN B C 1
ATOM 2449 O O . GLN B 1 35 ? 42.124 22.470 -20.163 1.00 63.48 359 GLN B O 1
ATOM 2455 N N . VAL B 1 36 ? 40.076 22.619 -19.249 1.00 55.60 360 VAL B N 1
ATOM 2456 C CA . VAL B 1 36 ? 39.385 22.799 -20.525 1.00 50.23 360 VAL B CA 1
ATOM 2457 C C . VAL B 1 36 ? 38.519 24.049 -20.414 1.00 49.48 360 VAL B C 1
ATOM 2458 O O . VAL B 1 36 ? 37.797 24.212 -19.418 1.00 53.70 360 VAL B O 1
ATOM 2462 N N . PRO B 1 37 ? 38.562 24.956 -21.390 1.00 46.15 361 PRO B N 1
ATOM 2463 C CA . PRO B 1 37 ? 37.656 26.113 -21.367 1.00 40.68 361 PRO B CA 1
ATOM 2464 C C . PRO B 1 37 ? 36.197 25.686 -21.441 1.00 39.56 361 PRO B C 1
ATOM 2465 O O . PRO B 1 37 ? 35.843 24.745 -22.154 1.00 41.05 361 PRO B O 1
ATOM 2469 N N . ARG B 1 38 ? 35.348 26.377 -20.685 1.00 38.75 362 ARG B N 1
ATOM 2470 C CA . ARG B 1 38 ? 33.924 26.078 -20.715 1.00 41.04 362 ARG B CA 1
ATOM 2471 C C . ARG B 1 38 ? 33.114 27.331 -20.428 1.00 40.70 362 ARG B C 1
ATOM 2472 O O . ARG B 1 38 ? 33.509 28.170 -19.614 1.00 44.27 362 ARG B O 1
ATOM 2480 N N . SER B 1 39 ? 31.985 27.447 -21.125 1.00 37.72 363 SER B N 1
ATOM 2481 C CA . SER B 1 39 ? 30.949 28.428 -20.845 1.00 38.78 363 SER B CA 1
ATOM 2482 C C . SER B 1 39 ? 29.610 27.703 -20.802 1.00 39.23 363 SER B C 1
ATOM 2483 O O . SER B 1 39 ? 29.479 26.579 -21.291 1.00 37.53 363 SER B O 1
ATOM 2486 N N . GLY B 1 40 ? 28.612 28.356 -20.211 1.00 37.86 364 GLY B N 1
ATOM 2487 C CA . GLY B 1 40 ? 27.347 27.683 -19.995 1.00 32.05 364 GLY B CA 1
ATOM 2488 C C . GLY B 1 40 ? 27.399 26.611 -18.930 1.00 34.84 364 GLY B C 1
ATOM 2489 O O . GLY B 1 40 ? 26.522 25.744 -18.889 1.00 32.70 364 GLY B O 1
ATOM 2490 N N . LEU B 1 41 ? 28.421 26.636 -18.079 1.00 35.48 365 LEU B N 1
ATOM 2491 C CA . LEU B 1 41 ? 28.608 25.674 -17.006 1.00 38.19 365 LEU B CA 1
ATOM 2492 C C . LEU B 1 41 ? 27.899 26.142 -15.739 1.00 44.34 365 LEU B C 1
ATOM 2493 O O . LEU B 1 41 ? 27.408 27.270 -15.647 1.00 48.75 365 LEU B O 1
ATOM 2498 N N . ALA B 1 42 ? 27.860 25.261 -14.743 1.00 44.20 366 ALA B N 1
ATOM 2499 C CA . ALA B 1 42 ? 27.379 25.636 -13.422 1.00 47.25 366 ALA B CA 1
ATOM 2500 C C . ALA B 1 42 ? 28.446 25.316 -12.385 1.00 51.72 366 ALA B C 1
ATOM 2501 O O . ALA B 1 42 ? 29.296 24.446 -12.584 1.00 51.46 366 ALA B O 1
ATOM 2503 N N . GLY B 1 43 ? 28.410 26.051 -11.281 1.00 54.24 367 GLY B N 1
ATOM 2504 C CA . GLY B 1 43 ? 29.342 25.849 -10.192 1.00 53.30 367 GLY B CA 1
ATOM 2505 C C . GLY B 1 43 ? 28.618 25.535 -8.899 1.00 52.35 367 GLY B C 1
ATOM 2506 O O . GLY B 1 43 ? 27.495 25.986 -8.675 1.00 50.73 367 GLY B O 1
ATOM 2507 N N . CYS B 1 44 ? 29.269 24.744 -8.050 1.00 55.19 368 CYS B N 1
ATOM 2508 C CA . CYS B 1 44 ? 28.701 24.425 -6.744 1.00 58.56 368 CYS B CA 1
ATOM 2509 C C . CYS B 1 44 ? 29.838 24.053 -5.803 1.00 63.34 368 CYS B C 1
ATOM 2510 O O . CYS B 1 44 ? 30.990 23.942 -6.216 1.00 65.00 368 CYS B O 1
ATOM 2513 N N . VAL B 1 45 ? 29.517 23.913 -4.518 1.00 63.77 369 VAL B N 1
ATOM 2514 C CA . VAL B 1 45 ? 30.515 23.591 -3.502 1.00 68.38 369 VAL B CA 1
ATOM 2515 C C . VAL B 1 45 ? 30.003 22.446 -2.641 1.00 70.72 369 VAL B C 1
ATOM 2516 O O . VAL B 1 45 ? 28.899 22.523 -2.091 1.00 71.40 369 VAL B O 1
ATOM 2520 N N . VAL B 1 46 ? 30.802 21.384 -2.529 1.00 71.98 370 VAL B N 1
ATOM 2521 C CA . VAL B 1 46 ? 30.524 20.289 -1.604 1.00 76.32 370 VAL B CA 1
ATOM 2522 C C . VAL B 1 46 ? 31.803 19.973 -0.844 1.00 84.87 370 VAL B C 1
ATOM 2523 O O . VAL B 1 46 ? 32.889 19.929 -1.432 1.00 84.66 370 VAL B O 1
ATOM 2527 N N . GLY B 1 47 ? 31.669 19.728 0.456 1.00 93.76 371 GLY B N 1
ATOM 2528 C CA . GLY B 1 47 ? 32.836 19.803 1.316 1.00 96.39 371 GLY B CA 1
ATOM 2529 C C . GLY B 1 47 ? 33.350 21.227 1.291 1.00 97.29 371 GLY B C 1
ATOM 2530 O O . GLY B 1 47 ? 32.609 22.183 1.540 1.00 99.24 371 GLY B O 1
ATOM 2531 N N . GLY B 1 48 ? 34.633 21.384 0.987 1.00 93.97 372 GLY B N 1
ATOM 2532 C CA . GLY B 1 48 ? 35.155 22.699 0.673 1.00 89.21 372 GLY B CA 1
ATOM 2533 C C . GLY B 1 48 ? 35.591 22.741 -0.775 1.00 80.63 372 GLY B C 1
ATOM 2534 O O . GLY B 1 48 ? 36.309 23.649 -1.202 1.00 80.42 372 GLY B O 1
ATOM 2535 N N . LEU B 1 49 ? 35.129 21.760 -1.542 1.00 75.00 373 LEU B N 1
ATOM 2536 C CA . LEU B 1 49 ? 35.582 21.536 -2.906 1.00 73.87 373 LEU B CA 1
ATOM 2537 C C . LEU B 1 49 ? 34.633 22.200 -3.895 1.00 72.74 373 LEU B C 1
ATOM 2538 O O . LEU B 1 49 ? 33.408 22.037 -3.797 1.00 71.49 373 LEU B O 1
ATOM 2543 N N . LEU B 1 50 ? 35.207 22.935 -4.851 1.00 73.90 374 LEU B N 1
ATOM 2544 C CA . LEU B 1 50 ? 34.453 23.678 -5.854 1.00 70.12 374 LEU B CA 1
ATOM 2545 C C . LEU B 1 50 ? 34.284 22.814 -7.098 1.00 66.42 374 LEU B C 1
ATOM 2546 O O . LEU B 1 50 ? 35.272 22.426 -7.717 1.00 66.84 374 LEU B O 1
ATOM 2551 N N . TYR B 1 51 ? 33.050 22.537 -7.490 1.00 63.51 375 TYR B N 1
ATOM 2552 C CA . TYR B 1 51 ? 32.792 21.720 -8.664 1.00 61.96 375 TYR B CA 1
ATOM 2553 C C . TYR B 1 51 ? 32.321 22.588 -9.820 1.00 58.30 375 TYR B C 1
ATOM 2554 O O . TYR B 1 51 ? 31.446 23.450 -9.647 1.00 59.43 375 TYR B O 1
ATOM 2563 N N . ALA B 1 52 ? 32.915 22.345 -10.987 1.00 55.88 376 ALA B N 1
ATOM 2564 C CA . ALA B 1 52 ? 32.485 22.894 -12.264 1.00 55.29 376 ALA B CA 1
ATOM 2565 C C . ALA B 1 52 ? 31.814 21.776 -13.047 1.00 53.76 376 ALA B C 1
ATOM 2566 O O . ALA B 1 52 ? 32.402 20.701 -13.229 1.00 55.32 376 ALA B O 1
ATOM 2568 N N . VAL B 1 53 ? 30.586 22.030 -13.498 1.00 49.39 377 VAL B N 1
ATOM 2569 C CA . VAL B 1 53 ? 29.710 21.012 -14.062 1.00 46.44 377 VAL B CA 1
ATOM 2570 C C . VAL B 1 53 ? 29.253 21.458 -15.443 1.00 43.16 377 VAL B C 1
ATOM 2571 O O . VAL B 1 53 ? 28.732 22.571 -15.606 1.00 41.35 377 VAL B O 1
ATOM 2575 N N . GLY B 1 54 ? 29.465 20.592 -16.433 1.00 42.18 378 GLY B N 1
ATOM 2576 C CA . GLY B 1 54 ? 28.905 20.751 -17.760 1.00 38.90 378 GLY B CA 1
ATOM 2577 C C . GLY B 1 54 ? 29.487 21.919 -18.536 1.00 39.23 378 GLY B C 1
ATOM 2578 O O . GLY B 1 54 ? 30.650 22.308 -18.375 1.00 37.60 378 GLY B O 1
ATOM 2579 N N . GLY B 1 55 ? 28.646 22.487 -19.394 1.00 38.03 379 GLY B N 1
ATOM 2580 C CA . GLY B 1 55 ? 29.031 23.589 -20.247 1.00 39.68 379 GLY B CA 1
ATOM 2581 C C . GLY B 1 55 ? 29.446 23.128 -21.627 1.00 37.84 379 GLY B C 1
ATOM 2582 O O . GLY B 1 55 ? 28.999 22.079 -22.103 1.00 39.15 379 GLY B O 1
ATOM 2583 N N . ARG B 1 56 ? 30.300 23.913 -22.278 1.00 35.85 380 ARG B N 1
ATOM 2584 C CA . ARG B 1 56 ? 30.791 23.594 -23.609 1.00 34.18 380 ARG B CA 1
ATOM 2585 C C . ARG B 1 56 ? 32.001 24.464 -23.909 1.00 35.14 380 ARG B C 1
ATOM 2586 O O . ARG B 1 56 ? 32.134 25.570 -23.380 1.00 35.06 380 ARG B O 1
ATOM 2594 N N . ASN B 1 57 ? 32.898 23.932 -24.735 1.00 30.24 381 ASN B N 1
ATOM 2595 C CA . ASN B 1 57 ? 34.040 24.686 -25.248 1.00 32.31 381 ASN B CA 1
ATOM 2596 C C . ASN B 1 57 ? 33.681 25.154 -26.655 1.00 32.92 381 ASN B C 1
ATOM 2597 O O . ASN B 1 57 ? 33.679 24.366 -27.605 1.00 31.22 381 ASN B O 1
ATOM 2602 N N . ASN B 1 58 ? 33.339 26.438 -26.764 1.00 31.41 382 ASN B N 1
ATOM 2603 C CA . ASN B 1 58 ? 33.008 27.099 -28.026 1.00 28.86 382 ASN B CA 1
ATOM 2604 C C . ASN B 1 58 ? 34.249 27.870 -28.460 1.00 30.55 382 ASN B C 1
ATOM 2605 O O . ASN B 1 58 ? 34.511 28.968 -27.966 1.00 29.93 382 ASN B O 1
ATOM 2610 N N . SER B 1 59 ? 35.013 27.295 -29.378 1.00 31.89 383 SER B N 1
ATOM 2611 C CA . SER B 1 59 ? 36.338 27.767 -29.744 1.00 31.42 383 SER B CA 1
ATOM 2612 C C . SER B 1 59 ? 36.465 27.913 -31.253 1.00 28.02 383 SER B C 1
ATOM 2613 O O . SER B 1 59 ? 35.695 27.311 -32.010 1.00 25.52 383 SER B O 1
ATOM 2616 N N . PRO B 1 60 ? 37.463 28.673 -31.724 1.00 27.94 384 PRO B N 1
ATOM 2617 C CA . PRO B 1 60 ? 37.671 28.812 -33.179 1.00 28.68 384 PRO B CA 1
ATOM 2618 C C . PRO B 1 60 ? 37.795 27.488 -33.914 1.00 32.07 384 PRO B C 1
ATOM 2619 O O . PRO B 1 60 ? 37.739 27.483 -35.149 1.00 30.08 384 PRO B O 1
ATOM 2623 N N . ASP B 1 61 ? 37.960 26.373 -33.202 1.00 22.69 385 ASP B N 1
ATOM 2624 C CA . ASP B 1 61 ? 38.125 25.078 -33.846 1.00 21.86 385 ASP B CA 1
ATOM 2625 C C . ASP B 1 61 ? 37.117 24.049 -33.348 1.00 30.13 385 ASP B C 1
ATOM 2626 O O . ASP B 1 61 ? 37.297 22.853 -33.586 1.00 29.73 385 ASP B O 1
ATOM 2631 N N . GLY B 1 62 ? 36.069 24.471 -32.652 1.00 26.95 386 GLY B N 1
ATOM 2632 C CA . GLY B 1 62 ? 35.116 23.482 -32.183 1.00 25.47 386 GLY B CA 1
ATOM 2633 C C . GLY B 1 62 ? 34.013 24.093 -31.356 1.00 24.90 386 GLY B C 1
ATOM 2634 O O . GLY B 1 62 ? 33.968 25.300 -31.119 1.00 26.74 386 GLY B O 1
ATOM 2635 N N . ASN B 1 63 ? 33.116 23.218 -30.917 1.00 22.06 387 ASN B N 1
ATOM 2636 C CA . ASN B 1 63 ? 31.979 23.598 -30.092 1.00 25.08 387 ASN B CA 1
ATOM 2637 C C . ASN B 1 63 ? 31.506 22.359 -29.351 1.00 27.53 387 ASN B C 1
ATOM 2638 O O . ASN B 1 63 ? 30.423 21.835 -29.627 1.00 26.94 387 ASN B O 1
ATOM 2643 N N . THR B 1 64 ? 32.288 21.912 -28.378 1.00 29.02 388 THR B N 1
ATOM 2644 C CA . THR B 1 64 ? 32.078 20.606 -27.769 1.00 31.48 388 THR B CA 1
ATOM 2645 C C . THR B 1 64 ? 31.301 20.781 -26.474 1.00 35.82 388 THR B C 1
ATOM 2646 O O . THR B 1 64 ? 31.796 21.403 -25.530 1.00 34.70 388 THR B O 1
ATOM 2650 N N . ASP B 1 65 ? 30.089 20.227 -26.436 1.00 35.90 389 ASP B N 1
ATOM 2651 C CA . ASP B 1 65 ? 29.346 20.164 -25.189 1.00 38.12 389 ASP B CA 1
ATOM 2652 C C . ASP B 1 65 ? 30.088 19.262 -24.216 1.00 38.81 389 ASP B C 1
ATOM 2653 O O . ASP B 1 65 ? 30.746 18.294 -24.612 1.00 40.62 389 ASP B O 1
ATOM 2658 N N . SER B 1 66 ? 29.966 19.566 -22.931 1.00 41.21 390 SER B N 1
ATOM 2659 C CA . SER B 1 66 ? 30.792 18.928 -21.919 1.00 44.51 390 SER B CA 1
ATOM 2660 C C . SER B 1 66 ? 29.939 18.047 -21.021 1.00 45.41 390 SER B C 1
ATOM 2661 O O . SER B 1 66 ? 28.946 18.508 -20.447 1.00 44.95 390 SER B O 1
ATOM 2664 N N . SER B 1 67 ? 30.331 16.783 -20.911 1.00 44.57 391 SER B N 1
ATOM 2665 C CA . SER B 1 67 ? 29.844 15.875 -19.885 1.00 46.53 391 SER B CA 1
ATOM 2666 C C . SER B 1 67 ? 30.677 15.957 -18.610 1.00 47.81 391 SER B C 1
ATOM 2667 O O . SER B 1 67 ? 30.431 15.194 -17.671 1.00 50.70 391 SER B O 1
ATOM 2670 N N . ALA B 1 68 ? 31.679 16.835 -18.575 1.00 47.23 392 ALA B N 1
ATOM 2671 C CA . ALA B 1 68 ? 32.737 16.754 -17.577 1.00 47.27 392 ALA B CA 1
ATOM 2672 C C . ALA B 1 68 ? 32.298 17.311 -16.228 1.00 46.67 392 ALA B C 1
ATOM 2673 O O . ALA B 1 68 ? 31.466 18.219 -16.140 1.00 48.28 392 ALA B O 1
ATOM 2675 N N . LEU B 1 69 ? 32.883 16.753 -15.172 1.00 45.67 393 LEU B N 1
ATOM 2676 C CA . LEU B 1 69 ? 32.796 17.279 -13.818 1.00 51.77 393 LEU B CA 1
ATOM 2677 C C . LEU B 1 69 ? 34.215 17.467 -13.308 1.00 60.30 393 LEU B C 1
ATOM 2678 O O . LEU B 1 69 ? 35.033 16.546 -13.401 1.00 61.28 393 LEU B O 1
ATOM 2683 N N . ASP B 1 70 ? 34.519 18.652 -12.788 1.00 64.80 394 ASP B N 1
ATOM 2684 C CA . ASP B 1 70 ? 35.870 18.922 -12.315 1.00 67.52 394 ASP B CA 1
ATOM 2685 C C . ASP B 1 70 ? 35.828 19.546 -10.930 1.00 71.23 394 ASP B C 1
ATOM 2686 O O . ASP B 1 70 ? 34.895 20.280 -10.595 1.00 68.59 394 ASP B O 1
ATOM 2691 N N . CYS B 1 71 ? 36.849 19.242 -10.131 1.00 75.06 395 CYS B N 1
ATOM 2692 C CA . CYS B 1 71 ? 36.908 19.601 -8.722 1.00 78.18 395 CYS B CA 1
ATOM 2693 C C . CYS B 1 71 ? 38.135 20.460 -8.465 1.00 78.83 395 CYS B C 1
ATOM 2694 O O . CYS B 1 71 ? 39.259 20.042 -8.747 1.00 79.64 395 CYS B O 1
ATOM 2697 N N . TYR B 1 72 ? 37.920 21.640 -7.905 1.00 76.34 396 TYR B N 1
ATOM 2698 C CA . TYR B 1 72 ? 38.980 22.567 -7.556 1.00 73.97 396 TYR B CA 1
ATOM 2699 C C . TYR B 1 72 ? 39.137 22.561 -6.045 1.00 74.21 396 TYR B C 1
ATOM 2700 O O . TYR B 1 72 ? 38.147 22.698 -5.311 1.00 72.79 396 TYR B O 1
ATOM 2709 N N . ASN B 1 73 ? 40.379 22.385 -5.592 1.00 71.81 397 ASN B N 1
ATOM 2710 C CA . ASN B 1 73 ? 40.663 22.347 -4.166 1.00 73.49 397 ASN B CA 1
ATOM 2711 C C . ASN B 1 73 ? 41.294 23.664 -3.747 1.00 75.85 397 ASN B C 1
ATOM 2712 O O . ASN B 1 73 ? 42.425 23.956 -4.164 1.00 73.28 397 ASN B O 1
ATOM 2717 N N . PRO B 1 74 ? 40.618 24.491 -2.945 1.00 77.38 398 PRO B N 1
ATOM 2718 C CA . PRO B 1 74 ? 41.246 25.746 -2.498 1.00 74.87 398 PRO B CA 1
ATOM 2719 C C . PRO B 1 74 ? 42.484 25.527 -1.653 1.00 83.48 398 PRO B C 1
ATOM 2720 O O . PRO B 1 74 ? 43.277 26.463 -1.488 1.00 84.88 398 PRO B O 1
ATOM 2724 N N . MET B 1 75 ? 42.680 24.322 -1.117 1.00 84.36 399 MET B N 1
ATOM 2725 C CA . MET B 1 75 ? 43.847 24.055 -0.287 1.00 88.20 399 MET B CA 1
ATOM 2726 C C . MET B 1 75 ? 45.090 23.803 -1.127 1.00 86.42 399 MET B C 1
ATOM 2727 O O . MET B 1 75 ? 46.211 24.017 -0.650 1.00 84.88 399 MET B O 1
ATOM 2732 N N . THR B 1 76 ? 44.911 23.353 -2.372 1.00 85.57 400 THR B N 1
ATOM 2733 C CA . THR B 1 76 ? 46.015 23.083 -3.278 1.00 84.03 400 THR B CA 1
ATOM 2734 C C . THR B 1 76 ? 46.084 24.006 -4.485 1.00 79.94 400 THR B C 1
ATOM 2735 O O . THR B 1 76 ? 47.143 24.074 -5.120 1.00 78.17 400 THR B O 1
ATOM 2739 N N . ASN B 1 77 ? 45.004 24.719 -4.812 1.00 76.03 401 ASN B N 1
ATOM 2740 C CA . ASN B 1 77 ? 44.893 25.468 -6.068 1.00 76.50 401 ASN B CA 1
ATOM 2741 C C . ASN B 1 77 ? 45.103 24.549 -7.271 1.00 77.95 401 ASN B C 1
ATOM 2742 O O . ASN B 1 77 ? 45.805 24.889 -8.225 1.00 76.95 401 ASN B O 1
ATOM 2747 N N . GLN B 1 78 ? 44.503 23.362 -7.221 1.00 80.30 402 GLN B N 1
ATOM 2748 C CA . GLN B 1 78 ? 44.558 22.434 -8.339 1.00 79.53 402 GLN B CA 1
ATOM 2749 C C . GLN B 1 78 ? 43.166 21.921 -8.685 1.00 74.30 402 GLN B C 1
ATOM 2750 O O . GLN B 1 78 ? 42.303 21.761 -7.809 1.00 74.19 402 GLN B O 1
ATOM 2756 N N . TRP B 1 79 ? 42.963 21.701 -9.983 1.00 71.83 403 TRP B N 1
ATOM 2757 C CA . TRP B 1 79 ? 41.796 21.034 -10.536 1.00 71.06 403 TRP B CA 1
ATOM 2758 C C . TRP B 1 79 ? 42.071 19.542 -10.685 1.00 72.16 403 TRP B C 1
ATOM 2759 O O . TRP B 1 79 ? 43.205 19.118 -10.919 1.00 74.32 403 TRP B O 1
ATOM 2770 N N . SER B 1 80 ? 41.013 18.746 -10.542 1.00 71.48 404 SER B N 1
ATOM 2771 C CA . SER B 1 80 ? 41.074 17.305 -10.695 1.00 70.65 404 SER B CA 1
ATOM 2772 C C . SER B 1 80 ? 39.820 16.827 -11.412 1.00 66.30 404 SER B C 1
ATOM 2773 O O . SER B 1 80 ? 38.712 17.272 -11.083 1.00 65.45 404 SER B O 1
ATOM 2776 N N . PRO B 1 81 ? 39.953 15.935 -12.389 1.00 65.07 405 PRO B N 1
ATOM 2777 C CA . PRO B 1 81 ? 38.761 15.422 -13.069 1.00 64.04 405 PRO B CA 1
ATOM 2778 C C . PRO B 1 81 ? 38.014 14.440 -12.183 1.00 66.12 405 PRO B C 1
ATOM 2779 O O . PRO B 1 81 ? 38.605 13.727 -11.369 1.00 66.49 405 PRO B O 1
ATOM 2783 N N . CYS B 1 82 ? 36.698 14.401 -12.354 1.00 69.37 406 CYS B N 1
ATOM 2784 C CA . CYS B 1 82 ? 35.851 13.413 -11.711 1.00 68.69 406 CYS B CA 1
ATOM 2785 C C . CYS B 1 82 ? 35.153 12.590 -12.783 1.00 67.76 406 CYS B C 1
ATOM 2786 O O . CYS B 1 82 ? 35.354 12.799 -13.982 1.00 65.08 406 CYS B O 1
ATOM 2789 N N . ALA B 1 83 ? 34.337 11.643 -12.340 1.00 68.74 407 ALA B N 1
ATOM 2790 C CA . ALA B 1 83 ? 33.572 10.844 -13.282 1.00 61.78 407 ALA B CA 1
ATOM 2791 C C . ALA B 1 83 ? 32.668 11.749 -14.114 1.00 64.73 407 ALA B C 1
ATOM 2792 O O . ALA B 1 83 ? 32.100 12.714 -13.588 1.00 56.99 407 ALA B O 1
ATOM 2794 N N . PRO B 1 84 ? 32.521 11.484 -15.406 1.00 63.37 408 PRO B N 1
ATOM 2795 C CA . PRO B 1 84 ? 31.669 12.336 -16.235 1.00 58.88 408 PRO B CA 1
ATOM 2796 C C . PRO B 1 84 ? 30.206 11.939 -16.116 1.00 57.54 408 PRO B C 1
ATOM 2797 O O . PRO B 1 84 ? 29.856 10.823 -15.729 1.00 54.96 408 PRO B O 1
ATOM 2801 N N . MET B 1 85 ? 29.350 12.893 -16.457 1.00 52.27 409 MET B N 1
ATOM 2802 C CA . MET B 1 85 ? 27.922 12.648 -16.488 1.00 52.54 409 MET B CA 1
ATOM 2803 C C . MET B 1 85 ? 27.574 11.715 -17.645 1.00 54.84 409 MET B C 1
ATOM 2804 O O . MET B 1 85 ? 28.394 11.428 -18.523 1.00 56.91 409 MET B O 1
ATOM 2809 N N . SER B 1 86 ? 26.336 11.220 -17.632 1.00 55.71 410 SER B N 1
ATOM 2810 C CA . SER B 1 86 ? 25.907 10.309 -18.684 1.00 54.37 410 SER B CA 1
ATOM 2811 C C . SER B 1 86 ? 25.761 11.017 -20.023 1.00 52.00 410 SER B C 1
ATOM 2812 O O . SER B 1 86 ? 25.846 10.365 -21.069 1.00 52.63 410 SER B O 1
ATOM 2815 N N . VAL B 1 87 ? 25.560 12.333 -20.011 1.00 46.92 411 VAL B N 1
ATOM 2816 C CA . VAL B 1 87 ? 25.372 13.107 -21.239 1.00 45.50 411 VAL B CA 1
ATOM 2817 C C . VAL B 1 87 ? 26.052 14.454 -21.087 1.00 45.90 411 VAL B C 1
ATOM 2818 O O . VAL B 1 87 ? 26.215 14.974 -19.976 1.00 46.48 411 VAL B O 1
ATOM 2822 N N . PRO B 1 88 ? 26.480 15.038 -22.203 1.00 43.64 412 PRO B N 1
ATOM 2823 C CA . PRO B 1 88 ? 26.921 16.435 -22.163 1.00 41.35 412 PRO B CA 1
ATOM 2824 C C . PRO B 1 88 ? 25.751 17.336 -21.796 1.00 37.79 412 PRO B C 1
ATOM 2825 O O . PRO B 1 88 ? 24.598 17.053 -22.126 1.00 35.98 412 PRO B O 1
ATOM 2829 N N . ARG B 1 89 ? 26.053 18.437 -21.105 1.00 36.50 413 ARG B N 1
ATOM 2830 C CA . ARG B 1 89 ? 25.011 19.336 -20.597 1.00 38.08 413 ARG B CA 1
ATOM 2831 C C . ARG B 1 89 ? 25.508 20.777 -20.718 1.00 39.46 413 ARG B C 1
ATOM 2832 O O . ARG B 1 89 ? 26.140 21.313 -19.804 1.00 38.69 413 ARG B O 1
ATOM 2840 N N . ASN B 1 90 ? 25.209 21.398 -21.855 1.00 35.80 414 ASN B N 1
ATOM 2841 C CA . ASN B 1 90 ? 25.470 22.816 -22.040 1.00 31.43 414 ASN B CA 1
ATOM 2842 C C . ASN B 1 90 ? 24.308 23.641 -21.502 1.00 28.84 414 ASN B C 1
ATOM 2843 O O . ASN B 1 90 ? 23.142 23.290 -21.695 1.00 34.06 414 ASN B O 1
ATOM 2848 N N . ARG B 1 91 ? 24.635 24.763 -20.860 1.00 28.57 415 ARG B N 1
ATOM 2849 C CA . ARG B 1 91 ? 23.650 25.618 -20.192 1.00 27.74 415 ARG B CA 1
ATOM 2850 C C . ARG B 1 91 ? 22.868 24.819 -19.150 1.00 31.74 415 ARG B C 1
ATOM 2851 O O . ARG B 1 91 ? 21.634 24.801 -19.116 1.00 31.77 415 ARG B O 1
ATOM 2859 N N . ILE B 1 92 ? 23.634 24.153 -18.293 1.00 33.90 416 ILE B N 1
ATOM 2860 C CA . ILE B 1 92 ? 23.125 23.242 -17.278 1.00 32.31 416 ILE B CA 1
ATOM 2861 C C . ILE B 1 92 ? 22.643 24.018 -16.055 1.00 35.21 416 ILE B C 1
ATOM 2862 O O . ILE B 1 92 ? 22.961 25.195 -15.862 1.00 34.84 416 ILE B O 1
ATOM 2867 N N . GLY B 1 93 ? 21.867 23.337 -15.213 1.00 35.72 417 GLY B N 1
ATOM 2868 C CA . GLY B 1 93 ? 21.595 23.801 -13.866 1.00 34.03 417 GLY B CA 1
ATOM 2869 C C . GLY B 1 93 ? 22.134 22.786 -12.875 1.00 39.87 417 GLY B C 1
ATOM 2870 O O . GLY B 1 93 ? 22.247 21.597 -13.185 1.00 45.87 417 GLY B O 1
ATOM 2871 N N . VAL B 1 94 ? 22.496 23.262 -11.684 1.00 43.02 418 VAL B N 1
ATOM 2872 C CA . VAL B 1 94 ? 23.069 22.387 -10.665 1.00 44.90 418 VAL B CA 1
ATOM 2873 C C . VAL B 1 94 ? 22.528 22.768 -9.293 1.00 46.42 418 VAL B C 1
ATOM 2874 O O . VAL B 1 94 ? 22.357 23.951 -8.980 1.00 43.99 418 VAL B O 1
ATOM 2878 N N . GLY B 1 95 ? 22.281 21.748 -8.469 1.00 50.99 419 GLY B N 1
ATOM 2879 C CA . GLY B 1 95 ? 21.913 21.958 -7.083 1.00 51.02 419 GLY B CA 1
ATOM 2880 C C . GLY B 1 95 ? 22.535 20.878 -6.222 1.00 56.59 419 GLY B C 1
ATOM 2881 O O . GLY B 1 95 ? 22.997 19.859 -6.723 1.00 61.27 419 GLY B O 1
ATOM 2882 N N . VAL B 1 96 ? 22.582 21.126 -4.916 1.00 61.07 420 VAL B N 1
ATOM 2883 C CA . VAL B 1 96 ? 23.190 20.182 -3.984 1.00 65.77 420 VAL B CA 1
ATOM 2884 C C . VAL B 1 96 ? 22.183 19.809 -2.904 1.00 68.15 420 VAL B C 1
ATOM 2885 O O . VAL B 1 96 ? 21.570 20.689 -2.288 1.00 65.77 420 VAL B O 1
ATOM 2889 N N . ILE B 1 97 ? 22.029 18.505 -2.667 1.00 72.11 421 ILE B N 1
ATOM 2890 C CA . ILE B 1 97 ? 21.149 17.985 -1.623 1.00 71.04 421 ILE B CA 1
ATOM 2891 C C . ILE B 1 97 ? 21.852 16.817 -0.949 1.00 73.19 421 ILE B C 1
ATOM 2892 O O . ILE B 1 97 ? 22.251 15.860 -1.623 1.00 69.52 421 ILE B O 1
ATOM 2897 N N . ASP B 1 98 ? 21.995 16.888 0.377 1.00 76.92 422 ASP B N 1
ATOM 2898 C CA . ASP B 1 98 ? 22.612 15.820 1.164 1.00 80.57 422 ASP B CA 1
ATOM 2899 C C . ASP B 1 98 ? 23.998 15.472 0.629 1.00 79.79 422 ASP B C 1
ATOM 2900 O O . ASP B 1 98 ? 24.375 14.303 0.529 1.00 81.40 422 ASP B O 1
ATOM 2905 N N . GLY B 1 99 ? 24.764 16.504 0.279 1.00 76.64 423 GLY B N 1
ATOM 2906 C CA . GLY B 1 99 ? 26.098 16.309 -0.252 1.00 76.79 423 GLY B CA 1
ATOM 2907 C C . GLY B 1 99 ? 26.165 15.656 -1.614 1.00 73.80 423 GLY B C 1
ATOM 2908 O O . GLY B 1 99 ? 27.255 15.270 -2.043 1.00 74.59 423 GLY B O 1
ATOM 2909 N N . HIS B 1 100 ? 25.038 15.523 -2.309 1.00 69.06 424 HIS B N 1
ATOM 2910 C CA . HIS B 1 100 ? 24.996 14.958 -3.649 1.00 69.15 424 HIS B CA 1
ATOM 2911 C C . HIS B 1 100 ? 24.653 16.048 -4.654 1.00 68.52 424 HIS B C 1
ATOM 2912 O O . HIS B 1 100 ? 23.828 16.927 -4.374 1.00 67.12 424 HIS B O 1
ATOM 2919 N N . ILE B 1 101 ? 25.278 15.975 -5.826 1.00 68.21 425 ILE B N 1
ATOM 2920 C CA . ILE B 1 101 ? 25.165 17.017 -6.844 1.00 62.30 425 ILE B CA 1
ATOM 2921 C C . ILE B 1 101 ? 24.127 16.596 -7.874 1.00 59.32 425 ILE B C 1
ATOM 2922 O O . ILE B 1 101 ? 24.296 15.580 -8.554 1.00 60.76 425 ILE B O 1
ATOM 2927 N N . TYR B 1 102 ? 23.066 17.381 -8.013 1.00 54.09 426 TYR B N 1
ATOM 2928 C CA . TYR B 1 102 ? 22.074 17.178 -9.056 1.00 52.45 426 TYR B CA 1
ATOM 2929 C C . TYR B 1 102 ? 22.437 18.047 -10.251 1.00 51.60 426 TYR B C 1
ATOM 2930 O O . TYR B 1 102 ? 22.550 19.275 -10.124 1.00 48.34 426 TYR B O 1
ATOM 2939 N N . ALA B 1 103 ? 22.635 17.396 -11.392 1.00 51.04 427 ALA B N 1
ATOM 2940 C CA . ALA B 1 103 ? 22.807 18.048 -12.679 1.00 46.36 427 ALA B CA 1
ATOM 2941 C C . ALA B 1 103 ? 21.488 17.929 -13.426 1.00 44.03 427 ALA B C 1
ATOM 2942 O O . ALA B 1 103 ? 20.971 16.819 -13.609 1.00 45.15 427 ALA B O 1
ATOM 2944 N N . VAL B 1 104 ? 20.942 19.070 -13.835 1.00 45.23 428 VAL B N 1
ATOM 2945 C CA . VAL B 1 104 ? 19.589 19.157 -14.359 1.00 44.50 428 VAL B CA 1
ATOM 2946 C C . VAL B 1 104 ? 19.594 19.873 -15.700 1.00 41.58 428 VAL B C 1
ATOM 2947 O O . VAL B 1 104 ? 20.161 20.967 -15.834 1.00 40.25 428 VAL B O 1
ATOM 2951 N N . GLY B 1 105 ? 18.965 19.237 -16.688 1.00 41.37 429 GLY B N 1
ATOM 2952 C CA . GLY B 1 105 ? 18.713 19.874 -17.963 1.00 38.17 429 GLY B CA 1
ATOM 2953 C C . GLY B 1 105 ? 19.988 20.060 -18.754 1.00 34.68 429 GLY B C 1
ATOM 2954 O O . GLY B 1 105 ? 20.900 19.227 -18.721 1.00 37.82 429 GLY B O 1
ATOM 2955 N N . GLY B 1 106 ? 20.056 21.164 -19.482 1.00 30.58 430 GLY B N 1
ATOM 2956 C CA . GLY B 1 106 ? 21.169 21.408 -20.369 1.00 31.53 430 GLY B CA 1
ATOM 2957 C C . GLY B 1 106 ? 20.936 20.787 -21.733 1.00 34.82 430 GLY B C 1
ATOM 2958 O O . GLY B 1 106 ? 19.995 20.023 -21.958 1.00 36.42 430 GLY B O 1
ATOM 2959 N N . SER B 1 107 ? 21.817 21.123 -22.667 1.00 33.65 431 SER B N 1
ATOM 2960 C CA . SER B 1 107 ? 21.675 20.648 -24.031 1.00 34.13 431 SER B CA 1
ATOM 2961 C C . SER B 1 107 ? 22.907 19.875 -24.475 1.00 37.23 431 SER B C 1
ATOM 2962 O O . SER B 1 107 ? 24.017 20.100 -23.988 1.00 35.66 431 SER B O 1
ATOM 2965 N N . HIS B 1 108 ? 22.684 18.957 -25.413 1.00 40.65 432 HIS B N 1
ATOM 2966 C CA . HIS B 1 108 ? 23.742 18.290 -26.163 1.00 41.59 432 HIS B CA 1
ATOM 2967 C C . HIS B 1 108 ? 23.352 18.360 -27.632 1.00 41.51 432 HIS B C 1
ATOM 2968 O O . HIS B 1 108 ? 22.424 17.666 -28.062 1.00 41.25 432 HIS B O 1
ATOM 2975 N N . GLY B 1 109 ? 24.038 19.209 -28.387 1.00 40.71 433 GLY B N 1
ATOM 2976 C CA . GLY B 1 109 ? 23.656 19.446 -29.769 1.00 44.83 433 GLY B CA 1
ATOM 2977 C C . GLY B 1 109 ? 22.266 20.046 -29.836 1.00 49.42 433 GLY B C 1
ATOM 2978 O O . GLY B 1 109 ? 21.992 21.104 -29.257 1.00 50.10 433 GLY B O 1
ATOM 2979 N N . CYS B 1 110 ? 21.364 19.377 -30.549 1.00 52.42 434 CYS B N 1
ATOM 2980 C CA A CYS B 1 110 ? 19.970 19.782 -30.667 0.46 51.95 434 CYS B CA 1
ATOM 2981 C CA B CYS B 1 110 ? 19.987 19.845 -30.617 0.54 51.88 434 CYS B CA 1
ATOM 2982 C C . CYS B 1 110 ? 19.085 19.194 -29.576 1.00 49.67 434 CYS B C 1
ATOM 2983 O O . CYS B 1 110 ? 17.892 19.512 -29.528 1.00 46.57 434 CYS B O 1
ATOM 2988 N N . ILE B 1 111 ? 19.627 18.329 -28.723 1.00 48.80 435 ILE B N 1
ATOM 2989 C CA . ILE B 1 111 ? 18.842 17.683 -27.675 1.00 46.77 435 ILE B CA 1
ATOM 2990 C C . ILE B 1 111 ? 18.769 18.602 -26.465 1.00 47.43 435 ILE B C 1
ATOM 2991 O O . ILE B 1 111 ? 19.799 19.027 -25.932 1.00 49.77 435 ILE B O 1
ATOM 2996 N N . HIS B 1 112 ? 17.554 18.910 -26.028 1.00 40.06 436 HIS B N 1
ATOM 2997 C CA . HIS B 1 112 ? 17.320 19.668 -24.802 1.00 37.63 436 HIS B CA 1
ATOM 2998 C C . HIS B 1 112 ? 16.879 18.678 -23.728 1.00 39.63 436 HIS B C 1
ATOM 2999 O O . HIS B 1 112 ? 15.801 18.086 -23.831 1.00 42.91 436 HIS B O 1
ATOM 3006 N N . HIS B 1 113 ? 17.713 18.493 -22.704 1.00 38.59 437 HIS B N 1
ATOM 3007 C CA . HIS B 1 113 ? 17.472 17.446 -21.717 1.00 39.67 437 HIS B CA 1
ATOM 3008 C C . HIS B 1 113 ? 16.334 17.825 -20.778 1.00 37.25 437 HIS B C 1
ATOM 3009 O O . HIS B 1 113 ? 16.248 18.965 -20.314 1.00 32.98 437 HIS B O 1
ATOM 3016 N N . ASN B 1 114 ? 15.460 16.861 -20.499 1.00 39.72 438 ASN B N 1
ATOM 3017 C CA . ASN B 1 114 ? 14.665 16.872 -19.281 1.00 39.65 438 ASN B CA 1
ATOM 3018 C C . ASN B 1 114 ? 15.258 15.954 -18.225 1.00 41.99 438 ASN B C 1
ATOM 3019 O O . ASN B 1 114 ? 14.781 15.939 -17.086 1.00 41.94 438 ASN B O 1
ATOM 3024 N N . SER B 1 115 ? 16.292 15.198 -18.585 1.00 44.29 439 SER B N 1
ATOM 3025 C CA . SER B 1 115 ? 16.917 14.253 -17.674 1.00 45.90 439 SER B CA 1
ATOM 3026 C C . SER B 1 115 ? 17.655 14.972 -16.551 1.00 45.30 439 SER B C 1
ATOM 3027 O O . SER B 1 115 ? 18.113 16.109 -16.698 1.00 44.08 439 SER B O 1
ATOM 3030 N N . VAL B 1 116 ? 17.757 14.289 -15.414 1.00 46.18 440 VAL B N 1
ATOM 3031 C CA . VAL B 1 116 ? 18.450 14.779 -14.230 1.00 46.72 440 VAL B CA 1
ATOM 3032 C C . VAL B 1 116 ? 19.274 13.626 -13.678 1.00 51.22 440 VAL B C 1
ATOM 3033 O O . VAL B 1 116 ? 18.808 12.481 -13.658 1.00 52.87 440 VAL B O 1
ATOM 3037 N N . GLU B 1 117 ? 20.491 13.916 -13.227 1.00 50.44 441 GLU B N 1
ATOM 3038 C CA . GLU B 1 117 ? 21.304 12.861 -12.638 1.00 56.13 441 GLU B CA 1
ATOM 3039 C C . GLU B 1 117 ? 22.012 13.369 -11.391 1.00 55.96 441 GLU B C 1
ATOM 3040 O O . GLU B 1 117 ? 22.189 14.571 -11.186 1.00 50.96 441 GLU B O 1
ATOM 3046 N N . ARG B 1 118 ? 22.409 12.416 -10.553 1.00 58.84 442 ARG B N 1
ATOM 3047 C CA . ARG B 1 118 ? 22.871 12.661 -9.197 1.00 62.18 442 ARG B CA 1
ATOM 3048 C C . ARG B 1 118 ? 24.268 12.086 -9.029 1.00 63.35 442 ARG B C 1
ATOM 3049 O O . ARG B 1 118 ? 24.507 10.917 -9.349 1.00 62.40 442 ARG B O 1
ATOM 3057 N N . TYR B 1 119 ? 25.179 12.911 -8.530 1.00 65.44 443 TYR B N 1
ATOM 3058 C CA . TYR B 1 119 ? 26.570 12.553 -8.310 1.00 70.69 443 TYR B CA 1
ATOM 3059 C C . TYR B 1 119 ? 26.832 12.382 -6.822 1.00 77.43 443 TYR B C 1
ATOM 3060 O O . TYR B 1 119 ? 26.498 13.267 -6.024 1.00 76.10 443 TYR B O 1
ATOM 3069 N N . GLU B 1 120 ? 27.445 11.248 -6.475 1.00 85.67 444 GLU B N 1
ATOM 3070 C CA . GLU B 1 120 ? 27.940 10.973 -5.137 1.00 90.30 444 GLU B CA 1
ATOM 3071 C C . GLU B 1 120 ? 29.440 11.198 -5.130 1.00 90.96 444 GLU B C 1
ATOM 3072 O O . GLU B 1 120 ? 30.165 10.527 -5.893 1.00 91.30 444 GLU B O 1
ATOM 3078 N N . PRO B 1 121 ? 29.933 12.165 -4.345 1.00 96.70 445 PRO B N 1
ATOM 3079 C CA . PRO B 1 121 ? 31.382 12.404 -4.294 1.00 71.56 445 PRO B CA 1
ATOM 3080 C C . PRO B 1 121 ? 32.151 11.284 -3.620 1.00 83.42 445 PRO B C 1
ATOM 3081 O O . PRO B 1 121 ? 33.319 11.060 -3.963 1.00 77.24 445 PRO B O 1
ATOM 3085 N N . GLU B 1 122 ? 31.540 10.574 -2.668 1.00 85.17 446 GLU B N 1
ATOM 3086 C CA . GLU B 1 122 ? 32.260 9.521 -1.961 1.00 90.03 446 GLU B CA 1
ATOM 3087 C C . GLU B 1 122 ? 32.222 8.204 -2.716 1.00 92.46 446 GLU B C 1
ATOM 3088 O O . GLU B 1 122 ? 32.973 7.282 -2.383 1.00 97.04 446 GLU B O 1
ATOM 3094 N N . ARG B 1 123 ? 31.356 8.095 -3.717 1.00 91.79 447 ARG B N 1
ATOM 3095 C CA . ARG B 1 123 ? 31.397 6.989 -4.655 1.00 93.46 447 ARG B CA 1
ATOM 3096 C C . ARG B 1 123 ? 31.926 7.413 -6.016 1.00 91.03 447 ARG B C 1
ATOM 3097 O O . ARG B 1 123 ? 32.129 6.550 -6.879 1.00 91.02 447 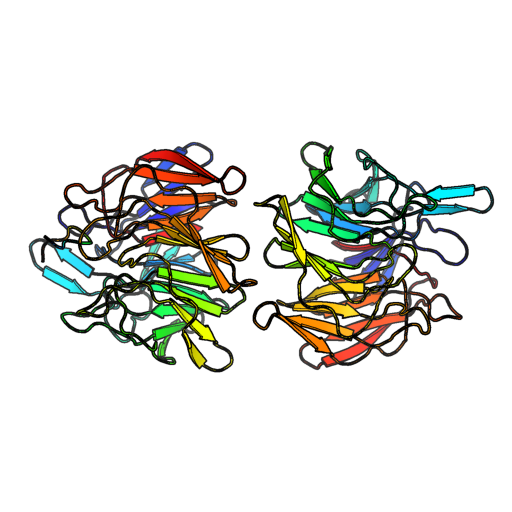ARG B O 1
ATOM 3105 N N . ASP B 1 124 ? 32.204 8.705 -6.210 1.00 89.49 448 ASP B N 1
ATOM 3106 C CA . ASP B 1 124 ? 32.573 9.264 -7.511 1.00 85.89 448 ASP B CA 1
ATOM 3107 C C . ASP B 1 124 ? 31.677 8.677 -8.601 1.00 85.00 448 ASP B C 1
ATOM 3108 O O . ASP B 1 124 ? 32.134 8.013 -9.532 1.00 81.72 448 ASP B O 1
ATOM 3113 N N . GLU B 1 125 ? 30.372 8.910 -8.467 1.00 87.84 449 GLU B N 1
ATOM 3114 C CA . GLU B 1 125 ? 29.485 8.182 -9.366 1.00 87.33 449 GLU B CA 1
ATOM 3115 C C . GLU B 1 125 ? 28.229 8.977 -9.692 1.00 83.16 449 GLU B C 1
ATOM 3116 O O . GLU B 1 125 ? 27.700 9.703 -8.851 1.00 82.62 449 GLU B O 1
ATOM 3122 N N . TRP B 1 126 ? 27.757 8.826 -10.929 1.00 78.67 450 TRP B N 1
ATOM 3123 C CA . TRP B 1 126 ? 26.523 9.446 -11.395 1.00 74.93 450 TRP B CA 1
ATOM 3124 C C . TRP B 1 126 ? 25.452 8.382 -11.595 1.00 73.83 450 TRP B C 1
ATOM 3125 O O . TRP B 1 126 ? 25.737 7.290 -12.093 1.00 76.02 450 TRP B O 1
ATOM 3136 N N . HIS B 1 127 ? 24.220 8.708 -11.215 1.00 69.20 451 HIS B N 1
ATOM 3137 C CA . HIS B 1 127 ? 23.072 7.862 -11.518 1.00 70.98 451 HIS B CA 1
ATOM 3138 C C . HIS B 1 127 ? 21.885 8.728 -11.905 1.00 69.10 451 HIS B C 1
ATOM 3139 O O . HIS B 1 127 ? 21.658 9.783 -11.312 1.00 68.04 451 HIS B O 1
ATOM 3146 N N . LEU B 1 128 ? 21.136 8.287 -12.910 1.00 68.26 452 LEU B N 1
ATOM 3147 C CA . LEU B 1 128 ? 19.977 9.033 -13.387 1.00 66.33 452 LEU B CA 1
ATOM 3148 C C . LEU B 1 128 ? 18.794 8.937 -12.428 1.00 66.33 452 LEU B C 1
ATOM 3149 O O . LEU B 1 128 ? 18.592 7.915 -11.773 1.00 67.82 452 LEU B O 1
ATOM 3154 N N . VAL B 1 129 ? 18.017 10.012 -12.354 1.00 63.74 453 VAL B N 1
ATOM 3155 C CA . VAL B 1 129 ? 16.850 10.062 -11.482 1.0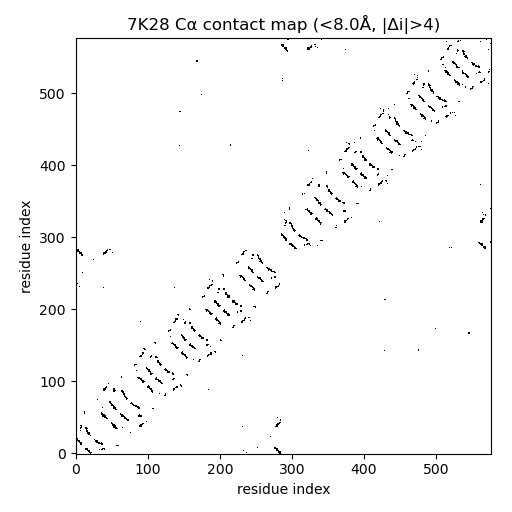0 62.73 453 VAL B CA 1
ATOM 3156 C C . VAL B 1 129 ? 15.607 10.461 -12.271 1.00 56.57 453 VAL B C 1
ATOM 3157 O O . VAL B 1 129 ? 15.640 10.541 -13.499 1.00 53.90 453 VAL B O 1
ATOM 3161 N N . ALA B 1 130 ? 14.513 10.711 -11.560 1.00 52.65 454 ALA B N 1
ATOM 3162 C CA . ALA B 1 130 ? 13.261 11.103 -12.197 1.00 50.89 454 ALA B CA 1
ATOM 3163 C C . ALA B 1 130 ? 13.453 12.336 -13.074 1.00 48.37 454 ALA B C 1
ATOM 3164 O O . ALA B 1 130 ? 13.874 13.387 -12.591 1.00 47.10 454 ALA B O 1
ATOM 3166 N N . PRO B 1 131 ? 13.144 12.207 -14.372 1.00 47.84 455 PRO B N 1
ATOM 3167 C CA . PRO B 1 131 ? 13.280 13.306 -15.333 1.00 45.18 455 PRO B CA 1
ATOM 3168 C C . PRO B 1 131 ? 12.252 14.407 -15.092 1.00 47.40 455 PRO B C 1
ATOM 3169 O O . PRO B 1 131 ? 11.108 14.117 -14.739 1.00 48.35 455 PRO B O 1
ATOM 3173 N N . MET B 1 132 ? 12.663 15.656 -15.282 1.00 44.13 456 MET B N 1
ATOM 3174 C CA . MET B 1 132 ? 11.774 16.795 -15.085 1.00 45.13 456 MET B CA 1
ATOM 3175 C C . MET B 1 132 ? 10.629 16.792 -16.093 1.00 43.16 456 MET B C 1
ATOM 3176 O O . MET B 1 132 ? 10.787 16.338 -17.226 1.00 42.91 456 MET B O 1
ATOM 3181 N N . LEU B 1 133 ? 9.476 17.301 -15.671 1.00 41.69 457 LEU B N 1
ATOM 3182 C CA . LEU B 1 133 ? 8.302 17.361 -16.533 1.00 41.73 457 LEU B CA 1
ATOM 3183 C C . LEU B 1 133 ? 8.565 18.132 -17.818 1.00 40.36 457 LEU B C 1
ATOM 3184 O O . LEU B 1 133 ? 7.789 18.004 -18.772 1.00 36.94 457 LEU B O 1
ATOM 3189 N N . THR B 1 134 ? 9.647 18.909 -17.864 1.00 38.34 458 THR B N 1
ATOM 3190 C CA . THR B 1 134 ? 9.921 19.852 -18.935 1.00 33.63 458 THR B CA 1
ATOM 3191 C C . THR B 1 134 ? 11.391 19.747 -19.316 1.00 33.90 458 THR B C 1
ATOM 3192 O O . THR B 1 134 ? 12.256 19.625 -18.445 1.00 32.95 458 THR B O 1
ATOM 3196 N N . ARG B 1 135 ? 11.668 19.787 -20.616 1.00 32.34 459 ARG B N 1
ATOM 3197 C CA . ARG B 1 135 ? 13.039 19.957 -21.075 1.00 33.38 459 ARG B CA 1
ATOM 3198 C C . ARG B 1 135 ? 13.478 21.388 -20.799 1.00 30.27 459 ARG B C 1
ATOM 3199 O O . ARG B 1 135 ? 12.788 22.339 -21.176 1.00 32.46 459 ARG B O 1
ATOM 3207 N N . ARG B 1 136 ? 14.611 21.553 -20.118 1.00 28.80 460 ARG B N 1
ATOM 3208 C CA . ARG B 1 136 ? 15.053 22.879 -19.694 1.00 25.52 460 ARG B CA 1
ATOM 3209 C C . ARG B 1 136 ? 16.547 23.035 -19.912 1.00 29.98 460 ARG B C 1
ATOM 3210 O O . ARG B 1 136 ? 17.340 22.297 -19.323 1.00 32.00 460 ARG B O 1
ATOM 3218 N N . ILE B 1 137 ? 16.930 23.990 -20.756 1.00 29.29 461 ILE B N 1
ATOM 3219 C CA . ILE B 1 137 ? 18.305 24.464 -20.788 1.00 29.72 461 ILE B CA 1
ATOM 3220 C C . ILE B 1 137 ? 18.286 25.934 -20.388 1.00 31.16 461 ILE B C 1
ATOM 3221 O O . ILE B 1 137 ? 17.265 26.617 -20.488 1.00 30.83 461 ILE B O 1
ATOM 3226 N N . GLY B 1 138 ? 19.436 26.424 -19.939 1.00 30.67 462 GLY B N 1
ATOM 3227 C CA . GLY B 1 138 ? 19.474 27.734 -19.304 1.00 28.21 462 GLY B CA 1
ATOM 3228 C C . GLY B 1 138 ? 18.583 27.808 -18.085 1.00 30.71 462 GLY B C 1
ATOM 3229 O O . GLY B 1 138 ? 17.977 28.854 -17.814 1.00 28.81 462 GLY B O 1
ATOM 3230 N N . VAL B 1 139 ? 18.497 26.720 -17.340 1.00 29.82 463 VAL B N 1
ATOM 3231 C CA . VAL B 1 139 ? 17.567 26.592 -16.227 1.00 27.37 463 VAL B CA 1
ATOM 3232 C C . VAL B 1 139 ? 18.257 27.031 -14.946 1.00 30.05 463 VAL B C 1
ATOM 3233 O O . VAL B 1 139 ? 19.430 26.719 -14.721 1.00 32.15 463 VAL B O 1
ATOM 3237 N N . GLY B 1 140 ? 17.530 27.759 -14.102 1.00 29.61 464 GLY B N 1
ATOM 3238 C CA . GLY B 1 140 ? 18.036 28.135 -12.793 1.00 32.90 464 GLY B CA 1
ATOM 3239 C C . GLY B 1 140 ? 17.648 27.080 -11.771 1.00 38.22 464 GLY B C 1
ATOM 3240 O O . GLY B 1 140 ? 16.577 26.496 -11.842 1.00 44.19 464 GLY B O 1
ATOM 3241 N N . VAL B 1 141 ? 18.549 26.805 -10.840 1.00 37.29 465 VAL B N 1
ATOM 3242 C CA . VAL B 1 141 ? 18.329 25.720 -9.896 1.00 39.77 465 VAL B CA 1
ATOM 3243 C C . VAL B 1 141 ? 18.652 26.202 -8.496 1.00 45.33 465 VAL B C 1
ATOM 3244 O O . VAL B 1 141 ? 19.657 26.888 -8.277 1.00 55.10 465 VAL B O 1
ATOM 3248 N N . ALA B 1 142 ? 17.787 25.850 -7.553 1.00 41.81 466 ALA B N 1
ATOM 3249 C CA . ALA B 1 142 ? 17.995 26.222 -6.165 1.00 47.38 466 ALA B CA 1
ATOM 3250 C C . ALA B 1 142 ? 17.511 25.088 -5.275 1.00 50.38 466 ALA B C 1
ATOM 3251 O O . ALA B 1 142 ? 16.730 24.236 -5.695 1.00 52.36 466 ALA B O 1
ATOM 3253 N N . VAL B 1 143 ? 18.013 25.052 -4.046 1.00 50.56 467 VAL B N 1
ATOM 3254 C CA . VAL B 1 143 ? 17.637 24.012 -3.097 1.00 54.70 467 VAL B CA 1
ATOM 3255 C C . VAL B 1 143 ? 17.065 24.684 -1.862 1.00 57.85 467 VAL B C 1
ATOM 3256 O O . VAL B 1 143 ? 17.713 25.552 -1.263 1.00 57.92 467 VAL B O 1
ATOM 3260 N N . LEU B 1 144 ? 15.851 24.284 -1.485 1.00 60.18 468 LEU B N 1
ATOM 3261 C CA . LEU B 1 144 ? 15.155 24.856 -0.338 1.00 62.29 468 LEU B CA 1
ATOM 3262 C C . LEU B 1 144 ? 14.390 23.758 0.384 1.00 66.94 468 LEU B C 1
ATOM 3263 O O . LEU B 1 144 ? 13.621 23.025 -0.246 1.00 63.55 468 LEU B O 1
ATOM 3268 N N . ASN B 1 145 ? 14.624 23.627 1.694 1.00 72.85 469 ASN B N 1
ATOM 3269 C CA . ASN B 1 145 ? 13.943 22.632 2.527 1.00 75.26 469 ASN B CA 1
ATOM 3270 C C . ASN B 1 145 ? 14.154 21.218 1.995 1.00 75.09 469 ASN B C 1
ATOM 3271 O O . ASN B 1 145 ? 13.231 20.400 1.988 1.00 73.79 469 ASN B O 1
ATOM 3276 N N . ARG B 1 146 ? 15.370 20.942 1.518 1.00 76.89 470 ARG B N 1
ATOM 3277 C CA . ARG B 1 146 ? 15.754 19.626 1.004 1.00 76.97 470 ARG B CA 1
ATOM 3278 C C . ARG B 1 146 ? 15.013 19.291 -0.292 1.00 71.66 470 ARG B C 1
ATOM 3279 O O . ARG B 1 146 ? 15.000 18.138 -0.728 1.00 72.75 470 ARG B O 1
ATOM 3287 N N . LEU B 1 147 ? 14.394 20.289 -0.926 1.00 65.62 471 LEU B N 1
ATOM 3288 C CA . LEU B 1 147 ? 13.686 20.107 -2.188 1.00 59.32 471 LEU B CA 1
ATOM 3289 C C . LEU B 1 147 ? 14.399 20.887 -3.281 1.00 56.16 471 LEU B C 1
ATOM 3290 O O . LEU B 1 147 ? 14.921 21.978 -3.026 1.00 54.42 471 LEU B O 1
ATOM 3295 N N . LEU B 1 148 ? 14.434 20.342 -4.499 1.00 53.28 472 LEU B N 1
ATOM 3296 C CA . LEU B 1 148 ? 15.244 20.955 -5.553 1.00 51.99 472 LEU B CA 1
ATOM 3297 C C . LEU B 1 148 ? 14.341 21.600 -6.599 1.00 50.57 472 LEU B C 1
ATOM 3298 O O . LEU B 1 148 ? 13.513 20.921 -7.202 1.00 56.93 472 LEU B O 1
ATOM 3303 N N . TYR B 1 149 ? 14.522 22.897 -6.839 1.00 45.27 473 TYR B N 1
ATOM 3304 C CA . TYR B 1 149 ? 13.684 23.660 -7.756 1.00 40.16 473 TYR B CA 1
ATOM 3305 C C . TYR B 1 149 ? 14.434 23.968 -9.045 1.00 41.10 473 TYR B C 1
ATOM 3306 O O . TYR B 1 149 ? 15.564 24.475 -9.009 1.00 43.19 473 TYR B O 1
ATOM 3315 N N . ALA B 1 150 ? 13.786 23.672 -10.170 1.00 33.94 474 ALA B N 1
ATOM 3316 C CA . ALA B 1 150 ? 14.225 24.073 -11.499 1.00 31.79 474 ALA B CA 1
ATOM 3317 C C . ALA B 1 150 ? 13.286 25.155 -12.010 1.00 33.04 474 ALA B C 1
ATOM 3318 O O . ALA B 1 150 ? 12.068 24.959 -12.042 1.00 36.24 474 ALA B O 1
ATOM 3320 N N . VAL B 1 151 ? 13.857 26.282 -12.421 1.00 32.06 475 VAL B N 1
ATOM 3321 C CA . VAL B 1 151 ? 13.137 27.529 -12.626 1.00 31.04 475 VAL B CA 1
ATOM 3322 C C . VAL B 1 151 ? 13.483 28.068 -14.008 1.00 32.10 475 VAL B C 1
ATOM 3323 O O . VAL B 1 151 ? 14.661 28.295 -14.313 1.00 31.15 475 VAL B O 1
ATOM 3327 N N . GLY B 1 152 ? 12.458 28.294 -14.830 1.00 31.46 476 GLY B N 1
ATOM 3328 C CA . GLY B 1 152 ? 12.634 28.925 -16.124 1.00 26.81 476 GLY B CA 1
ATOM 3329 C C . GLY B 1 152 ? 13.398 28.039 -17.095 1.00 32.49 476 GLY B C 1
ATOM 3330 O O . GLY B 1 152 ? 13.448 26.813 -16.956 1.00 27.79 476 GLY B O 1
ATOM 3331 N N . GLY B 1 153 ? 14.021 28.674 -18.078 1.00 28.88 477 GLY B N 1
ATOM 3332 C CA . GLY B 1 153 ? 14.795 27.986 -19.084 1.00 27.48 477 GLY B CA 1
ATOM 3333 C C . GLY B 1 153 ? 14.122 27.960 -20.444 1.00 26.22 477 GLY B C 1
ATOM 3334 O O . GLY B 1 153 ? 13.198 28.724 -20.736 1.00 27.25 477 GLY B O 1
ATOM 3335 N N . PHE B 1 154 ? 14.597 27.040 -21.283 1.00 26.91 478 PHE B N 1
ATOM 3336 C CA . PHE B 1 154 ? 14.237 26.952 -22.693 1.00 27.60 478 PHE B CA 1
ATOM 3337 C C . PHE B 1 154 ? 14.077 25.487 -23.064 1.00 29.48 478 PHE B C 1
ATOM 3338 O O . PHE B 1 154 ? 14.991 24.693 -22.833 1.00 27.87 478 PHE B O 1
ATOM 3346 N N . ASP B 1 155 ? 12.922 25.119 -23.622 1.00 26.85 479 ASP B N 1
ATOM 3347 C CA . ASP B 1 155 ? 12.646 23.723 -23.942 1.00 29.64 479 ASP B CA 1
ATOM 3348 C C . ASP B 1 155 ? 13.028 23.359 -25.372 1.00 30.88 479 ASP B C 1
ATOM 3349 O O . ASP B 1 155 ? 12.767 22.235 -25.810 1.00 31.49 479 ASP B O 1
ATOM 3354 N N . GLY B 1 156 ? 13.656 24.280 -26.102 1.00 31.59 480 GLY B N 1
ATOM 3355 C CA . GLY B 1 156 ? 14.003 24.112 -27.491 1.00 36.53 480 GLY B CA 1
ATOM 3356 C C . GLY B 1 156 ? 13.102 24.881 -28.435 1.00 38.15 480 GLY B C 1
ATOM 3357 O O . GLY B 1 156 ? 13.528 25.228 -29.543 1.00 35.73 480 GLY B O 1
ATOM 3358 N N . THR B 1 157 ? 11.875 25.159 -28.014 1.00 37.87 481 THR B N 1
ATOM 3359 C CA . THR B 1 157 ? 10.913 25.962 -28.757 1.00 33.48 481 THR B CA 1
ATOM 3360 C C . THR B 1 157 ? 10.369 27.123 -27.946 1.00 33.36 481 THR B C 1
ATOM 3361 O O . THR B 1 157 ? 10.273 28.239 -28.461 1.00 33.73 481 THR B O 1
ATOM 3365 N N . ASN B 1 158 ? 10.038 26.896 -26.678 1.00 30.55 482 ASN B N 1
ATOM 3366 C CA . ASN B 1 158 ? 9.473 27.924 -25.819 1.00 27.13 482 ASN B CA 1
ATOM 3367 C C . ASN B 1 158 ? 10.422 28.211 -24.667 1.00 28.21 482 ASN B C 1
ATOM 3368 O O . ASN B 1 158 ? 11.052 27.299 -24.123 1.00 31.93 482 ASN B O 1
ATOM 3373 N N . ARG B 1 159 ? 10.517 29.481 -24.300 1.00 24.76 483 ARG B N 1
ATOM 3374 C CA . ARG B 1 159 ? 11.148 29.870 -23.055 1.00 23.69 483 ARG B CA 1
ATOM 3375 C C . ARG B 1 159 ? 10.081 29.846 -21.973 1.00 25.84 483 ARG B C 1
ATOM 3376 O O . ARG B 1 159 ? 8.892 30.018 -22.252 1.00 25.56 483 ARG B O 1
ATOM 3384 N N . LEU B 1 160 ? 10.510 29.615 -20.738 1.00 25.61 484 LEU B N 1
ATOM 3385 C CA . LEU B 1 160 ? 9.619 29.141 -19.692 1.00 26.23 484 LEU B CA 1
ATOM 3386 C C . LEU B 1 160 ? 9.546 30.125 -18.537 1.00 27.97 484 LEU B C 1
ATOM 3387 O O . LEU B 1 160 ? 10.558 30.715 -18.139 1.00 26.90 484 LEU B O 1
ATOM 3392 N N . ASN B 1 161 ? 8.327 30.287 -18.014 1.00 25.71 485 ASN B N 1
ATOM 3393 C CA . ASN B 1 161 ? 8.106 30.900 -16.715 1.00 25.61 485 ASN B CA 1
ATOM 3394 C C . ASN B 1 161 ? 7.750 29.866 -15.663 1.00 26.51 485 ASN B C 1
ATOM 3395 O O . ASN B 1 161 ? 7.611 30.215 -14.487 1.00 28.81 485 ASN B O 1
ATOM 3400 N N . SER B 1 162 ? 7.595 28.607 -16.067 1.00 27.31 486 SER B N 1
ATOM 3401 C CA . SER B 1 162 ? 7.233 27.552 -15.140 1.00 28.40 486 SER B CA 1
ATOM 3402 C C . SER B 1 162 ? 8.420 27.208 -14.252 1.00 31.50 486 SER B C 1
ATOM 3403 O O . SER B 1 162 ? 9.581 27.455 -14.589 1.00 34.87 486 SER B O 1
ATOM 3406 N N . ALA B 1 163 ? 8.106 26.625 -13.103 1.00 31.41 487 ALA B N 1
ATOM 3407 C CA . ALA B 1 163 ? 9.105 26.081 -12.205 1.00 32.76 487 ALA B CA 1
ATOM 3408 C C . ALA B 1 163 ? 8.566 24.775 -11.659 1.00 35.01 487 ALA B C 1
ATOM 3409 O O . ALA B 1 163 ? 7.358 24.622 -11.458 1.00 33.51 487 ALA B O 1
ATOM 3411 N N . GLU B 1 164 ? 9.468 23.837 -11.410 1.00 36.50 488 GLU B N 1
ATOM 3412 C CA . GLU B 1 164 ? 9.062 22.552 -10.874 1.00 42.03 488 GLU B CA 1
ATOM 3413 C C . GLU B 1 164 ? 9.992 22.171 -9.740 1.00 46.48 488 GLU B C 1
ATOM 3414 O O . GLU B 1 164 ? 11.113 22.672 -9.623 1.00 49.34 488 GLU B O 1
ATOM 3420 N N . CYS B 1 165 ? 9.500 21.268 -8.903 1.00 45.37 489 CYS B N 1
ATOM 3421 C CA . CYS B 1 165 ? 10.131 20.931 -7.642 1.00 47.73 489 CYS B CA 1
ATOM 3422 C C . CYS B 1 165 ? 10.298 19.423 -7.595 1.00 47.91 489 CYS B C 1
ATOM 3423 O O . CYS B 1 165 ? 9.340 18.675 -7.825 1.00 45.36 489 CYS B O 1
ATOM 3426 N N . TYR B 1 166 ? 11.520 18.992 -7.317 1.00 49.48 490 TYR B N 1
ATOM 3427 C CA . TYR B 1 166 ? 11.873 17.591 -7.207 1.00 50.33 490 TYR B CA 1
ATOM 3428 C C . TYR B 1 166 ? 11.886 17.224 -5.734 1.00 52.88 490 TYR B C 1
ATOM 3429 O O . TYR B 1 166 ? 12.556 17.892 -4.922 1.00 51.28 490 TYR B O 1
ATOM 3438 N N . TYR B 1 167 ? 11.112 16.184 -5.415 1.00 55.61 491 TYR B N 1
ATOM 3439 C CA . TYR B 1 167 ? 11.035 15.539 -4.120 1.00 59.32 491 TYR B CA 1
ATOM 3440 C C . TYR B 1 167 ? 11.915 14.302 -4.148 1.00 61.25 491 TYR B C 1
ATOM 3441 O O . TYR B 1 167 ? 11.594 13.328 -4.863 1.00 62.43 491 TYR B O 1
ATOM 3450 N N . PRO B 1 168 ? 13.076 14.350 -3.485 1.00 60.10 492 PRO B N 1
ATOM 3451 C CA . PRO B 1 168 ? 13.995 13.202 -3.478 1.00 62.08 492 PRO B CA 1
ATOM 3452 C C . PRO B 1 168 ? 13.456 11.986 -2.750 1.00 66.96 492 PRO B C 1
ATOM 3453 O O . PRO B 1 168 ? 13.824 10.858 -3.106 1.00 66.12 492 PRO B O 1
ATOM 3457 N N . GLU B 1 169 ? 12.607 12.174 -1.736 1.00 73.05 493 GLU B N 1
ATOM 3458 C CA . GLU B 1 169 ? 12.181 11.039 -0.925 1.00 77.95 493 GLU B CA 1
ATOM 3459 C C . GLU B 1 169 ? 11.210 10.151 -1.687 1.00 77.93 493 GLU B C 1
ATOM 3460 O O . GLU B 1 169 ? 11.050 8.972 -1.353 1.00 80.33 493 GLU B O 1
ATOM 3466 N N . ARG B 1 170 ? 10.562 10.698 -2.710 1.00 75.19 494 ARG B N 1
ATOM 3467 C CA . ARG B 1 170 ? 9.702 9.939 -3.600 1.00 73.95 494 ARG B CA 1
ATOM 3468 C C . ARG B 1 170 ? 10.175 9.980 -5.046 1.00 68.77 494 ARG B C 1
ATOM 3469 O O . ARG B 1 170 ? 9.520 9.388 -5.913 1.00 67.92 494 ARG B O 1
ATOM 3477 N N . ASN B 1 171 ? 11.289 10.661 -5.328 1.00 66.13 495 ASN B N 1
ATOM 3478 C CA . ASN B 1 171 ? 11.887 10.720 -6.662 1.00 60.96 495 ASN B CA 1
ATOM 3479 C C . ASN B 1 171 ? 10.868 11.178 -7.704 1.00 58.94 495 ASN B C 1
ATOM 3480 O O . ASN B 1 171 ? 10.581 10.485 -8.681 1.00 53.25 495 ASN B O 1
ATOM 3485 N N . GLU B 1 172 ? 10.299 12.365 -7.481 1.00 63.67 496 GLU B N 1
ATOM 3486 C CA . GLU B 1 172 ? 9.290 12.807 -8.439 1.00 61.93 496 GLU B CA 1
ATOM 3487 C C . GLU B 1 172 ? 9.244 14.326 -8.527 1.00 58.52 496 GLU B C 1
ATOM 3488 O O . GLU B 1 172 ? 9.544 15.036 -7.563 1.00 58.74 496 GLU B O 1
ATOM 3494 N N . TRP B 1 173 ? 8.877 14.812 -9.712 1.00 51.71 497 TRP B N 1
ATOM 3495 C CA . TRP B 1 173 ? 8.761 16.236 -9.989 1.00 50.39 497 TRP B CA 1
ATOM 3496 C C . TRP B 1 173 ? 7.298 16.663 -9.985 1.00 51.72 497 TRP B C 1
ATOM 3497 O O . TRP B 1 173 ? 6.429 15.943 -10.487 1.00 50.88 497 TRP B O 1
ATOM 3508 N N . ARG B 1 174 ? 7.033 17.837 -9.416 1.00 55.89 498 ARG B N 1
ATOM 3509 C CA . ARG B 1 174 ? 5.705 18.437 -9.455 1.00 57.43 498 ARG B CA 1
ATOM 3510 C C . ARG B 1 174 ? 5.830 19.922 -9.762 1.00 55.07 498 ARG B C 1
ATOM 3511 O O . ARG B 1 174 ? 6.716 20.603 -9.239 1.00 53.81 498 ARG B O 1
ATOM 3519 N N . MET B 1 175 ? 4.957 20.405 -10.637 1.00 53.36 499 MET B N 1
ATOM 3520 C CA . MET B 1 175 ? 4.937 21.814 -10.999 1.00 52.26 499 MET B CA 1
ATOM 3521 C C . MET B 1 175 ? 4.460 22.676 -9.833 1.00 52.81 499 MET B C 1
ATOM 3522 O O . MET B 1 175 ? 3.597 22.271 -9.051 1.00 51.12 499 MET B O 1
ATOM 3527 N N . ILE B 1 176 ? 5.046 23.867 -9.708 1.00 38.97 500 ILE B N 1
ATOM 3528 C CA . ILE B 1 176 ? 4.595 24.849 -8.726 1.00 36.25 500 ILE B CA 1
ATOM 3529 C C . ILE B 1 176 ? 4.049 26.058 -9.475 1.00 35.89 500 ILE B C 1
ATOM 3530 O O . ILE B 1 176 ? 3.863 26.007 -10.696 1.00 30.66 500 ILE B O 1
ATOM 3535 N N . THR B 1 177 ? 3.758 27.135 -8.746 1.00 39.02 501 THR B N 1
ATOM 3536 C CA . THR B 1 177 ? 3.297 28.367 -9.376 1.00 37.63 501 THR B CA 1
ATOM 3537 C C . THR B 1 177 ? 4.342 28.901 -10.349 1.00 34.67 501 THR B C 1
ATOM 3538 O O . THR B 1 177 ? 5.539 28.920 -10.049 1.00 32.65 501 THR B O 1
ATOM 3542 N N . ALA B 1 178 ? 3.883 29.324 -11.523 1.00 33.31 502 ALA B N 1
ATOM 3543 C CA . ALA B 1 178 ? 4.780 29.886 -12.518 1.00 30.95 502 ALA B CA 1
ATOM 3544 C C . ALA B 1 178 ? 5.211 31.292 -12.117 1.00 32.57 502 ALA B C 1
ATOM 3545 O O . ALA B 1 178 ? 4.514 32.002 -11.388 1.00 32.61 502 ALA B O 1
ATOM 3547 N N . MET B 1 179 ? 6.383 31.690 -12.604 1.00 31.21 503 MET B N 1
ATOM 3548 C CA . MET B 1 179 ? 6.832 33.058 -12.411 1.00 34.69 503 MET B CA 1
ATOM 3549 C C . MET B 1 179 ? 5.912 34.029 -13.149 1.00 36.35 503 MET B C 1
ATOM 3550 O O . MET B 1 179 ? 5.155 33.652 -14.047 1.00 38.49 503 MET B O 1
ATOM 3555 N N . ASN B 1 180 ? 5.997 35.305 -12.764 1.00 38.09 504 ASN B N 1
ATOM 3556 C CA . ASN B 1 180 ? 5.293 36.348 -13.503 1.00 41.80 504 ASN B CA 1
ATOM 3557 C C . ASN B 1 180 ? 5.930 36.610 -14.860 1.00 44.83 504 ASN B C 1
ATOM 3558 O O . ASN B 1 180 ? 5.246 37.056 -15.790 1.00 47.95 504 ASN B O 1
ATOM 3563 N N . THR B 1 181 ? 7.226 36.348 -14.994 1.00 40.90 505 THR B N 1
ATOM 3564 C CA . THR B 1 181 ? 7.970 36.657 -16.205 1.00 36.82 505 THR B CA 1
ATOM 3565 C C . THR B 1 181 ? 8.621 35.397 -16.754 1.00 29.47 505 THR B C 1
ATOM 3566 O O . THR B 1 181 ? 9.155 34.579 -15.998 1.00 27.93 505 THR B O 1
ATOM 3570 N N . ILE B 1 182 ? 8.568 35.247 -18.077 1.00 27.88 506 ILE B N 1
ATOM 3571 C CA . ILE B 1 182 ? 9.294 34.175 -18.743 1.00 28.22 506 ILE B CA 1
ATOM 3572 C C . ILE B 1 182 ? 10.781 34.502 -18.724 1.00 27.26 506 ILE B C 1
ATOM 3573 O O . ILE B 1 182 ? 11.191 35.616 -19.078 1.00 29.19 506 ILE B O 1
ATOM 3578 N N . ARG B 1 183 ? 11.597 33.534 -18.306 1.00 25.81 507 ARG B N 1
ATOM 3579 C CA . ARG B 1 183 ? 13.028 33.757 -18.125 1.00 28.19 507 ARG B CA 1
ATOM 3580 C C . ARG B 1 183 ? 13.781 32.507 -18.540 1.00 30.95 507 ARG B C 1
ATOM 3581 O O . ARG B 1 183 ? 13.590 31.438 -17.953 1.00 31.94 507 ARG B O 1
ATOM 3589 N N . SER B 1 184 ? 14.632 32.641 -19.545 1.00 28.33 508 SER B N 1
ATOM 3590 C CA . SER B 1 184 ? 15.672 31.667 -19.821 1.00 28.93 508 SER B CA 1
ATOM 3591 C C . SER B 1 184 ? 17.011 32.343 -19.574 1.00 28.66 508 SER B C 1
ATOM 3592 O O . SER B 1 184 ? 17.160 33.542 -19.826 1.00 29.24 508 SER B O 1
ATOM 3595 N N . GLY B 1 185 ? 17.981 31.578 -19.082 1.00 29.10 509 GLY B N 1
ATOM 3596 C CA . GLY B 1 185 ? 19.267 32.153 -18.731 1.00 27.42 509 GLY B CA 1
ATOM 3597 C C . GLY B 1 185 ? 19.214 33.193 -17.633 1.00 32.02 509 GLY B C 1
ATOM 3598 O O . GLY B 1 185 ? 19.985 34.157 -17.664 1.00 41.34 509 GLY B O 1
ATOM 3599 N N . ALA B 1 186 ? 18.312 33.031 -16.668 1.00 30.53 510 ALA B N 1
ATOM 3600 C CA . ALA B 1 186 ? 18.264 33.880 -15.488 1.00 36.17 510 ALA B CA 1
ATOM 3601 C C . ALA B 1 186 ? 19.261 33.391 -14.439 1.00 39.67 510 ALA B C 1
ATOM 3602 O O . ALA B 1 186 ? 19.830 32.300 -14.539 1.00 39.71 510 ALA B O 1
ATOM 3604 N N . GLY B 1 187 ? 19.495 34.230 -13.428 1.00 40.62 511 GLY B N 1
ATOM 3605 C CA . GLY B 1 187 ? 20.222 33.820 -12.250 1.00 41.54 511 GLY B CA 1
ATOM 3606 C C . GLY B 1 187 ? 19.240 33.471 -11.151 1.00 44.08 511 GLY B C 1
ATOM 3607 O O . GLY B 1 187 ? 18.391 34.285 -10.789 1.00 45.66 511 GLY B O 1
ATOM 3608 N N . VAL B 1 188 ? 19.362 32.258 -10.616 1.00 44.49 512 VAL B N 1
ATOM 3609 C CA . VAL B 1 188 ? 18.402 31.727 -9.654 1.00 45.52 512 VAL B CA 1
ATOM 3610 C C . VAL B 1 188 ? 19.143 31.213 -8.426 1.00 48.23 512 VAL B C 1
ATOM 3611 O O . VAL B 1 188 ? 20.089 30.427 -8.550 1.00 43.71 512 VAL B O 1
ATOM 3615 N N . CYS B 1 189 ? 18.716 31.661 -7.246 1.00 50.42 513 CYS B N 1
ATOM 3616 C CA . CYS B 1 189 ? 19.361 31.252 -6.002 1.00 49.78 513 CYS B CA 1
ATOM 3617 C C . CYS B 1 189 ? 18.324 31.194 -4.884 1.00 51.30 513 CYS B C 1
ATOM 3618 O O . CYS B 1 189 ? 17.160 31.542 -5.076 1.00 53.63 513 CYS B O 1
ATOM 3621 N N . VAL B 1 190 ? 18.747 30.697 -3.720 1.00 52.70 514 VAL B N 1
ATOM 3622 C CA . VAL B 1 190 ? 17.928 30.671 -2.507 1.00 58.81 514 VAL B CA 1
ATOM 3623 C C . VAL B 1 190 ? 18.475 31.669 -1.495 1.00 69.74 514 VAL B C 1
ATOM 3624 O O . VAL B 1 190 ? 19.692 31.752 -1.290 1.00 73.32 514 VAL B O 1
ATOM 3628 N N . LEU B 1 191 ? 17.575 32.440 -0.878 1.00 79.26 515 LEU B N 1
ATOM 3629 C CA . LEU B 1 191 ? 17.930 33.297 0.248 1.00 91.47 515 LEU B CA 1
ATOM 3630 C C . LEU B 1 191 ? 16.797 33.248 1.268 1.00 102.69 515 LEU B C 1
ATOM 3631 O O . LEU B 1 191 ? 15.623 33.358 0.897 1.00 102.59 515 LEU B O 1
ATOM 3636 N N . HIS B 1 192 ? 17.148 33.064 2.546 1.00 112.71 516 HIS B N 1
ATOM 3637 C CA . HIS B 1 192 ? 16.184 32.827 3.631 1.00 116.61 516 HIS B CA 1
ATOM 3638 C C . HIS B 1 192 ? 15.365 31.597 3.259 1.00 112.95 516 HIS B C 1
ATOM 3639 O O . HIS B 1 192 ? 15.952 30.513 3.104 1.00 111.97 516 HIS B O 1
ATOM 3641 N N . ASN B 1 193 ? 14.048 31.697 3.116 1.00 108.69 517 ASN B N 1
ATOM 3642 C CA . ASN B 1 193 ? 13.212 30.598 2.660 1.00 98.93 517 ASN B CA 1
ATOM 3643 C C . ASN B 1 193 ? 12.525 30.986 1.356 1.00 88.60 517 ASN B C 1
ATOM 3644 O O . ASN B 1 193 ? 11.367 30.642 1.111 1.00 87.28 517 ASN B O 1
ATOM 3649 N N . CYS B 1 194 ? 13.237 31.725 0.505 1.00 81.69 518 CYS B N 1
ATOM 3650 C CA . CYS B 1 194 ? 12.676 32.213 -0.745 1.00 72.87 518 CYS B CA 1
ATOM 3651 C C . CYS B 1 194 ? 13.623 31.929 -1.900 1.00 64.34 518 CYS B C 1
ATOM 3652 O O . CYS B 1 194 ? 14.843 31.838 -1.726 1.00 62.64 518 CYS B O 1
ATOM 3655 N N . ILE B 1 195 ? 13.037 31.784 -3.085 1.00 57.49 519 ILE B N 1
ATOM 3656 C CA . ILE B 1 195 ? 13.793 31.552 -4.314 1.00 52.36 519 ILE B CA 1
ATOM 3657 C C . ILE B 1 195 ? 13.811 32.840 -5.126 1.00 51.95 519 ILE B C 1
ATOM 3658 O O . ILE B 1 195 ? 12.755 33.349 -5.501 1.00 54.83 519 ILE B O 1
ATOM 3663 N N . TYR B 1 196 ? 14.994 33.337 -5.461 1.00 48.26 520 TYR B N 1
ATOM 3664 C CA . TYR B 1 196 ? 15.101 34.541 -6.271 1.00 47.52 520 TYR B CA 1
ATOM 3665 C C . TYR B 1 196 ? 15.471 34.171 -7.701 1.00 45.93 520 TYR B C 1
ATOM 3666 O O . TYR B 1 196 ? 16.339 33.320 -7.929 1.00 45.15 520 TYR B O 1
ATOM 3675 N N . ALA B 1 197 ? 14.803 34.821 -8.655 1.00 46.17 521 ALA B N 1
ATOM 3676 C CA . ALA B 1 197 ? 15.089 34.708 -10.079 1.00 44.05 521 ALA B CA 1
ATOM 3677 C C . ALA B 1 197 ? 15.290 36.114 -10.621 1.00 42.40 521 ALA B C 1
ATOM 3678 O O . ALA B 1 197 ? 14.372 36.942 -10.567 1.00 43.91 521 ALA B O 1
ATOM 3680 N N . ALA B 1 198 ? 16.495 36.384 -11.116 1.00 42.35 522 ALA B N 1
ATOM 3681 C CA . ALA B 1 198 ? 16.924 37.708 -11.538 1.00 43.21 522 ALA B CA 1
ATOM 3682 C C . ALA B 1 198 ? 17.302 37.668 -13.010 1.00 43.75 522 ALA B C 1
ATOM 3683 O O . ALA B 1 198 ? 18.070 36.795 -13.436 1.00 46.76 522 ALA B O 1
ATOM 3685 N N . GLY B 1 199 ? 16.764 38.613 -13.776 1.00 41.88 523 GLY B N 1
ATOM 3686 C CA . GLY B 1 199 ? 17.099 38.776 -15.172 1.00 40.40 523 GLY B CA 1
ATOM 3687 C C . GLY B 1 199 ? 16.663 37.599 -16.023 1.00 38.81 523 GLY B C 1
ATOM 3688 O O . GLY B 1 199 ? 15.647 36.939 -15.772 1.00 35.55 523 GLY B O 1
ATOM 3689 N N . GLY B 1 200 ? 17.454 37.333 -17.052 1.00 36.66 524 GLY B N 1
ATOM 3690 C CA . GLY B 1 200 ? 17.162 36.312 -18.034 1.00 35.24 524 GLY B CA 1
ATOM 3691 C C . GLY B 1 200 ? 16.751 36.921 -19.362 1.00 39.49 524 GLY B C 1
ATOM 3692 O O . GLY B 1 200 ? 16.912 38.118 -19.614 1.00 40.17 524 GLY B O 1
ATOM 3693 N N . TYR B 1 201 ? 16.197 36.066 -20.215 1.00 40.05 525 TYR B N 1
ATOM 3694 C CA . TYR B 1 201 ? 15.773 36.453 -21.553 1.00 37.12 525 TYR B CA 1
ATOM 3695 C C . TYR B 1 201 ? 14.429 35.798 -21.836 1.00 32.55 525 TYR B C 1
ATOM 3696 O O . TYR B 1 201 ? 14.295 34.579 -21.693 1.00 31.25 525 TYR B O 1
ATOM 3705 N N . ASP B 1 202 ? 13.441 36.598 -22.243 1.00 33.64 526 ASP B N 1
ATOM 3706 C CA . ASP B 1 202 ? 12.082 36.106 -22.439 1.00 36.46 526 ASP B CA 1
ATOM 3707 C C . ASP B 1 202 ? 11.763 35.819 -23.901 1.00 41.58 526 ASP B C 1
ATOM 3708 O O . ASP B 1 202 ? 10.588 35.681 -24.255 1.00 46.51 526 ASP B O 1
ATOM 3713 N N . GLY B 1 203 ? 12.780 35.730 -24.754 1.00 39.25 527 GLY B N 1
ATOM 3714 C CA . GLY B 1 203 ? 12.583 35.558 -26.175 1.00 39.00 527 GLY B CA 1
ATOM 3715 C C . GLY B 1 203 ? 12.513 36.838 -26.980 1.00 41.60 527 GLY B C 1
ATOM 3716 O O . GLY B 1 203 ? 12.486 36.770 -28.216 1.00 42.87 527 GLY B O 1
ATOM 3717 N N . GLN B 1 204 ? 12.464 37.993 -26.334 1.00 41.41 528 GLN B N 1
ATOM 3718 C CA . GLN B 1 204 ? 12.540 39.264 -27.045 1.00 45.95 528 GLN B CA 1
ATOM 3719 C C . GLN B 1 204 ? 13.530 40.239 -26.423 1.00 47.90 528 GLN B C 1
ATOM 3720 O O . GLN B 1 204 ? 14.233 40.940 -27.157 1.00 46.55 528 GLN B O 1
ATOM 3726 N N . ASP B 1 205 ? 13.592 40.323 -25.095 1.00 49.91 529 ASP B N 1
ATOM 3727 C CA . ASP B 1 205 ? 14.469 41.276 -24.429 1.00 50.71 529 ASP B CA 1
ATOM 3728 C C . ASP B 1 205 ? 15.154 40.624 -23.237 1.00 49.23 529 ASP B C 1
ATOM 3729 O O . ASP B 1 205 ? 14.573 39.762 -22.572 1.00 50.27 529 ASP B O 1
ATOM 3734 N N . GLN B 1 206 ? 16.393 41.037 -22.976 1.00 48.96 530 GLN B N 1
ATOM 3735 C CA . GLN B 1 206 ? 17.001 40.771 -21.681 1.00 48.76 530 GLN B CA 1
ATOM 3736 C C . GLN B 1 206 ? 16.298 41.580 -20.596 1.00 48.72 530 GLN B C 1
ATOM 3737 O O . GLN B 1 206 ? 15.819 42.693 -20.828 1.00 48.00 530 GLN B O 1
ATOM 3743 N N . LEU B 1 207 ? 16.237 41.002 -19.402 1.00 47.51 531 LEU B N 1
ATOM 3744 C CA . LEU B 1 207 ? 15.450 41.531 -18.300 1.00 45.32 531 LEU B CA 1
ATOM 3745 C C . LEU B 1 207 ? 16.357 41.990 -17.167 1.00 45.74 531 LEU B C 1
ATOM 3746 O O . LEU B 1 207 ? 17.395 41.381 -16.895 1.00 49.86 531 LEU B O 1
ATOM 3751 N N . ASN B 1 208 ? 15.966 43.085 -16.517 1.00 46.48 532 ASN B N 1
ATOM 3752 C CA . ASN B 1 208 ? 16.565 43.467 -15.249 1.00 51.39 532 ASN B CA 1
ATOM 3753 C C . ASN B 1 208 ? 15.654 43.190 -14.062 1.00 53.40 532 ASN B C 1
ATOM 3754 O O . ASN B 1 208 ? 16.095 43.342 -12.917 1.00 57.28 532 ASN B O 1
ATOM 3759 N N . SER B 1 209 ? 14.411 42.781 -14.302 1.00 51.73 533 SER B N 1
ATOM 3760 C CA . SER B 1 209 ? 13.484 42.523 -13.211 1.00 52.95 533 SER B CA 1
ATOM 3761 C C . SER B 1 209 ? 13.948 41.336 -12.377 1.00 49.82 533 SER B C 1
ATOM 3762 O O . SER B 1 209 ? 14.652 40.442 -12.856 1.00 44.84 533 SER B O 1
ATOM 3765 N N . VAL B 1 210 ? 13.534 41.331 -11.115 1.00 50.47 534 VAL B N 1
ATOM 3766 C CA . VAL B 1 210 ? 13.844 40.258 -10.179 1.00 51.97 534 VAL B CA 1
ATOM 3767 C C . VAL B 1 210 ? 12.566 39.909 -9.433 1.00 55.14 534 VAL B C 1
ATOM 3768 O O . VAL B 1 210 ? 11.818 40.799 -9.016 1.00 49.15 534 VAL B O 1
ATOM 3772 N N . GLU B 1 211 ? 12.304 38.615 -9.275 1.00 45.15 535 GLU B N 1
ATOM 3773 C CA . GLU B 1 211 ? 11.154 38.191 -8.489 1.00 44.94 535 GLU B CA 1
ATOM 3774 C C . GLU B 1 211 ? 11.550 37.036 -7.586 1.00 47.01 535 GLU B C 1
ATOM 3775 O O . GLU B 1 211 ? 12.411 36.222 -7.925 1.00 47.17 535 GLU B O 1
ATOM 3781 N N . ARG B 1 212 ? 10.879 36.949 -6.445 1.00 45.92 536 ARG B N 1
ATOM 3782 C CA . ARG B 1 212 ? 11.183 35.946 -5.440 1.00 47.48 536 ARG B CA 1
ATOM 3783 C C . ARG B 1 212 ? 9.928 35.151 -5.119 1.00 46.83 536 ARG B C 1
ATOM 3784 O O . ARG B 1 212 ? 8.820 35.690 -5.066 1.00 47.37 536 ARG B O 1
ATOM 3792 N N . TYR B 1 213 ? 10.128 33.858 -4.927 1.00 43.24 537 TYR B N 1
ATOM 3793 C CA . TYR B 1 213 ? 9.079 32.903 -4.636 1.00 42.50 537 TYR B CA 1
ATOM 3794 C C . TYR B 1 213 ? 9.067 32.683 -3.134 1.00 50.23 537 TYR B C 1
ATOM 3795 O O . TYR B 1 213 ? 10.095 32.307 -2.551 1.00 54.41 537 TYR B O 1
ATOM 3804 N N . ASP B 1 214 ? 7.904 32.926 -2.529 1.00 49.60 538 ASP B N 1
ATOM 3805 C CA . ASP B 1 214 ? 7.634 32.673 -1.122 1.00 53.44 538 ASP B CA 1
ATOM 3806 C C . ASP B 1 214 ? 6.861 31.362 -1.059 1.00 53.08 538 ASP B C 1
ATOM 3807 O O . ASP B 1 214 ? 5.750 31.259 -1.600 1.00 53.07 538 ASP B O 1
ATOM 3812 N N . VAL B 1 215 ? 7.483 30.355 -0.438 1.00 52.87 539 VAL B N 1
ATOM 3813 C CA . VAL B 1 215 ? 6.921 29.007 -0.378 1.00 55.44 539 VAL B CA 1
ATOM 3814 C C . VAL B 1 215 ? 5.631 28.976 0.430 1.00 57.40 539 VAL B C 1
ATOM 3815 O O . VAL B 1 215 ? 4.673 28.284 0.063 1.00 57.20 539 VAL B O 1
ATOM 3819 N N . ALA B 1 216 ? 5.589 29.708 1.547 1.00 59.42 540 ALA B N 1
ATOM 3820 C CA . ALA B 1 216 ? 4.429 29.641 2.432 1.00 61.32 540 ALA B CA 1
ATOM 3821 C C . ALA B 1 216 ? 3.152 30.051 1.710 1.00 62.00 540 ALA B C 1
ATOM 3822 O O . ALA B 1 216 ? 2.127 29.367 1.809 1.00 62.74 540 ALA B O 1
ATOM 3824 N N . THR B 1 217 ? 3.198 31.152 0.968 1.00 60.67 541 THR B N 1
ATOM 3825 C CA . THR B 1 217 ? 2.066 31.608 0.176 1.00 56.80 541 THR B CA 1
ATOM 3826 C C . THR B 1 217 ? 2.076 31.052 -1.241 1.00 53.16 541 THR B C 1
ATOM 3827 O O . THR B 1 217 ? 1.116 31.284 -1.986 1.00 51.82 541 THR B O 1
ATOM 3831 N N . ALA B 1 218 ? 3.123 30.317 -1.618 1.00 48.13 542 ALA B N 1
ATOM 3832 C CA . ALA B 1 218 ? 3.319 29.854 -2.990 1.00 46.72 542 ALA B CA 1
ATOM 3833 C C . ALA B 1 218 ? 3.129 30.994 -3.986 1.00 45.64 542 ALA B C 1
ATOM 3834 O O . ALA B 1 218 ? 2.407 30.872 -4.977 1.00 41.27 542 ALA B O 1
ATOM 3836 N N . THR B 1 219 ? 3.798 32.116 -3.725 1.00 48.10 543 THR B N 1
ATOM 3837 C CA . THR B 1 219 ? 3.572 33.307 -4.535 1.00 45.49 543 THR B CA 1
ATOM 3838 C C . THR B 1 219 ? 4.891 33.915 -5.000 1.00 45.07 543 THR B C 1
ATOM 3839 O O . THR B 1 219 ? 5.849 34.009 -4.229 1.00 43.74 543 THR B O 1
ATOM 3843 N N . TRP B 1 220 ? 4.929 34.332 -6.268 1.00 45.11 544 TRP B N 1
ATOM 3844 C CA . TRP B 1 220 ? 6.053 35.084 -6.815 1.00 43.92 544 TRP B CA 1
ATOM 3845 C C . TRP B 1 220 ? 5.764 36.577 -6.708 1.00 45.58 544 TRP B C 1
ATOM 3846 O O . TRP B 1 220 ? 4.695 37.041 -7.118 1.00 42.00 544 TRP B O 1
ATOM 3857 N N . THR B 1 221 ? 6.718 37.323 -6.152 1.00 46.78 545 THR B N 1
ATOM 3858 C CA . THR B 1 221 ? 6.614 38.767 -5.981 1.00 49.64 545 THR B CA 1
ATOM 3859 C C . THR B 1 221 ? 7.814 39.454 -6.616 1.00 55.65 545 THR B C 1
ATOM 3860 O O . THR B 1 221 ? 8.953 39.034 -6.402 1.00 56.22 545 THR B O 1
ATOM 3864 N N . PHE B 1 222 ? 7.561 40.510 -7.382 1.00 57.85 546 PHE B N 1
ATOM 3865 C CA . PHE B 1 222 ? 8.630 41.256 -8.035 1.00 58.87 546 PHE B CA 1
ATOM 3866 C C . PHE B 1 222 ? 9.289 42.223 -7.055 1.00 61.63 546 PHE B C 1
ATOM 3867 O O . PHE B 1 222 ? 8.628 43.095 -6.492 1.00 59.66 546 PHE B O 1
ATOM 3875 N N . VAL B 1 223 ? 10.594 42.063 -6.856 1.00 63.92 547 VAL B N 1
ATOM 3876 C CA . VAL B 1 223 ? 11.337 42.921 -5.938 1.00 64.18 547 VAL B CA 1
ATOM 3877 C C . VAL B 1 223 ? 12.153 43.977 -6.679 1.00 63.54 547 VAL B C 1
ATOM 3878 O O . VAL B 1 223 ? 11.835 44.343 -7.810 1.00 63.82 547 VAL B O 1
ATOM 3882 N N . ALA B 1 224 ? 13.207 44.461 -6.030 1.00 66.17 548 ALA B N 1
ATOM 3883 C CA . ALA B 1 224 ? 14.072 45.478 -6.617 1.00 67.99 548 ALA B CA 1
ATOM 3884 C C . ALA B 1 224 ? 14.807 44.955 -7.847 1.00 67.84 548 ALA B C 1
ATOM 3885 O O . ALA B 1 224 ? 15.538 43.967 -7.768 1.00 66.12 548 ALA B O 1
ATOM 3887 N N . PRO B 1 225 ? 14.609 45.622 -8.994 1.00 66.72 549 PRO B N 1
ATOM 3888 C CA . PRO B 1 225 ? 15.243 45.247 -10.261 1.00 62.93 549 PRO B CA 1
ATOM 3889 C C . PRO B 1 225 ? 16.710 45.662 -10.315 1.00 65.54 549 PRO B C 1
ATOM 3890 O O . PRO B 1 225 ? 17.108 46.621 -9.655 1.00 68.55 549 PRO B O 1
ATOM 3894 N N . MET B 1 226 ? 17.499 44.937 -11.101 1.00 63.89 550 MET B N 1
ATOM 3895 C CA . MET B 1 226 ? 18.918 45.224 -11.251 1.00 65.46 550 MET B CA 1
ATOM 3896 C C . MET B 1 226 ? 19.142 46.507 -12.049 1.00 66.30 550 MET B C 1
ATOM 3897 O O . MET B 1 226 ? 18.281 46.962 -12.806 1.00 62.58 550 MET B O 1
ATOM 3902 N N . LYS B 1 227 ? 20.324 47.102 -11.850 1.00 71.40 551 LYS B N 1
ATOM 3903 C CA . LYS B 1 227 ? 20.786 48.176 -12.724 1.00 76.09 551 LYS B CA 1
ATOM 3904 C C . LYS B 1 227 ? 20.693 47.773 -14.194 1.00 74.49 551 LYS B C 1
ATOM 3905 O O . LYS B 1 227 ? 20.078 48.468 -15.010 1.00 74.15 551 LYS B O 1
ATOM 3911 N N . HIS B 1 228 ? 21.297 46.636 -14.542 1.00 73.07 552 HIS B N 1
ATOM 3912 C CA . HIS B 1 228 ? 21.577 46.266 -15.923 1.00 71.70 552 HIS B CA 1
ATOM 3913 C C . HIS B 1 228 ? 20.891 44.955 -16.277 1.00 67.76 552 HIS B C 1
ATOM 3914 O O . HIS B 1 228 ? 21.086 43.943 -15.594 1.00 64.71 552 HIS B O 1
ATOM 3921 N N . ARG B 1 229 ? 20.081 44.987 -17.333 1.00 67.46 553 ARG B N 1
ATOM 3922 C CA . ARG B 1 229 ? 19.536 43.766 -17.911 1.00 64.92 553 ARG B CA 1
ATOM 3923 C C . ARG B 1 229 ? 20.649 42.775 -18.216 1.00 61.39 553 ARG B C 1
ATOM 3924 O O . ARG B 1 229 ? 21.729 43.154 -18.675 1.00 61.97 553 ARG B O 1
ATOM 3932 N N . ARG B 1 230 ? 20.380 41.497 -17.965 1.00 56.62 554 ARG B N 1
ATOM 3933 C CA . ARG B 1 230 ? 21.396 40.481 -18.182 1.00 51.60 554 ARG B CA 1
ATOM 3934 C C . ARG B 1 230 ? 20.747 39.107 -18.221 1.00 46.45 554 ARG B C 1
ATOM 3935 O O . ARG B 1 230 ? 19.844 38.813 -17.433 1.00 43.88 554 ARG B O 1
ATOM 3943 N N . SER B 1 231 ? 21.211 38.286 -19.157 1.00 45.35 555 SER B N 1
ATOM 3944 C CA . SER B 1 231 ? 20.910 36.867 -19.230 1.00 41.76 555 SER B CA 1
ATOM 3945 C C . SER B 1 231 ? 22.224 36.099 -19.239 1.00 42.22 555 SER B C 1
ATOM 3946 O O . SER B 1 231 ? 23.278 36.645 -19.580 1.00 45.51 555 SER B O 1
ATOM 3949 N N . ALA B 1 232 ? 22.159 34.828 -18.831 1.00 37.92 556 ALA B N 1
ATOM 3950 C CA . ALA B 1 232 ? 23.347 33.980 -18.710 1.00 36.27 556 ALA B CA 1
ATOM 3951 C C . ALA B 1 232 ? 24.344 34.583 -17.722 1.00 39.74 556 ALA B C 1
ATOM 3952 O O . ALA B 1 232 ? 25.550 34.635 -17.970 1.00 38.27 556 ALA B O 1
ATOM 3954 N N . LEU B 1 233 ? 23.823 35.070 -16.603 1.00 40.48 557 LEU B N 1
ATOM 3955 C CA . LEU B 1 233 ? 24.623 35.624 -15.523 1.00 41.53 557 LEU B CA 1
ATOM 3956 C C . LEU B 1 233 ? 24.968 34.558 -14.494 1.00 44.02 557 LEU B C 1
ATOM 3957 O O . LEU B 1 233 ? 24.249 33.572 -14.331 1.00 41.94 557 LEU B O 1
ATOM 3962 N N . GLY B 1 234 ? 26.079 34.767 -13.799 1.00 46.65 558 GLY B N 1
ATOM 3963 C CA . GLY B 1 234 ? 26.381 33.979 -12.626 1.00 44.47 558 GLY B CA 1
ATOM 3964 C C . GLY B 1 234 ? 25.754 34.624 -11.404 1.00 45.61 558 GLY B C 1
ATOM 3965 O O . GLY B 1 234 ? 25.559 35.829 -11.356 1.00 46.96 558 GLY B O 1
ATOM 3966 N N . ILE B 1 235 ? 25.419 33.805 -10.411 1.00 44.99 559 ILE B N 1
ATOM 3967 C CA . ILE B 1 235 ? 24.729 34.312 -9.231 1.00 53.00 559 ILE B CA 1
ATOM 3968 C C . ILE B 1 235 ? 25.147 33.479 -8.032 1.00 52.16 559 ILE B C 1
ATOM 3969 O O . ILE B 1 235 ? 25.441 32.287 -8.153 1.00 49.05 559 ILE B O 1
ATOM 3974 N N . THR B 1 236 ? 25.178 34.119 -6.866 1.00 53.21 560 THR B N 1
ATOM 3975 C CA . THR B 1 236 ? 25.500 33.407 -5.636 1.00 56.34 560 THR B CA 1
ATOM 3976 C C . THR B 1 236 ? 25.050 34.229 -4.437 1.00 61.85 560 THR B C 1
ATOM 3977 O O . THR B 1 236 ? 24.679 35.397 -4.560 1.00 66.12 560 THR B O 1
ATOM 3981 N N . VAL B 1 237 ? 25.069 33.588 -3.273 1.00 61.15 561 VAL B N 1
ATOM 3982 C CA . VAL B 1 237 ? 24.741 34.224 -2.004 1.00 61.96 561 VAL B CA 1
ATOM 3983 C C . VAL B 1 237 ? 25.995 34.221 -1.143 1.00 65.69 561 VAL B C 1
ATOM 3984 O O . VAL B 1 237 ? 26.625 33.172 -0.963 1.00 64.66 561 VAL B O 1
ATOM 3988 N N . HIS B 1 238 ? 26.362 35.388 -0.621 1.00 70.29 562 HIS B N 1
ATOM 3989 C CA . HIS B 1 238 ? 27.502 35.493 0.282 1.00 74.12 562 HIS B CA 1
ATOM 3990 C C . HIS B 1 238 ? 27.089 36.344 1.470 1.00 77.08 562 HIS B C 1
ATOM 3991 O O . HIS B 1 238 ? 26.640 37.482 1.291 1.00 73.47 562 HIS B O 1
ATOM 3998 N N . GLN B 1 239 ? 27.202 35.769 2.668 1.00 81.80 563 GLN B N 1
ATOM 3999 C CA . GLN B 1 239 ? 26.930 36.463 3.927 1.00 85.05 563 GLN B CA 1
ATOM 4000 C C . GLN B 1 239 ? 25.609 37.226 3.866 1.00 86.85 563 GLN B C 1
ATOM 4001 O O . GLN B 1 239 ? 25.513 38.393 4.253 1.00 92.52 563 GLN B O 1
ATOM 4007 N N . GLY B 1 240 ? 24.582 36.547 3.362 1.00 82.09 564 GLY B N 1
ATOM 4008 C CA . GLY B 1 240 ? 23.247 37.109 3.331 1.00 83.35 564 GLY B CA 1
ATOM 4009 C C . GLY B 1 240 ? 22.978 38.187 2.302 1.00 81.89 564 GLY B C 1
ATOM 4010 O O . GLY B 1 240 ? 21.993 38.915 2.443 1.00 82.25 564 GLY B O 1
ATOM 4011 N N . ARG B 1 241 ? 23.803 38.313 1.263 1.00 79.46 565 ARG B N 1
ATOM 4012 C CA . ARG B 1 241 ? 23.477 39.195 0.149 1.00 78.06 565 ARG B CA 1
ATOM 4013 C C . ARG B 1 241 ? 23.681 38.452 -1.162 1.00 73.24 565 ARG B C 1
ATOM 4014 O O . ARG B 1 241 ? 24.520 37.551 -1.258 1.00 72.76 565 ARG B O 1
ATOM 4022 N N . ILE B 1 242 ? 22.917 38.849 -2.185 1.00 69.52 566 ILE B N 1
ATOM 4023 C CA . ILE B 1 242 ? 22.969 38.177 -3.482 1.00 64.23 566 ILE B CA 1
ATOM 4024 C C . ILE B 1 242 ? 23.931 38.931 -4.388 1.00 64.54 566 ILE B C 1
ATOM 4025 O O . ILE B 1 242 ? 23.956 40.162 -4.392 1.00 68.43 566 ILE B O 1
ATOM 4030 N N . TYR B 1 243 ? 24.734 38.197 -5.149 1.00 60.31 567 TYR B N 1
ATOM 4031 C CA . TYR B 1 243 ? 25.651 38.779 -6.119 1.00 61.80 567 TYR B CA 1
ATOM 4032 C C . TYR B 1 243 ? 25.365 38.191 -7.492 1.00 56.80 567 TYR B C 1
ATOM 4033 O O . TYR B 1 243 ? 25.287 36.966 -7.640 1.00 54.42 567 TYR B O 1
ATOM 4042 N N . VAL B 1 244 ? 25.212 39.067 -8.486 1.00 56.56 568 VAL B N 1
ATOM 4043 C CA . VAL B 1 244 ? 25.098 38.674 -9.885 1.00 58.04 568 VAL B CA 1
ATOM 4044 C C . VAL B 1 244 ? 26.319 39.193 -10.636 1.00 58.76 568 VAL B C 1
ATOM 4045 O O . VAL B 1 244 ? 26.756 40.332 -10.430 1.00 63.33 568 VAL B O 1
ATOM 4049 N N . LEU B 1 245 ? 26.870 38.340 -11.499 1.00 55.61 569 LEU B N 1
ATOM 4050 C CA . LEU B 1 245 ? 28.152 38.565 -12.157 1.00 58.48 569 LEU B CA 1
ATOM 4051 C C . LEU B 1 245 ? 27.989 38.358 -13.656 1.00 57.93 569 LEU B C 1
ATOM 4052 O O . LEU B 1 245 ? 27.557 37.284 -14.092 1.00 58.30 569 LEU B O 1
ATOM 4057 N N . GLY B 1 246 ? 28.345 39.379 -14.438 1.00 57.98 570 GLY B N 1
ATOM 4058 C CA . GLY B 1 246 ? 28.401 39.305 -15.887 1.00 55.04 570 GLY B CA 1
ATOM 4059 C C . GLY B 1 246 ? 27.061 39.069 -16.562 1.00 51.17 570 GLY B C 1
ATOM 4060 O O . GLY B 1 246 ? 25.999 39.465 -16.072 1.00 53.31 570 GLY B O 1
ATOM 4061 N N . GLY B 1 247 ? 27.122 38.401 -17.709 1.00 49.40 571 GLY B N 1
ATOM 4062 C CA . GLY B 1 247 ? 25.968 38.167 -18.552 1.00 46.77 571 GLY B CA 1
ATOM 4063 C C . GLY B 1 247 ? 26.070 38.895 -19.883 1.00 48.53 571 GLY B C 1
ATOM 4064 O O . GLY B 1 247 ? 27.090 39.498 -20.231 1.00 55.05 571 GLY B O 1
ATOM 4065 N N . TYR B 1 248 ? 24.976 38.812 -20.637 1.00 46.26 572 TYR B N 1
ATOM 4066 C CA . TYR B 1 248 ? 24.856 39.342 -21.988 1.00 46.95 572 TYR B CA 1
ATOM 4067 C C . TYR B 1 248 ? 23.543 40.110 -22.076 1.00 47.87 572 TYR B C 1
ATOM 4068 O O . TYR B 1 248 ? 22.521 39.658 -21.550 1.00 46.07 572 TYR B O 1
ATOM 4077 N N . ASP B 1 249 ? 23.580 41.294 -22.696 1.00 51.85 573 ASP B N 1
ATOM 4078 C CA . ASP B 1 249 ? 22.411 42.166 -22.758 1.00 54.89 573 ASP B CA 1
ATOM 4079 C C . ASP B 1 249 ? 21.887 42.355 -24.179 1.00 53.71 573 ASP B C 1
ATOM 4080 O O . ASP B 1 249 ? 21.142 43.307 -24.436 1.00 53.65 573 ASP B O 1
ATOM 4085 N N . GLY B 1 250 ? 22.229 41.458 -25.099 1.00 53.16 574 GLY B N 1
ATOM 4086 C CA . GLY B 1 250 ? 21.875 41.621 -26.492 1.00 59.21 574 GLY B CA 1
ATOM 4087 C C . GLY B 1 250 ? 22.902 42.332 -27.349 1.00 67.84 574 GLY B C 1
ATOM 4088 O O . GLY B 1 250 ? 22.768 42.317 -28.580 1.00 67.30 574 GLY B O 1
ATOM 4089 N N . HIS B 1 251 ? 23.911 42.965 -26.749 1.00 77.30 575 HIS B N 1
ATOM 4090 C CA . HIS B 1 251 ? 24.971 43.610 -27.520 1.00 81.14 575 HIS B CA 1
ATOM 4091 C C . HIS B 1 251 ? 26.334 43.395 -26.876 1.00 80.69 575 HIS B C 1
ATOM 4092 O O . HIS B 1 251 ? 27.334 43.201 -27.575 1.00 81.01 575 HIS B O 1
ATOM 4099 N N . THR B 1 252 ? 26.380 43.421 -25.546 1.00 75.91 576 THR B N 1
ATOM 4100 C CA . THR B 1 252 ? 27.627 43.505 -24.802 1.00 67.28 576 THR B CA 1
ATOM 4101 C C . THR B 1 252 ? 27.749 42.355 -23.808 1.00 59.44 576 THR B C 1
ATOM 4102 O O . THR B 1 252 ? 26.751 41.866 -23.269 1.00 58.14 576 THR B O 1
ATOM 4106 N N . PHE B 1 253 ? 28.989 41.921 -23.579 1.00 57.08 577 PHE B N 1
ATOM 4107 C CA . PHE B 1 253 ? 29.316 41.005 -22.491 1.00 57.74 577 PHE B CA 1
ATOM 4108 C C . PHE B 1 253 ? 29.683 41.820 -21.253 1.00 61.76 577 PHE B C 1
ATOM 4109 O O . PHE B 1 253 ? 30.644 42.596 -21.270 1.00 64.18 577 PHE B O 1
ATOM 4117 N N . LEU B 1 254 ? 28.909 41.645 -20.185 1.00 60.89 578 LEU B N 1
ATOM 4118 C CA . LEU B 1 254 ? 28.999 42.494 -19.005 1.00 60.30 578 LEU B CA 1
ATOM 4119 C C . LEU B 1 254 ? 30.155 42.075 -18.104 1.00 60.58 578 LEU B C 1
ATOM 4120 O O . LEU B 1 254 ? 30.442 40.884 -17.953 1.00 61.10 578 LEU B O 1
ATOM 4125 N N . ASP B 1 255 ? 30.819 43.061 -17.499 1.00 61.75 579 ASP B N 1
ATOM 4126 C CA . ASP B 1 255 ? 31.699 42.807 -16.365 1.00 63.49 579 ASP B CA 1
ATOM 4127 C C . ASP B 1 255 ? 31.105 43.301 -15.051 1.00 64.86 579 ASP B C 1
ATOM 4128 O O . ASP B 1 255 ? 31.708 43.091 -13.994 1.00 67.03 579 ASP B O 1
ATOM 4133 N N . SER B 1 256 ? 29.946 43.955 -15.101 1.00 64.14 580 SER B N 1
ATOM 4134 C CA . SER B 1 256 ? 29.258 44.421 -13.904 1.00 68.28 580 SER B CA 1
ATOM 4135 C C . SER B 1 256 ? 29.032 43.291 -12.907 1.00 68.49 580 SER B C 1
ATOM 4136 O O . SER B 1 256 ? 28.639 42.180 -13.278 1.00 64.25 580 SER B O 1
ATOM 4139 N N . VAL B 1 257 ? 29.278 43.576 -11.630 1.00 71.20 581 VAL B N 1
ATOM 4140 C CA . VAL B 1 257 ? 28.854 42.713 -10.539 1.00 71.00 581 VAL B CA 1
ATOM 4141 C C . VAL B 1 257 ? 27.939 43.544 -9.658 1.00 74.58 581 VAL B C 1
ATOM 4142 O O . VAL B 1 257 ? 28.360 44.575 -9.117 1.00 78.78 581 VAL B O 1
ATOM 4146 N N . GLU B 1 258 ? 26.695 43.109 -9.519 1.00 73.40 582 GLU B N 1
ATOM 4147 C CA . GLU B 1 258 ? 25.737 43.809 -8.680 1.00 73.01 582 GLU B CA 1
ATOM 4148 C C . GLU B 1 258 ? 25.435 42.993 -7.434 1.00 75.79 582 GLU B C 1
ATOM 4149 O O . GLU B 1 258 ? 25.495 41.761 -7.445 1.00 74.39 582 GLU B O 1
ATOM 4155 N N . CYS B 1 259 ? 25.096 43.699 -6.361 1.00 77.04 583 CYS B N 1
ATOM 4156 C CA . CYS B 1 259 ? 24.842 43.077 -5.073 1.00 74.56 583 CYS B CA 1
ATOM 4157 C C . CYS B 1 259 ? 23.512 43.575 -4.536 1.00 72.54 583 CYS B C 1
ATOM 4158 O O . CYS B 1 259 ? 23.238 44.780 -4.552 1.00 73.96 583 CYS B O 1
ATOM 4161 N N . TYR B 1 260 ? 22.693 42.638 -4.073 1.00 69.64 584 TYR B N 1
ATOM 4162 C CA . TYR B 1 260 ? 21.361 42.892 -3.551 1.00 70.12 584 TYR B CA 1
ATOM 4163 C C . TYR B 1 260 ? 21.388 42.669 -2.047 1.00 72.26 584 TYR B C 1
ATOM 4164 O O . TYR B 1 260 ? 21.767 41.582 -1.582 1.00 70.70 584 TYR B O 1
ATOM 4173 N N . ASP B 1 261 ? 20.994 43.706 -1.303 1.00 76.26 585 ASP B N 1
ATOM 4174 C CA . ASP B 1 261 ? 20.813 43.660 0.138 1.00 78.47 585 ASP B CA 1
ATOM 4175 C C . ASP B 1 261 ? 19.331 43.473 0.410 1.00 76.16 585 ASP B C 1
ATOM 4176 O O . ASP B 1 261 ? 18.538 44.380 0.110 1.00 76.11 585 ASP B O 1
ATOM 4181 N N . PRO B 1 262 ? 18.904 42.333 0.960 1.00 75.88 586 PRO B N 1
ATOM 4182 C CA . PRO B 1 262 ? 17.461 42.101 1.117 1.00 76.63 586 PRO B CA 1
ATOM 4183 C C . PRO B 1 262 ? 16.824 42.940 2.205 1.00 80.96 586 PRO B C 1
ATOM 4184 O O . PRO B 1 262 ? 15.605 43.147 2.171 1.00 79.34 586 PRO B O 1
ATOM 4188 N N . ASP B 1 263 ? 17.603 43.430 3.172 1.00 84.44 587 ASP B N 1
ATOM 4189 C CA . ASP B 1 263 ? 17.009 44.198 4.259 1.00 90.01 587 ASP B CA 1
ATOM 4190 C C . ASP B 1 263 ? 16.550 45.573 3.791 1.00 91.30 587 ASP B C 1
ATOM 4191 O O . ASP B 1 263 ? 15.603 46.131 4.357 1.00 92.74 587 ASP B O 1
ATOM 4196 N N . THR B 1 264 ? 17.191 46.127 2.762 1.00 89.23 588 THR B N 1
ATOM 4197 C CA . THR B 1 264 ? 16.784 47.402 2.188 1.00 88.37 588 THR B CA 1
ATOM 4198 C C . THR B 1 264 ? 16.168 47.282 0.799 1.00 84.45 588 THR B C 1
ATOM 4199 O O . THR B 1 264 ? 15.747 48.301 0.243 1.00 86.56 588 THR B O 1
ATOM 4203 N N . ASP B 1 265 ? 16.066 46.074 0.244 1.00 78.72 589 ASP B N 1
ATOM 4204 C CA . ASP B 1 265 ? 15.587 45.862 -1.125 1.00 75.77 589 ASP B CA 1
ATOM 4205 C C . ASP B 1 265 ? 16.264 46.823 -2.107 1.00 77.96 589 ASP B C 1
ATOM 4206 O O . ASP B 1 265 ? 15.619 47.597 -2.818 1.00 77.83 589 ASP B O 1
ATOM 4211 N N . THR B 1 266 ? 17.596 46.780 -2.122 1.00 75.99 590 THR B N 1
ATOM 4212 C CA . THR B 1 266 ? 18.370 47.660 -2.985 1.00 78.94 590 THR B CA 1
ATOM 4213 C C . THR B 1 266 ? 19.452 46.877 -3.710 1.00 76.02 590 THR B C 1
ATOM 4214 O O . THR B 1 266 ? 20.059 45.965 -3.141 1.00 74.44 590 THR B O 1
ATOM 4218 N N . TRP B 1 267 ? 19.692 47.251 -4.966 1.00 76.84 591 TRP B N 1
ATOM 4219 C CA . TRP B 1 267 ? 20.776 46.711 -5.774 1.00 78.95 591 TRP B CA 1
ATOM 4220 C C . TRP B 1 267 ? 21.856 47.774 -5.919 1.00 84.78 591 TRP B C 1
ATOM 4221 O O . TRP B 1 267 ? 21.555 48.924 -6.253 1.00 88.67 591 TRP B O 1
ATOM 4232 N N . SER B 1 268 ? 23.103 47.393 -5.664 1.00 84.57 592 SER B N 1
ATOM 4233 C CA . SER B 1 268 ? 24.244 48.269 -5.877 1.00 86.19 592 SER B CA 1
ATOM 4234 C C . SER B 1 268 ? 25.265 47.550 -6.744 1.00 83.65 592 SER B C 1
ATOM 4235 O O . SER B 1 268 ? 25.467 46.341 -6.600 1.00 79.82 592 SER B O 1
ATOM 4238 N N . GLU B 1 269 ? 25.908 48.291 -7.640 1.00 87.06 593 GLU B N 1
ATOM 4239 C CA . GLU B 1 269 ? 27.045 47.745 -8.367 1.00 87.55 593 GLU B CA 1
ATOM 4240 C C . GLU B 1 269 ? 28.269 47.869 -7.472 1.00 92.80 593 GLU B C 1
ATOM 4241 O O . GLU B 1 269 ? 28.631 48.975 -7.058 1.00 96.93 593 GLU B O 1
ATOM 4247 N N . VAL B 1 270 ? 28.895 46.735 -7.163 1.00 92.53 594 VAL B N 1
ATOM 4248 C CA . VAL B 1 270 ? 29.900 46.680 -6.119 1.00 96.70 594 VAL B CA 1
ATOM 4249 C C . VAL B 1 270 ? 31.308 46.488 -6.669 1.00 97.41 594 VAL B C 1
ATOM 4250 O O . VAL B 1 270 ? 32.273 46.917 -6.024 1.00 101.31 594 VAL B O 1
ATOM 4254 N N . THR B 1 271 ? 31.456 45.862 -7.832 1.00 94.98 595 THR B N 1
ATOM 4255 C CA . THR B 1 271 ? 32.769 45.631 -8.413 1.00 92.73 595 THR B CA 1
ATOM 4256 C C . THR B 1 271 ? 32.588 45.260 -9.879 1.00 87.78 595 THR B C 1
ATOM 4257 O O . THR B 1 271 ? 31.469 45.066 -10.366 1.00 86.38 595 THR B O 1
ATOM 4261 N N . ARG B 1 272 ? 33.707 45.194 -10.585 1.00 85.55 596 ARG B N 1
ATOM 4262 C CA . ARG B 1 272 ? 33.736 44.717 -11.955 1.00 82.82 596 ARG B CA 1
ATOM 4263 C C . ARG B 1 272 ? 34.659 43.514 -12.052 1.00 79.07 596 ARG B C 1
ATOM 4264 O O . ARG B 1 272 ? 35.739 43.499 -11.454 1.00 81.70 596 ARG B O 1
ATOM 4272 N N . MET B 1 273 ? 34.217 42.493 -12.781 1.00 73.57 597 MET B N 1
ATOM 4273 C CA . MET B 1 273 ? 35.124 41.416 -13.135 1.00 72.26 597 MET B CA 1
ATOM 4274 C C . MET B 1 273 ? 36.266 41.973 -13.980 1.00 68.77 597 MET B C 1
ATOM 4275 O O . MET B 1 273 ? 36.150 43.026 -14.611 1.00 66.37 597 MET B O 1
ATOM 4280 N N . THR B 1 274 ? 37.388 41.252 -13.983 1.00 69.48 598 THR B N 1
ATOM 4281 C CA . THR B 1 274 ? 38.542 41.703 -14.753 1.00 71.27 598 THR B CA 1
ATOM 4282 C C . THR B 1 274 ? 38.248 41.801 -16.247 1.00 71.51 598 THR B C 1
ATOM 4283 O O . THR B 1 274 ? 38.956 42.522 -16.958 1.00 72.99 598 THR B O 1
ATOM 4287 N N . SER B 1 275 ? 37.223 41.103 -16.733 1.00 68.25 599 SER B N 1
ATOM 4288 C CA . SER B 1 275 ? 36.846 41.154 -18.139 1.00 65.64 599 SER B CA 1
ATOM 4289 C C . SER B 1 275 ? 35.404 40.686 -18.280 1.00 63.00 599 SER B C 1
ATOM 4290 O O . SER B 1 275 ? 34.994 39.728 -17.621 1.00 64.83 599 SER B O 1
ATOM 4293 N N . GLY B 1 276 ? 34.643 41.379 -19.127 1.00 60.58 600 GLY B N 1
ATOM 4294 C CA . GLY B 1 276 ? 33.264 40.988 -19.361 1.00 58.11 600 GLY B CA 1
ATOM 4295 C C . GLY B 1 276 ? 33.157 39.579 -19.914 1.00 56.16 600 GLY B C 1
ATOM 4296 O O . GLY B 1 276 ? 34.010 39.120 -20.674 1.00 59.57 600 GLY B O 1
ATOM 4297 N N . ARG B 1 277 ? 32.082 38.892 -19.531 1.00 52.51 601 ARG B N 1
ATOM 4298 C CA . ARG B 1 277 ? 31.880 37.502 -19.925 1.00 49.30 601 ARG B CA 1
ATOM 4299 C C . ARG B 1 277 ? 30.463 37.077 -19.560 1.00 48.75 601 ARG B C 1
ATOM 4300 O O . ARG B 1 277 ? 29.828 37.664 -18.680 1.00 51.62 601 ARG B O 1
ATOM 4308 N N . SER B 1 278 ? 29.979 36.048 -20.250 1.00 44.89 602 SER B N 1
ATOM 4309 C CA . SER B 1 278 ? 28.683 35.445 -19.972 1.00 42.97 602 SER B CA 1
ATOM 4310 C C . SER B 1 278 ? 28.835 33.948 -19.727 1.00 42.11 602 SER B C 1
ATOM 4311 O O . SER B 1 278 ? 29.876 33.352 -20.004 1.00 43.73 602 SER B O 1
ATOM 4314 N N . GLY B 1 279 ? 27.753 33.338 -19.242 1.00 37.09 603 GLY B N 1
ATOM 4315 C CA . GLY B 1 279 ? 27.694 31.912 -18.983 1.00 36.16 603 GLY B CA 1
ATOM 4316 C C . GLY B 1 279 ? 28.753 31.339 -18.059 1.00 37.68 603 GLY B C 1
ATOM 4317 O O . GLY B 1 279 ? 29.318 30.278 -18.344 1.00 31.95 603 GLY B O 1
ATOM 4318 N N . VAL B 1 280 ? 29.019 32.011 -16.945 1.00 38.77 604 VAL B N 1
ATOM 4319 C CA . VAL B 1 280 ? 29.998 31.536 -15.977 1.00 42.95 604 VAL B CA 1
ATOM 4320 C C . VAL B 1 280 ? 29.335 30.588 -14.984 1.00 46.27 604 VAL B C 1
ATOM 4321 O O . VAL B 1 280 ? 28.114 30.547 -14.847 1.00 35.91 604 VAL B O 1
ATOM 4325 N N . GLY B 1 281 ? 30.155 29.816 -14.279 1.00 44.77 605 GLY B N 1
ATOM 4326 C CA . GLY B 1 281 ? 29.734 29.148 -13.062 1.00 42.62 605 GLY B CA 1
ATOM 4327 C C . GLY B 1 281 ? 30.249 29.918 -11.860 1.00 46.44 605 GLY B C 1
ATOM 4328 O O . GLY B 1 281 ? 31.307 30.533 -11.917 1.00 53.15 605 GLY B O 1
ATOM 4329 N N . VAL B 1 282 ? 29.514 29.854 -10.752 1.00 45.59 606 VAL B N 1
ATOM 4330 C CA . VAL B 1 282 ? 29.817 30.661 -9.571 1.00 52.40 606 VAL B CA 1
ATOM 4331 C C . VAL B 1 282 ? 29.388 29.899 -8.328 1.00 53.47 606 VAL B C 1
ATOM 4332 O O . VAL B 1 282 ? 28.318 29.284 -8.303 1.00 51.97 606 VAL B O 1
ATOM 4336 N N . ALA B 1 283 ? 30.221 29.960 -7.293 1.00 54.55 607 ALA B N 1
ATOM 4337 C CA . ALA B 1 283 ? 29.887 29.366 -6.004 1.00 54.89 607 ALA B CA 1
ATOM 4338 C C . ALA B 1 283 ? 30.767 30.014 -4.946 1.00 60.25 607 ALA B C 1
ATOM 4339 O O . ALA B 1 283 ? 31.625 30.837 -5.257 1.00 61.80 607 ALA B O 1
ATOM 4341 N N . VAL B 1 284 ? 30.502 29.695 -3.682 1.00 62.10 608 VAL B N 1
ATOM 4342 C CA . VAL B 1 284 ? 31.216 30.306 -2.565 1.00 66.52 608 VAL B CA 1
ATOM 4343 C C . VAL B 1 284 ? 31.936 29.218 -1.782 1.00 71.19 608 VAL B C 1
ATOM 4344 O O . VAL B 1 284 ? 31.313 28.239 -1.355 1.00 72.06 608 VAL B O 1
ATOM 4348 N N . THR B 1 285 ? 33.239 29.403 -1.577 1.00 74.80 609 THR B N 1
ATOM 4349 C CA . THR B 1 285 ? 34.002 28.501 -0.709 1.00 75.18 609 THR B CA 1
ATOM 4350 C C . THR B 1 285 ? 35.328 29.103 -0.266 1.00 74.23 609 THR B C 1
ATOM 4351 O O . THR B 1 285 ? 35.374 30.231 0.211 1.00 74.84 609 THR B O 1
ATOM 4355 N N . ALA C 2 2 ? 25.046 35.180 -33.634 1.00 44.84 76 ALA P N 1
ATOM 4356 C CA . ALA C 2 2 ? 25.213 35.146 -32.185 1.00 43.70 76 ALA P CA 1
ATOM 4357 C C . ALA C 2 2 ? 23.924 34.730 -31.479 1.00 45.34 76 ALA P C 1
ATOM 4358 O O . ALA C 2 2 ? 22.835 35.180 -31.834 1.00 50.67 76 ALA P O 1
ATOM 4360 N N . ASP C 2 3 ? 24.066 33.861 -30.480 1.00 42.43 77 ASP P N 1
ATOM 4361 C CA . ASP C 2 3 ? 22.933 33.447 -29.660 1.00 37.94 77 ASP P CA 1
ATOM 4362 C C . ASP C 2 3 ? 22.295 34.659 -28.989 1.00 36.16 77 ASP P C 1
ATOM 4363 O O . ASP C 2 3 ? 22.978 35.455 -28.338 1.00 34.68 77 ASP P O 1
ATOM 4368 N N . GLU C 2 4 ? 20.974 34.796 -29.155 1.00 36.49 78 GLU P N 1
ATOM 4369 C CA . GLU C 2 4 ? 20.261 35.944 -28.597 1.00 41.59 78 GLU P CA 1
ATOM 4370 C C . GLU C 2 4 ? 20.448 36.039 -27.091 1.00 42.32 78 GLU P C 1
ATOM 4371 O O . GLU C 2 4 ? 20.506 37.138 -26.529 1.00 43.47 78 GLU P O 1
ATOM 4377 N N . GLU C 2 5 ? 20.537 34.891 -26.426 1.00 38.54 79 GLU P N 1
ATOM 4378 C CA . GLU C 2 5 ? 20.477 34.781 -24.976 1.00 34.89 79 GLU P CA 1
ATOM 4379 C C . GLU C 2 5 ? 21.855 34.840 -24.324 1.00 35.00 79 GLU P C 1
ATOM 4380 O O . GLU C 2 5 ? 22.040 35.540 -23.323 1.00 35.76 79 GLU P O 1
ATOM 4386 N N . THR C 2 6 ? 22.823 34.102 -24.870 1.00 34.22 80 THR P N 1
ATOM 4387 C CA . THR C 2 6 ? 24.154 34.005 -24.283 1.00 31.93 80 THR P CA 1
ATOM 4388 C C . THR C 2 6 ? 25.206 34.831 -25.009 1.00 33.24 80 THR P C 1
ATOM 4389 O O . THR C 2 6 ? 26.277 35.074 -24.441 1.00 34.95 80 THR P O 1
ATOM 4393 N N . GLY C 2 7 ? 24.938 35.259 -26.242 1.00 34.62 81 GLY P N 1
ATOM 4394 C CA . GLY C 2 7 ? 25.916 35.980 -27.029 1.00 39.36 81 GLY P CA 1
ATOM 4395 C C . GLY C 2 7 ? 26.960 35.120 -27.707 1.00 37.72 81 GLY P C 1
ATOM 4396 O O . GLY C 2 7 ? 27.812 35.661 -28.421 1.00 39.78 81 GLY P O 1
ATOM 4397 N N . GLU C 2 8 ? 26.922 33.804 -27.515 1.00 32.42 82 GLU P N 1
ATOM 4398 C CA . GLU C 2 8 ? 27.911 32.918 -28.110 1.00 31.97 82 GLU P CA 1
ATOM 4399 C C . GLU C 2 8 ? 27.674 32.764 -29.609 1.00 33.83 82 GLU P C 1
ATOM 4400 O O . GLU C 2 8 ? 26.539 32.821 -30.090 1.00 32.22 82 GLU P O 1
ATOM 4406 N N . PHE C 2 9 ? 28.764 32.568 -30.350 1.00 37.71 83 PHE P N 1
ATOM 4407 C CA . PHE C 2 9 ? 28.642 32.256 -31.768 1.00 40.83 83 PHE P CA 1
ATOM 4408 C C . PHE C 2 9 ? 27.928 30.921 -31.933 1.00 39.82 83 PHE P C 1
ATOM 4409 O O . PHE C 2 9 ? 28.238 29.949 -31.236 1.00 40.07 83 PHE P O 1
ATOM 4417 N N . LEU C 2 10 ? 26.980 30.870 -32.861 1.00 40.54 84 LEU P N 1
ATOM 4418 C CA . LEU C 2 10 ? 26.092 29.719 -32.971 1.00 44.34 84 LEU P CA 1
ATOM 4419 C C . LEU C 2 10 ? 26.723 28.531 -33.697 1.00 52.27 84 LEU P C 1
ATOM 4420 O O . LEU C 2 10 ? 27.385 28.669 -34.728 1.00 54.59 84 LEU P O 1
#

Nearest PDB structures (foldseek):
  7xot-assembly1_A  TM=9.988E-01  e=6.089E-51  Homo sapiens
  6tg8-assembly1_AAA  TM=1.001E+00  e=1.032E-50  Homo sapiens
  7xm3-assembly1_A  TM=9.985E-01  e=8.143E-49  Homo sapiens
  6hrl-assembly2_B  TM=9.782E-01  e=1.553E-31  Homo sapiens
  6v7o-assembly1_A  TM=9.708E-01  e=2.637E-30  Homo sapiens

Sequence (577 aa):
RLIYTAGGYFRQSLSYLEAYNPSDGTWLRLADLQVPRSGLAGCVVGGLLYAVGGRNNSPDGNTDSSALDCYNPMTNQWSPCAPMSVPRNRIGVGVIDGHIYAVGGSHGCCI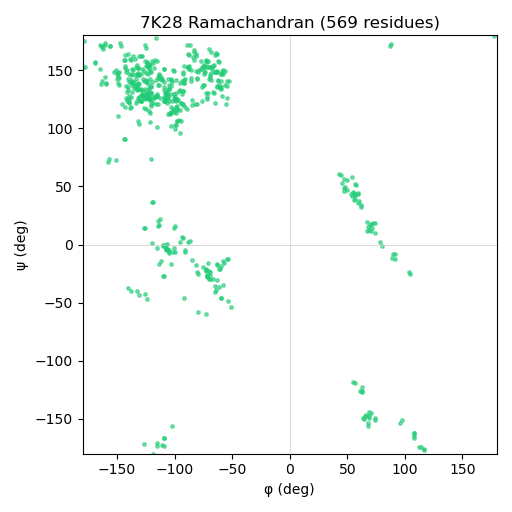HHNSVERYEPERDEWHLVAPMLTRRIGVGVAVLNRLLYAVGGFDGTNRLNSAECYYPERNEWRMITAMNTIRSGAGVCVLHNCIYAAGGYDGQDQLNSVERYDVATATWTFVAPMKHRRSALGITVHQGRIYVLGGYDGHTFLDSVECYDPDTDTWSEVTRMTSGRSGVGVAVTRLIYTAGGYFRQSLSYLEAYNPSDGTWLRLADLQVPRSGLAGCVVGGLLYAVGGRNNSPDGNTDSSALDCYNPMTNQWSPCAPMSVPRNRIGVGVIDGHIYAVGGSHGCCIHHNSVERYEPERDEWHLVAPMLTRRIGVGVAVLNRLLYAVGGFDGTNRLNSAECYYPERNEWRMITAMNTIRSGAGVCVLHNCIYAAGGYDGQDQLNSVERYDVATATWTFVAPMKHRRSALGITVHQGRIYVLGGYDGHTFLDSVECYDPDTDTWSEVTRMTSGRSGVGVAVTADEETGEFL

Foldseek 3Di:
DWKWWAWFDDPFIFFWIWTADLPVRDIHTFDGHPAGFFLWAWEAFPNKIKTAWGWGGHPVDIFTDQWIWIADPVVSDIDTFDGHPAGFGQWEWEAAPRKIKIAWGDGVLRTFQWIWIAHPVVSDIDTFAGEPARFHLWYWEAAPRKIKTAWHDRNDATFQWMWIADVVVRDIGTADGAPAGFGQWYWYAFDRWIKTAWHDHPPFTFQWMWIADPVVSDIGTFDGEPARFGQWEWEDDPRKIKTAWGDGPPRTFQWIWIAHVVVSDIHTRHGHPDGGGRIHIYDD/DWKWWAWFDDPWIFFWIWTADLPVRDIHTFDTDPAGFFLWAWEAFPNKIKIAWGWTGHPVDTATFQWIWIADPVVSDIDTFDGHPAGFGQWEWEAAPRKIKIAWGDGVLDTFQWIWIADPVVSDIDTFQGEPARFGLWYWEAAPRKIKTAWGDRNDATFQWMWIADPVVRDIDTADGEPAGFGQWYWYDADRKIKTAWHDRPPFTFQWMWIADPVVSDIDIFQGEPAGFGQWEWEADPRKIWTAWHDGPPDQFQWIWIAHVVVRDIDGRHGHPDGGGRIYIYDD/DDPPPPDDD